Protein AF-A0A522E768-F1 (afdb_monomer_lite)

Structure (mmCIF, N/CA/C/O backbone):
data_AF-A0A522E768-F1
#
_entry.id   AF-A0A522E768-F1
#
loop_
_atom_site.group_PDB
_atom_site.id
_atom_site.type_symbol
_atom_site.label_atom_id
_atom_site.label_alt_id
_atom_site.label_comp_id
_atom_site.label_asym_id
_atom_site.label_entity_id
_atom_site.label_seq_id
_atom_site.pdbx_PDB_ins_code
_atom_site.Cartn_x
_atom_site.Cartn_y
_atom_site.Cartn_z
_atom_site.occupancy
_atom_site.B_iso_or_equiv
_atom_site.auth_seq_id
_atom_site.auth_comp_id
_atom_site.auth_asym_id
_atom_site.auth_atom_id
_atom_site.pdbx_PDB_model_num
ATOM 1 N N . MET A 1 1 ? 6.281 -38.838 34.705 1.00 31.98 1 MET A N 1
ATOM 2 C CA . MET A 1 1 ? 6.477 -39.093 33.264 1.00 31.98 1 MET A CA 1
ATOM 3 C C . MET A 1 1 ? 5.086 -39.114 32.647 1.00 31.98 1 MET A C 1
ATOM 5 O O . MET A 1 1 ? 4.442 -40.148 32.665 1.00 31.98 1 MET A O 1
ATOM 9 N N . PHE A 1 2 ? 4.557 -37.948 32.270 1.00 25.31 2 PHE A N 1
ATOM 10 C CA . PHE A 1 2 ? 3.221 -37.845 31.677 1.00 25.31 2 PHE A CA 1
ATOM 11 C C . PHE A 1 2 ? 3.393 -37.598 30.183 1.00 25.31 2 PHE A C 1
ATOM 13 O O . PHE A 1 2 ? 3.913 -36.556 29.780 1.00 25.31 2 PHE A O 1
ATOM 20 N N . GLN A 1 3 ? 3.018 -38.603 29.390 1.00 26.23 3 GLN A N 1
ATOM 21 C CA . GLN A 1 3 ? 2.803 -38.474 27.955 1.00 26.23 3 GLN A CA 1
ATOM 22 C C . GLN A 1 3 ? 1.759 -37.377 27.731 1.00 26.23 3 GLN A C 1
ATOM 24 O O . GLN A 1 3 ? 0.642 -37.459 28.236 1.00 26.23 3 GLN A O 1
ATOM 29 N N . ARG A 1 4 ? 2.153 -36.325 27.010 1.00 27.59 4 ARG A N 1
ATOM 30 C CA . ARG A 1 4 ? 1.214 -35.408 26.369 1.00 27.59 4 ARG A CA 1
ATOM 31 C C . ARG A 1 4 ? 0.806 -36.058 25.059 1.00 27.59 4 ARG A C 1
ATOM 33 O O . ARG A 1 4 ? 1.622 -36.133 24.142 1.00 27.59 4 ARG A O 1
ATOM 40 N N . ASP A 1 5 ? -0.434 -36.522 24.998 1.00 28.83 5 ASP A N 1
ATOM 41 C CA . ASP A 1 5 ? -1.065 -36.900 23.744 1.00 28.83 5 ASP A CA 1
ATOM 42 C C . ASP A 1 5 ? -1.150 -35.662 22.850 1.00 28.83 5 ASP A C 1
ATOM 44 O O . ASP A 1 5 ? -1.813 -34.668 23.157 1.00 28.83 5 ASP A O 1
ATOM 48 N N . GLY A 1 6 ? -0.391 -35.713 21.758 1.00 29.80 6 GLY A N 1
ATOM 49 C CA . GLY A 1 6 ? -0.404 -34.722 20.699 1.00 29.80 6 GLY A CA 1
ATOM 50 C C . GLY A 1 6 ? -1.712 -34.812 19.932 1.00 29.80 6 GLY A C 1
ATOM 51 O O . GLY A 1 6 ? -1.832 -35.574 18.974 1.00 29.80 6 GLY A O 1
ATOM 52 N N . ILE A 1 7 ? -2.684 -33.996 20.328 1.00 30.11 7 ILE A N 1
ATOM 53 C CA . ILE A 1 7 ? -3.770 -33.608 19.436 1.00 30.11 7 ILE A CA 1
ATOM 54 C C . ILE A 1 7 ? -3.142 -32.675 18.400 1.00 30.11 7 ILE A C 1
ATOM 56 O O . ILE A 1 7 ? -2.956 -31.487 18.647 1.00 30.11 7 ILE A O 1
ATOM 60 N N . HIS A 1 8 ? -2.770 -33.220 17.243 1.00 30.08 8 HIS A N 1
ATOM 61 C CA . HIS A 1 8 ? -2.573 -32.402 16.053 1.00 30.08 8 HIS A CA 1
ATOM 62 C C . HIS A 1 8 ? -3.930 -31.771 15.705 1.00 30.08 8 HIS A C 1
ATOM 64 O O . HIS A 1 8 ? -4.868 -32.522 15.410 1.00 30.08 8 HIS A O 1
ATOM 70 N N . PRO A 1 9 ? -4.080 -30.432 15.741 1.00 36.03 9 PRO A N 1
ATOM 71 C CA . PRO A 1 9 ? -5.307 -29.808 15.284 1.00 36.03 9 PRO A CA 1
ATOM 72 C C . PRO A 1 9 ? -5.451 -30.129 13.798 1.00 36.03 9 PRO A C 1
ATOM 74 O O . PRO A 1 9 ? -4.550 -29.867 12.998 1.00 36.03 9 PRO A O 1
ATOM 77 N N . ARG A 1 10 ? -6.571 -30.752 13.424 1.00 38.69 10 ARG A N 1
ATOM 78 C CA . ARG A 1 10 ? -6.962 -30.880 12.020 1.00 38.69 10 ARG A CA 1
ATOM 79 C C . ARG A 1 10 ? -7.110 -29.454 11.493 1.00 38.69 10 ARG A C 1
ATOM 81 O O . ARG A 1 10 ? -8.002 -28.751 11.953 1.00 38.69 10 ARG A O 1
ATOM 88 N N . GLY A 1 11 ? -6.217 -29.031 10.596 1.00 40.22 11 GLY A N 1
ATOM 89 C CA . GLY A 1 11 ? -6.233 -27.684 10.025 1.00 40.22 11 GLY A CA 1
ATOM 90 C C . GLY A 1 11 ? -7.628 -27.349 9.504 1.00 40.22 11 GLY A C 1
ATOM 91 O O . GLY A 1 11 ? -8.181 -28.088 8.684 1.00 40.22 11 GLY A O 1
ATOM 92 N N . ALA A 1 12 ? -8.227 -26.286 10.036 1.00 44.06 12 ALA A N 1
ATOM 93 C CA . ALA A 1 12 ? -9.539 -25.836 9.604 1.00 44.06 12 ALA A CA 1
ATOM 94 C C . ALA A 1 12 ? -9.474 -25.478 8.112 1.00 44.06 12 ALA A C 1
ATOM 96 O O . ALA A 1 12 ? -8.584 -24.752 7.668 1.00 44.06 12 ALA A O 1
ATOM 97 N N . LYS A 1 13 ? -10.413 -25.997 7.314 1.00 47.22 13 LYS A N 1
ATOM 98 C CA . LYS A 1 13 ? -10.531 -25.631 5.900 1.00 47.22 13 LYS A CA 1
ATOM 99 C C . LYS A 1 13 ? -11.054 -24.197 5.827 1.00 47.22 13 LYS A C 1
ATOM 101 O O . LYS A 1 13 ? -12.196 -23.938 6.191 1.00 47.22 13 LYS A O 1
ATOM 106 N N . MET A 1 14 ? -10.204 -23.275 5.396 1.00 59.28 14 MET A N 1
ATOM 107 C CA . MET A 1 14 ? -10.512 -21.846 5.408 1.00 59.28 14 MET A CA 1
ATOM 108 C C . MET A 1 14 ? -11.161 -21.412 4.107 1.00 59.28 14 MET A C 1
ATOM 110 O O . MET A 1 14 ? -10.714 -21.790 3.025 1.00 59.28 14 MET A O 1
ATOM 114 N N . ASN A 1 15 ? -12.229 -20.630 4.229 1.00 67.44 15 ASN A N 1
ATOM 115 C CA . ASN A 1 15 ? -13.032 -20.186 3.102 1.00 67.44 15 ASN A CA 1
ATOM 116 C C . ASN A 1 15 ? -12.651 -18.748 2.741 1.00 67.44 15 ASN A C 1
ATOM 118 O O . ASN A 1 15 ? -13.171 -17.796 3.323 1.00 67.44 15 ASN A O 1
ATOM 122 N N . PHE A 1 16 ? -11.767 -18.599 1.756 1.00 77.62 16 PHE A N 1
ATOM 123 C CA . PHE A 1 16 ? -11.531 -17.325 1.085 1.00 77.62 16 PHE A CA 1
ATOM 124 C C . PHE A 1 16 ? -12.307 -17.311 -0.232 1.00 77.62 16 PHE A C 1
ATOM 126 O O . PHE A 1 16 ? -12.121 -18.190 -1.076 1.00 77.62 16 PHE A O 1
ATOM 133 N N . ARG A 1 17 ? -13.206 -16.339 -0.404 1.00 80.38 17 ARG A N 1
ATOM 134 C CA . ARG A 1 17 ? -13.999 -16.174 -1.627 1.00 80.38 17 ARG A CA 1
ATOM 135 C C . ARG A 1 17 ? -13.390 -15.053 -2.458 1.00 80.38 17 ARG A C 1
ATOM 137 O O . ARG A 1 17 ? -13.118 -13.978 -1.931 1.00 80.38 17 ARG A O 1
ATOM 144 N N . THR A 1 18 ? -13.207 -15.269 -3.757 1.00 81.62 18 THR A N 1
ATOM 145 C CA . THR A 1 18 ? -12.714 -14.238 -4.680 1.00 81.62 18 THR A CA 1
ATOM 146 C C . THR A 1 18 ? -13.366 -14.353 -6.053 1.00 81.62 18 THR A C 1
ATOM 148 O O . THR A 1 18 ? -13.718 -15.449 -6.483 1.00 81.62 18 THR A O 1
ATOM 151 N N . VAL A 1 19 ? -13.550 -13.209 -6.719 1.00 83.00 19 VAL A N 1
ATOM 152 C CA . VAL A 1 19 ? -14.068 -13.112 -8.096 1.00 83.00 19 VAL A CA 1
ATOM 153 C C . VAL A 1 19 ? -12.957 -13.020 -9.144 1.00 83.00 19 VAL A C 1
ATOM 155 O O . VAL A 1 19 ? -13.241 -13.026 -10.339 1.00 83.00 19 VAL A O 1
ATOM 158 N N . LEU A 1 20 ? -11.697 -12.915 -8.716 1.00 81.94 20 LEU A N 1
ATOM 159 C CA . LEU A 1 20 ? -10.550 -12.841 -9.616 1.00 81.94 20 LEU A CA 1
ATOM 160 C C . LEU A 1 20 ? -9.927 -14.220 -9.796 1.00 81.94 20 LEU A C 1
ATOM 162 O O . LEU A 1 20 ? -10.008 -15.055 -8.892 1.00 81.94 20 LEU A O 1
ATOM 166 N N . PRO A 1 21 ? -9.245 -14.463 -10.926 1.00 82.44 21 PRO A N 1
ATOM 167 C CA . PRO A 1 21 ? -8.459 -15.670 -11.071 1.00 82.44 21 PRO A CA 1
ATOM 168 C C . PRO A 1 21 ? -7.366 -15.704 -9.990 1.00 82.44 21 PRO A C 1
ATOM 170 O O . PRO A 1 21 ? -6.485 -14.842 -9.917 1.00 82.44 21 PRO A O 1
ATOM 173 N N . TYR A 1 22 ? -7.467 -16.710 -9.128 1.00 79.44 22 TYR A N 1
ATOM 174 C CA . TYR A 1 22 ? -6.623 -16.922 -7.959 1.00 79.44 22 TYR A CA 1
ATOM 175 C C . TYR A 1 22 ? -5.804 -18.199 -8.129 1.00 79.44 22 TYR A C 1
ATOM 177 O O . TYR A 1 22 ? -6.243 -19.155 -8.772 1.00 79.44 22 TYR A O 1
ATOM 185 N N . ARG A 1 23 ? -4.605 -18.213 -7.547 1.00 76.12 23 ARG A N 1
ATOM 186 C CA . ARG A 1 23 ? -3.720 -19.376 -7.542 1.00 76.12 23 ARG A CA 1
ATOM 187 C C . ARG A 1 23 ? -3.292 -19.675 -6.119 1.00 76.12 23 ARG A C 1
ATOM 189 O O . ARG A 1 23 ? -2.865 -18.769 -5.401 1.00 76.12 23 ARG A O 1
ATOM 196 N N . GLU A 1 24 ? -3.356 -20.948 -5.733 1.00 68.25 24 GLU A N 1
ATOM 197 C CA . GLU A 1 24 ? -2.742 -21.354 -4.477 1.00 68.25 24 GLU A CA 1
ATOM 198 C C . GLU A 1 24 ? -1.220 -21.165 -4.570 1.00 68.25 24 GLU A C 1
ATOM 200 O O . GLU A 1 24 ? -0.587 -21.643 -5.517 1.00 68.25 24 GLU A O 1
ATOM 205 N N . PRO A 1 25 ? -0.620 -20.439 -3.620 1.00 63.94 25 PRO A N 1
ATOM 206 C CA . PRO A 1 25 ? 0.819 -20.279 -3.570 1.00 63.94 25 PRO A CA 1
ATOM 207 C C . PRO A 1 25 ? 1.505 -21.623 -3.299 1.00 63.94 25 PRO A C 1
ATOM 209 O O . PRO A 1 25 ? 1.086 -22.388 -2.429 1.00 63.94 25 PRO A O 1
ATOM 212 N N . ASP A 1 26 ? 2.570 -21.889 -4.056 1.00 62.50 26 ASP A N 1
ATOM 213 C CA . ASP A 1 26 ? 3.340 -23.136 -4.014 1.00 62.50 26 ASP A CA 1
ATOM 214 C C . ASP A 1 26 ? 3.828 -23.456 -2.589 1.00 62.50 26 ASP A C 1
ATOM 216 O O . ASP A 1 26 ? 4.406 -22.608 -1.903 1.00 62.50 26 ASP A O 1
ATOM 220 N N . ALA A 1 27 ? 3.627 -24.704 -2.155 1.00 57.34 27 ALA A N 1
ATOM 221 C CA . ALA A 1 27 ? 4.086 -25.206 -0.864 1.00 57.34 27 ALA A CA 1
ATOM 222 C C . ALA A 1 27 ? 5.602 -25.021 -0.667 1.00 57.34 27 ALA A C 1
ATOM 224 O O . ALA A 1 27 ? 6.037 -24.734 0.448 1.00 57.34 27 ALA A O 1
ATOM 225 N N . ALA A 1 28 ? 6.399 -25.116 -1.739 1.00 58.62 28 ALA A N 1
ATOM 226 C CA . ALA A 1 28 ? 7.843 -24.894 -1.682 1.00 58.62 28 ALA A CA 1
ATOM 227 C C . ALA A 1 28 ? 8.204 -23.440 -1.324 1.00 58.62 28 ALA A C 1
ATOM 229 O O . ALA A 1 28 ? 9.120 -23.214 -0.540 1.00 58.62 28 ALA A O 1
ATOM 230 N N . PHE A 1 29 ? 7.442 -22.453 -1.814 1.00 59.12 29 PHE A N 1
ATOM 231 C CA . PHE A 1 29 ? 7.672 -21.040 -1.485 1.00 59.12 29 PHE A CA 1
ATOM 232 C C . PHE A 1 29 ? 7.493 -20.774 0.013 1.00 59.12 29 PHE A C 1
ATOM 234 O O . PHE A 1 29 ? 8.268 -20.042 0.623 1.00 59.12 29 PHE A O 1
ATOM 241 N N . TYR A 1 30 ? 6.492 -21.403 0.628 1.00 55.31 30 TYR A N 1
ATOM 242 C CA . TYR A 1 30 ? 6.259 -21.256 2.062 1.00 55.31 30 TYR A CA 1
ATOM 243 C C . TYR A 1 30 ? 7.204 -22.080 2.927 1.00 55.31 30 TYR A C 1
ATOM 245 O O . TYR A 1 30 ? 7.503 -21.662 4.041 1.00 55.31 30 TYR A O 1
ATOM 253 N N . ALA A 1 31 ? 7.722 -23.200 2.419 1.00 50.44 31 ALA A N 1
ATOM 254 C CA . ALA A 1 31 ? 8.786 -23.940 3.091 1.00 50.44 31 ALA A CA 1
ATOM 255 C C . ALA A 1 31 ? 10.072 -23.099 3.233 1.00 50.44 31 ALA A C 1
ATOM 257 O O . ALA A 1 31 ? 10.801 -23.247 4.217 1.00 50.44 31 ALA A O 1
ATOM 258 N N . ASP A 1 32 ? 10.316 -22.176 2.297 1.00 49.31 32 ASP A N 1
ATOM 259 C CA . ASP A 1 32 ? 11.429 -21.225 2.363 1.00 49.31 32 ASP A CA 1
ATOM 260 C C . ASP A 1 32 ? 11.186 -20.063 3.347 1.00 49.31 32 ASP A C 1
ATOM 262 O O . ASP A 1 32 ? 12.150 -19.468 3.840 1.00 49.31 32 ASP A O 1
ATOM 266 N N . LEU A 1 33 ? 9.933 -19.787 3.739 1.00 50.53 33 LEU A N 1
ATOM 267 C CA . LEU A 1 33 ? 9.602 -18.919 4.880 1.00 50.53 33 LEU A CA 1
ATOM 268 C C . LEU A 1 33 ? 9.797 -19.697 6.200 1.00 50.53 33 LEU A C 1
ATOM 270 O O . LEU A 1 33 ? 8.856 -19.933 6.953 1.00 50.53 33 LEU A O 1
ATOM 274 N N . LYS A 1 34 ? 11.036 -20.129 6.467 1.00 38.22 34 LYS A N 1
ATOM 275 C CA . LYS A 1 34 ? 11.453 -21.196 7.408 1.00 38.22 34 LYS A CA 1
ATOM 276 C C . LYS A 1 34 ? 10.974 -21.158 8.879 1.00 38.22 34 LYS A C 1
ATOM 278 O O . LYS A 1 34 ? 11.389 -22.030 9.636 1.00 38.22 34 LYS A O 1
ATOM 283 N N . HIS A 1 35 ? 10.123 -20.233 9.334 1.00 46.69 35 HIS A N 1
ATOM 284 C CA . HIS A 1 35 ? 9.817 -20.065 10.769 1.00 46.69 35 HIS A CA 1
ATOM 285 C C . HIS A 1 35 ? 8.378 -19.640 11.121 1.00 46.69 35 HIS A C 1
ATOM 287 O O . HIS A 1 35 ? 8.158 -19.093 12.200 1.00 46.69 35 HIS A O 1
ATOM 293 N N . ILE A 1 36 ? 7.386 -19.863 10.255 1.00 45.88 36 ILE A N 1
ATOM 294 C CA . ILE A 1 36 ? 6.020 -19.372 10.513 1.00 45.88 36 ILE A CA 1
ATOM 295 C C . ILE A 1 36 ? 5.119 -20.505 10.995 1.00 45.88 36 ILE A C 1
ATOM 297 O O . ILE A 1 36 ? 4.523 -21.229 10.202 1.00 45.88 36 ILE A O 1
ATOM 301 N N . THR A 1 37 ? 4.992 -20.642 12.315 1.00 44.47 37 THR A N 1
ATOM 302 C CA . THR A 1 37 ? 3.924 -21.451 12.911 1.00 44.47 37 THR A CA 1
ATOM 303 C C . THR A 1 37 ? 2.612 -20.678 12.797 1.00 44.47 37 THR A C 1
ATOM 305 O O . THR A 1 37 ? 2.409 -19.653 13.457 1.00 44.47 37 THR A O 1
ATOM 308 N N . VAL A 1 38 ? 1.714 -21.150 11.935 1.00 48.47 38 VAL A N 1
ATOM 309 C CA . VAL A 1 38 ? 0.352 -20.622 11.848 1.00 48.47 38 VAL A CA 1
ATOM 310 C C . VAL A 1 38 ? -0.487 -21.319 12.916 1.00 48.47 38 VAL A C 1
ATOM 312 O O . VAL A 1 38 ? -0.662 -22.533 12.887 1.00 48.47 38 VAL A O 1
ATOM 315 N N . LEU A 1 39 ? -0.929 -20.553 13.909 1.00 47.47 39 LEU A N 1
ATOM 316 C CA . LEU A 1 39 ? -1.995 -20.936 14.823 1.00 47.47 39 LEU A CA 1
ATOM 317 C C . LEU A 1 39 ? -3.295 -20.463 14.176 1.00 47.47 39 LEU A C 1
ATOM 319 O O . LEU A 1 39 ? -3.493 -19.257 13.999 1.00 47.47 39 LEU A O 1
ATOM 323 N N . ASP A 1 40 ? -4.116 -21.427 13.774 1.00 53.16 40 ASP A N 1
ATOM 324 C CA . ASP A 1 40 ? -5.389 -21.207 13.100 1.00 53.16 40 ASP A CA 1
ATOM 325 C C . ASP A 1 40 ? -6.509 -21.183 14.141 1.00 53.16 40 ASP A C 1
ATOM 327 O O . ASP A 1 40 ? -6.817 -22.213 14.738 1.00 53.16 40 ASP A O 1
ATOM 331 N N . HIS A 1 41 ? -7.126 -20.020 14.339 1.00 50.38 41 HIS A N 1
ATOM 332 C CA . HIS A 1 41 ? -8.347 -19.868 15.131 1.00 50.38 41 HIS A CA 1
ATOM 333 C C . HIS A 1 41 ? -9.449 -19.304 14.230 1.00 50.38 41 HIS A C 1
ATOM 335 O O . HIS A 1 41 ? -9.219 -18.341 13.493 1.00 50.38 41 HIS A O 1
ATOM 341 N N . GLN A 1 42 ? -10.634 -19.919 14.246 1.00 51.59 42 GLN A N 1
ATOM 342 C CA . GLN A 1 42 ? -11.810 -19.377 13.558 1.00 51.59 42 GLN A CA 1
ATOM 343 C C . GLN A 1 42 ? -12.589 -18.497 14.541 1.00 51.59 42 GLN A C 1
ATOM 345 O O . GLN A 1 42 ? -12.848 -18.954 15.652 1.00 51.59 42 GLN A O 1
ATOM 350 N N . PRO A 1 43 ? -13.036 -17.282 14.165 1.00 49.84 43 PRO A N 1
ATOM 351 C CA . PRO A 1 43 ? -13.781 -16.426 15.091 1.00 49.84 43 PRO A CA 1
ATOM 352 C C . PRO A 1 43 ? -15.026 -17.103 15.660 1.00 49.84 43 PRO A C 1
ATOM 354 O O . PRO A 1 43 ? -15.352 -16.880 16.816 1.00 49.84 43 PRO A O 1
ATOM 357 N N . SER A 1 44 ? -15.672 -17.995 14.899 1.00 51.19 44 SER A N 1
ATOM 358 C CA . SER A 1 44 ? -16.818 -18.794 15.353 1.00 51.19 44 SER A CA 1
ATOM 359 C C . SER A 1 44 ? -16.553 -19.616 16.620 1.00 51.19 44 SER A C 1
ATOM 361 O O . SER A 1 44 ? -17.499 -19.952 17.319 1.00 51.19 44 SER A O 1
ATOM 363 N N . GLU A 1 45 ? -15.294 -19.941 16.925 1.00 52.81 45 GLU A N 1
ATOM 364 C CA . GLU A 1 45 ? -14.900 -20.652 18.149 1.00 52.81 45 GLU A CA 1
ATOM 365 C C . GLU A 1 45 ? -14.871 -19.730 19.383 1.00 52.81 45 GLU A C 1
ATOM 367 O O . GLU A 1 45 ? -14.903 -20.221 20.507 1.00 52.81 45 GLU A O 1
ATOM 372 N N . ALA A 1 46 ? -14.845 -18.405 19.187 1.00 50.38 46 ALA A N 1
ATOM 373 C CA . ALA A 1 46 ? -14.872 -17.396 20.248 1.00 50.38 46 ALA A CA 1
ATOM 374 C C . ALA A 1 46 ? -16.295 -16.919 20.610 1.00 50.38 46 ALA A C 1
ATOM 376 O O . ALA A 1 46 ? -16.479 -16.260 21.635 1.00 50.38 46 ALA A O 1
ATOM 377 N N . PHE A 1 47 ? -17.306 -17.247 19.794 1.00 55.84 47 PHE A N 1
ATOM 378 C CA . PHE A 1 47 ? -18.711 -16.911 20.052 1.00 55.84 47 PHE A CA 1
ATOM 379 C C . PHE A 1 47 ? -19.419 -18.073 20.745 1.00 55.84 47 PHE A C 1
ATOM 381 O O . PHE A 1 47 ? -20.075 -18.895 20.105 1.00 55.84 47 PHE A O 1
ATOM 388 N N . GLU A 1 48 ? -19.323 -18.137 22.073 1.00 50.72 48 GLU A N 1
ATOM 389 C CA . GLU A 1 48 ? -20.248 -18.949 22.867 1.00 50.72 48 GLU A CA 1
ATOM 390 C C . GLU A 1 48 ? -21.653 -18.322 22.795 1.00 50.72 48 GLU A C 1
ATOM 392 O O . GLU A 1 48 ? -22.000 -17.453 23.586 1.00 50.72 48 GLU A O 1
ATOM 397 N N . GLY A 1 49 ? -22.456 -18.746 21.815 1.00 47.88 49 GLY A N 1
ATOM 398 C CA . GLY A 1 49 ? -23.900 -18.500 21.770 1.00 47.88 49 GLY A CA 1
ATOM 399 C C . GLY A 1 49 ? -24.348 -17.143 21.208 1.00 47.88 49 GLY A C 1
ATOM 400 O O . GLY A 1 49 ? -24.242 -16.114 21.858 1.00 47.88 49 GLY A O 1
ATOM 401 N N . GLY A 1 50 ? -24.915 -17.190 19.999 1.00 45.97 50 GLY A N 1
ATOM 402 C CA . GLY A 1 50 ? -26.190 -16.579 19.582 1.00 45.97 50 GLY A CA 1
ATOM 403 C C . GLY A 1 50 ? -26.697 -15.259 20.178 1.00 45.97 50 GLY A C 1
ATOM 404 O O . GLY A 1 50 ? -27.899 -15.170 20.405 1.00 45.97 50 GLY A O 1
ATOM 405 N N . GLU A 1 51 ? -25.864 -14.246 20.401 1.00 51.69 51 GLU A N 1
ATOM 406 C CA . GLU A 1 51 ? -26.374 -12.875 20.540 1.00 51.69 51 GLU A CA 1
ATOM 407 C C . GLU A 1 51 ? -26.594 -12.260 19.151 1.00 51.69 51 GLU A C 1
ATOM 409 O O . GLU A 1 51 ? -25.778 -12.434 18.242 1.00 51.69 51 GLU A O 1
ATOM 414 N N . ASP A 1 52 ? -27.746 -11.606 18.975 1.00 53.72 52 ASP A N 1
ATOM 415 C CA . ASP A 1 52 ? -28.189 -11.025 17.709 1.00 53.72 52 ASP A CA 1
ATOM 416 C C . ASP A 1 52 ? -27.121 -10.089 17.128 1.00 53.72 52 ASP A C 1
ATOM 418 O O . ASP A 1 52 ? -26.677 -9.160 17.791 1.00 53.72 52 ASP A O 1
ATOM 422 N N . ALA A 1 53 ? -26.757 -10.272 15.854 1.00 55.91 53 ALA A N 1
ATOM 423 C CA . ALA A 1 53 ? -25.910 -9.329 15.108 1.00 55.91 53 ALA A CA 1
ATOM 424 C C . ALA A 1 53 ? -26.631 -7.998 14.780 1.00 55.91 53 ALA A C 1
ATOM 426 O O . ALA A 1 53 ? -26.034 -7.058 14.245 1.00 55.91 53 ALA A O 1
ATOM 427 N N . GLU A 1 54 ? -27.921 -7.902 15.120 1.00 65.44 54 GLU A N 1
ATOM 428 C CA . GLU A 1 54 ? -28.795 -6.745 14.910 1.00 65.44 54 GLU A CA 1
ATOM 429 C C . GLU A 1 54 ? -28.247 -5.392 15.434 1.00 65.44 54 GLU A C 1
ATOM 431 O O . GLU A 1 54 ? -28.453 -4.368 14.775 1.00 65.44 54 GLU A O 1
ATOM 436 N N . PRO A 1 55 ? -27.488 -5.315 16.546 1.00 66.44 55 PRO A N 1
ATOM 437 C CA . PRO A 1 55 ? -26.962 -4.053 17.061 1.00 66.44 55 PRO A CA 1
ATOM 438 C C . PRO A 1 55 ? -25.963 -3.354 16.135 1.00 66.44 55 PRO A C 1
ATOM 440 O O . PRO A 1 55 ? -25.729 -2.156 16.297 1.00 66.44 55 PRO A O 1
ATOM 443 N N . PHE A 1 56 ? -25.372 -4.074 15.176 1.00 85.75 56 PHE A N 1
ATOM 444 C CA . PHE A 1 56 ? -24.400 -3.523 14.229 1.00 85.75 56 PHE A CA 1
ATOM 445 C C . PHE A 1 56 ? -24.944 -3.426 12.804 1.00 85.75 56 PHE A C 1
ATOM 447 O O . PHE A 1 56 ? -24.173 -3.196 11.876 1.00 85.75 56 PHE A O 1
ATOM 454 N N . ILE A 1 57 ? -26.265 -3.542 12.617 1.00 88.12 57 ILE A N 1
ATOM 455 C CA . ILE A 1 57 ? -26.920 -3.442 11.301 1.00 88.12 57 ILE A CA 1
ATOM 456 C C . ILE A 1 57 ? -26.608 -2.114 10.594 1.00 88.12 57 ILE A C 1
ATOM 458 O O . ILE A 1 57 ? -26.599 -2.037 9.371 1.00 88.12 57 ILE A O 1
ATOM 462 N N . ALA A 1 58 ? -26.277 -1.065 11.355 1.00 90.25 58 ALA A N 1
ATOM 463 C CA . ALA A 1 58 ? -25.856 0.221 10.811 1.00 90.25 58 ALA A CA 1
ATOM 464 C C . ALA A 1 58 ? -24.545 0.134 9.993 1.00 90.25 58 ALA A C 1
ATOM 466 O O . ALA A 1 58 ? -24.334 0.965 9.107 1.00 90.25 58 ALA A O 1
ATOM 467 N N . LEU A 1 59 ? -23.697 -0.880 10.228 1.00 90.31 59 LEU A N 1
ATOM 468 C CA . LEU A 1 59 ? -22.506 -1.156 9.411 1.00 90.31 59 LEU A CA 1
ATOM 469 C C . LEU A 1 59 ? -22.850 -1.650 8.001 1.00 90.31 59 LEU A C 1
ATOM 471 O O . LEU A 1 59 ? -22.016 -1.507 7.106 1.00 90.31 59 LEU A O 1
ATOM 475 N N . ASP A 1 60 ? -24.072 -2.139 7.762 1.00 91.31 60 ASP A N 1
ATOM 476 C CA . ASP A 1 60 ? -24.513 -2.589 6.431 1.00 91.31 60 ASP A CA 1
ATOM 477 C C . ASP A 1 60 ? -24.524 -1.449 5.403 1.00 91.31 60 ASP A C 1
ATOM 479 O O . ASP A 1 60 ? -24.569 -1.678 4.195 1.00 91.31 60 ASP A O 1
ATOM 483 N N . ARG A 1 61 ? -24.446 -0.195 5.869 1.00 90.88 61 ARG A N 1
ATOM 484 C CA . ARG A 1 61 ? -24.254 0.979 5.008 1.00 90.88 61 ARG A CA 1
ATOM 485 C C . ARG A 1 61 ? -22.889 0.993 4.313 1.00 90.88 61 ARG A C 1
ATOM 487 O O . ARG A 1 61 ? -22.739 1.689 3.311 1.00 90.88 61 ARG A O 1
ATOM 494 N N . PHE A 1 62 ? -21.912 0.261 4.843 1.00 89.00 62 PHE A N 1
ATOM 495 C CA . PHE A 1 62 ? -20.528 0.247 4.370 1.00 89.00 62 PHE A CA 1
ATOM 496 C C . PHE A 1 62 ? -20.072 -1.130 3.890 1.00 89.00 62 PHE A C 1
ATOM 498 O O . PHE A 1 62 ? -19.350 -1.228 2.900 1.00 89.00 62 PHE A O 1
ATOM 505 N N . VAL A 1 63 ? -20.481 -2.192 4.586 1.00 88.94 63 VAL A N 1
ATOM 506 C CA . VAL A 1 63 ? -20.038 -3.567 4.325 1.00 88.94 63 VAL A CA 1
ATOM 507 C C . VAL A 1 63 ? -21.232 -4.492 4.113 1.00 88.94 63 VAL A C 1
ATOM 509 O O . VAL A 1 63 ? -22.354 -4.185 4.487 1.00 88.94 63 VAL A O 1
ATOM 512 N N . SER A 1 64 ? -21.011 -5.653 3.496 1.00 87.88 64 SER A N 1
ATOM 513 C CA . SER A 1 64 ? -22.067 -6.667 3.371 1.00 87.88 64 SER A CA 1
ATOM 514 C C . SER A 1 64 ? -22.423 -7.257 4.739 1.00 87.88 64 SER A C 1
ATOM 516 O O . SER A 1 64 ? -21.518 -7.420 5.562 1.00 87.88 64 SER A O 1
ATOM 518 N N . ALA A 1 65 ? -23.658 -7.739 4.901 1.00 87.38 65 ALA A N 1
ATOM 519 C CA . ALA A 1 65 ? -24.064 -8.525 6.070 1.00 87.38 65 ALA A CA 1
ATOM 520 C C . ALA A 1 65 ? -23.107 -9.701 6.355 1.00 87.38 65 ALA A C 1
ATOM 522 O O . ALA A 1 65 ? -22.766 -9.939 7.504 1.00 87.38 65 ALA A O 1
ATOM 523 N N . GLU A 1 66 ? -22.574 -10.368 5.320 1.00 84.06 66 GLU A N 1
ATOM 524 C CA . GLU A 1 66 ? -21.573 -11.436 5.484 1.00 84.06 66 GLU A CA 1
ATOM 525 C C . GLU A 1 66 ? -20.300 -10.943 6.196 1.00 84.06 66 GLU A C 1
ATOM 527 O O . GLU A 1 66 ? -19.921 -11.509 7.214 1.00 84.06 66 GLU A O 1
ATOM 532 N N . SER A 1 67 ? -19.656 -9.874 5.710 1.00 85.19 67 SER A N 1
ATOM 533 C CA . SER A 1 67 ? -18.512 -9.240 6.396 1.00 85.19 67 SER A CA 1
ATOM 534 C C . SER A 1 67 ? -18.859 -8.781 7.817 1.00 85.19 67 SER A C 1
ATOM 536 O O . SER A 1 67 ? -18.053 -8.948 8.733 1.00 85.19 67 SER A O 1
ATOM 538 N N . ARG A 1 68 ? -20.046 -8.193 8.021 1.00 88.50 68 ARG A N 1
ATOM 539 C CA . ARG A 1 68 ? -20.490 -7.766 9.354 1.00 88.50 68 ARG A CA 1
ATOM 540 C C . ARG A 1 68 ? -20.571 -8.963 10.301 1.00 88.50 68 ARG A C 1
ATOM 542 O O . ARG A 1 68 ? -19.952 -8.923 11.359 1.00 88.50 68 ARG A O 1
ATOM 549 N N . ASP A 1 69 ? -21.286 -10.010 9.912 1.00 83.31 69 ASP A N 1
ATOM 550 C CA . ASP A 1 69 ? -21.589 -11.162 10.765 1.00 83.31 69 ASP A CA 1
ATOM 551 C C . ASP A 1 69 ? -20.375 -12.070 10.972 1.00 83.31 69 ASP A C 1
ATOM 553 O O . ASP A 1 69 ? -20.205 -12.642 12.044 1.00 83.31 69 AS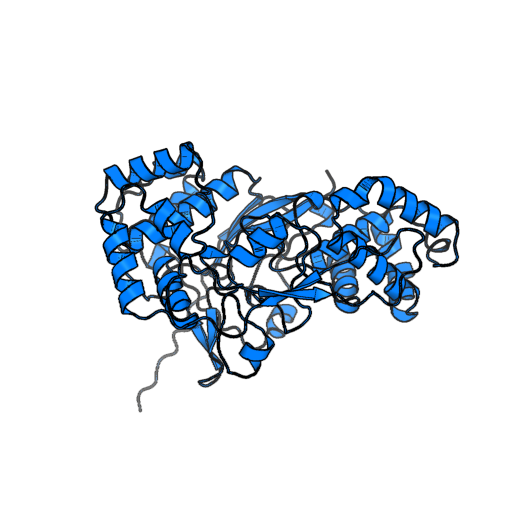P A O 1
ATOM 557 N N . ALA A 1 70 ? -19.511 -12.197 9.963 1.00 78.50 70 ALA A N 1
ATOM 558 C CA . ALA A 1 70 ? -18.337 -13.061 10.031 1.00 78.50 70 ALA A CA 1
ATOM 559 C C . ALA A 1 70 ? -17.126 -12.390 10.692 1.00 78.50 70 ALA A C 1
ATOM 561 O O . ALA A 1 70 ? -16.256 -13.099 11.202 1.00 78.50 70 ALA A O 1
ATOM 562 N N . PHE A 1 71 ? -17.038 -11.053 10.668 1.00 82.00 71 PHE A N 1
ATOM 563 C CA . PHE A 1 71 ? -15.814 -10.349 11.048 1.00 82.00 71 PHE A CA 1
ATOM 564 C C . PHE A 1 71 ? -16.022 -9.132 11.959 1.00 82.00 71 PHE A C 1
ATOM 566 O O . PHE A 1 71 ? -15.507 -9.122 13.077 1.00 82.00 71 PHE A O 1
ATOM 573 N N . TYR A 1 72 ? -16.750 -8.101 11.520 1.00 85.81 72 TYR A N 1
ATOM 574 C CA . TYR A 1 72 ? -16.813 -6.836 12.270 1.00 85.81 72 TYR A CA 1
ATOM 575 C C . TYR A 1 72 ? -17.640 -6.935 13.561 1.00 85.81 72 TYR A C 1
ATOM 577 O O . TYR A 1 72 ? -17.153 -6.577 14.631 1.00 85.81 72 TYR A O 1
ATOM 585 N N . GLY A 1 73 ? -18.870 -7.447 13.482 1.00 85.88 73 GLY A N 1
ATOM 586 C CA . GLY A 1 73 ? -19.777 -7.611 14.625 1.00 85.88 73 GLY A CA 1
ATOM 587 C C . GLY A 1 73 ? -19.181 -8.475 15.741 1.00 85.88 73 GLY A C 1
ATOM 588 O O . GLY A 1 73 ? -19.067 -7.998 16.869 1.00 85.88 73 GLY A O 1
ATOM 589 N N . PRO A 1 74 ? -18.692 -9.688 15.422 1.00 82.06 74 PRO A N 1
ATOM 590 C CA . PRO A 1 74 ? -17.839 -10.498 16.282 1.00 82.06 74 PRO A CA 1
ATOM 591 C C . PRO A 1 74 ? -16.823 -9.739 17.152 1.00 82.06 74 PRO A C 1
ATOM 593 O O . PRO A 1 74 ? -16.765 -9.897 18.374 1.00 82.06 74 PRO A O 1
ATOM 596 N N . ARG A 1 75 ? -16.001 -8.900 16.521 1.00 84.81 75 ARG A N 1
ATOM 597 C CA . ARG A 1 75 ? -14.930 -8.156 17.193 1.00 84.81 75 ARG A CA 1
ATOM 598 C C . ARG A 1 75 ? -15.479 -7.061 18.090 1.00 84.81 75 ARG A C 1
ATOM 600 O O . ARG A 1 75 ? -14.992 -6.886 19.205 1.00 84.81 75 ARG A O 1
ATOM 607 N N . LEU A 1 76 ? -16.510 -6.366 17.615 1.00 87.19 76 LEU A N 1
ATOM 608 C CA . LEU A 1 76 ? -17.193 -5.321 18.364 1.00 87.19 76 LEU A CA 1
ATOM 609 C C . LEU A 1 76 ? -17.868 -5.868 19.625 1.00 87.19 76 LEU A C 1
ATOM 611 O O . LEU A 1 76 ? -17.786 -5.214 20.660 1.00 87.19 76 LEU A O 1
ATOM 615 N N . GLU A 1 77 ? -18.454 -7.069 19.596 1.00 85.50 77 GLU A N 1
ATOM 616 C CA . GLU A 1 77 ? -18.987 -7.702 20.814 1.00 85.50 77 GLU A CA 1
ATOM 617 C C . GLU A 1 77 ? -17.892 -8.029 21.828 1.00 85.50 77 GLU A C 1
ATOM 619 O O . GLU A 1 77 ? -18.029 -7.750 23.019 1.00 85.50 77 GLU A O 1
ATOM 624 N N . LEU A 1 78 ? -16.781 -8.611 21.372 1.00 81.69 78 LEU A N 1
ATOM 625 C CA . LEU A 1 78 ? -15.673 -8.965 22.261 1.00 81.69 78 LEU A CA 1
ATOM 626 C C . LEU A 1 78 ? -15.055 -7.717 22.898 1.00 81.69 78 LEU A C 1
ATOM 628 O O . LEU A 1 78 ? -14.798 -7.697 24.105 1.00 81.69 78 LEU A O 1
ATOM 632 N N . ALA A 1 79 ? -14.911 -6.652 22.109 1.00 87.00 79 ALA A N 1
ATOM 633 C CA . ALA A 1 79 ? -14.503 -5.346 22.594 1.00 87.00 79 ALA A CA 1
ATOM 634 C C . ALA A 1 79 ? -15.526 -4.764 23.588 1.00 87.00 79 ALA A C 1
ATOM 636 O O . ALA A 1 79 ? -15.135 -4.320 24.664 1.00 87.00 79 ALA A O 1
ATOM 637 N N . GLN A 1 80 ? -16.831 -4.845 23.303 1.00 88.12 80 GLN A N 1
ATOM 638 C CA . GLN A 1 80 ? -17.887 -4.392 24.216 1.00 88.12 80 GLN A CA 1
ATOM 639 C C . GLN A 1 80 ? -17.825 -5.103 25.571 1.00 88.12 80 GLN A C 1
ATOM 641 O O . GLN A 1 80 ? -17.969 -4.454 26.606 1.00 88.12 80 GLN A O 1
ATOM 646 N N . ARG A 1 81 ? -17.584 -6.417 25.572 1.00 85.44 81 ARG A N 1
ATOM 647 C CA . ARG A 1 81 ? -17.458 -7.242 26.784 1.00 85.44 81 ARG A CA 1
ATOM 648 C C . ARG A 1 81 ? -16.134 -7.023 27.530 1.00 85.44 81 ARG A C 1
ATOM 650 O O . ARG A 1 81 ? -15.952 -7.581 28.609 1.00 85.44 81 ARG A O 1
ATOM 657 N N . GLY A 1 82 ? -15.203 -6.243 26.972 1.00 82.50 82 GLY A N 1
ATOM 658 C CA . GLY A 1 82 ? -13.879 -6.014 27.552 1.00 82.50 82 GLY A CA 1
ATOM 659 C C . GLY A 1 82 ? -12.983 -7.257 27.549 1.00 82.50 82 GLY A C 1
ATOM 660 O O . GLY A 1 82 ? -12.072 -7.357 28.371 1.00 82.50 82 GLY A O 1
ATOM 661 N N . ILE A 1 83 ? -13.237 -8.218 26.653 1.00 77.88 83 ILE A N 1
ATOM 662 C CA . ILE A 1 83 ? -12.449 -9.450 26.535 1.00 77.88 83 ILE A CA 1
ATOM 663 C C . ILE A 1 83 ? -11.187 -9.132 25.722 1.00 77.88 83 ILE A C 1
ATOM 665 O O . ILE A 1 83 ? -11.217 -9.066 24.495 1.00 77.88 83 ILE A O 1
ATOM 669 N N . LEU A 1 84 ? -10.077 -8.901 26.428 1.00 74.81 84 LEU A N 1
ATOM 670 C CA . LEU A 1 84 ? -8.798 -8.438 25.875 1.00 74.81 84 LEU A CA 1
ATOM 671 C C . LEU A 1 84 ? -7.708 -9.514 25.916 1.00 74.81 84 LEU A C 1
ATOM 673 O O . LEU A 1 84 ? -7.763 -10.445 26.716 1.00 74.81 84 LEU A O 1
ATOM 677 N N . GLY A 1 85 ? -6.657 -9.337 25.111 1.00 63.38 85 GLY A N 1
ATOM 678 C CA . GLY A 1 85 ? -5.387 -10.050 25.294 1.00 63.38 85 GLY A CA 1
ATOM 679 C C . GLY A 1 85 ? -5.365 -11.512 24.850 1.00 63.38 85 GLY A C 1
ATOM 680 O O . GLY A 1 85 ? -4.367 -12.198 25.073 1.00 63.38 85 GLY A O 1
ATOM 681 N N . HIS A 1 86 ? -6.423 -11.979 24.199 1.00 62.03 86 HIS A N 1
ATOM 682 C CA . HIS A 1 86 ? -6.504 -13.327 23.667 1.00 62.03 86 HIS A CA 1
ATOM 683 C C . HIS A 1 86 ? -6.318 -13.357 22.144 1.00 62.03 86 HIS A C 1
ATOM 685 O O . HIS A 1 86 ? -6.839 -12.502 21.423 1.00 62.03 86 HIS A O 1
ATOM 691 N N . ASP A 1 87 ? -5.644 -14.391 21.640 1.00 59.72 87 ASP A N 1
ATOM 692 C CA . ASP A 1 87 ? -5.455 -14.659 20.203 1.00 59.72 87 ASP A CA 1
ATOM 693 C C . ASP A 1 87 ? -6.707 -15.312 19.576 1.00 59.72 87 ASP A C 1
ATOM 695 O O . ASP A 1 87 ? -6.622 -16.254 18.795 1.00 59.72 87 ASP A O 1
ATOM 699 N N . PHE A 1 88 ? -7.898 -14.851 19.976 1.00 53.69 88 PHE A N 1
ATOM 700 C CA . PHE A 1 88 ? -9.181 -15.488 19.657 1.00 53.69 88 PHE A CA 1
ATOM 701 C C . PHE A 1 88 ? -9.724 -15.179 18.263 1.00 53.69 88 PHE A C 1
ATOM 703 O O . PHE A 1 88 ? -10.647 -15.850 17.809 1.00 53.69 88 PHE A O 1
ATOM 710 N N . ILE A 1 89 ? -9.217 -14.148 17.589 1.00 51.62 89 ILE A N 1
ATOM 711 C CA . ILE A 1 89 ? -9.850 -13.629 16.380 1.00 51.62 89 ILE A CA 1
ATOM 712 C C . ILE A 1 89 ? -8.796 -13.462 15.312 1.00 51.62 89 ILE A C 1
ATOM 714 O O . ILE A 1 89 ? -7.703 -12.967 15.577 1.00 51.62 89 ILE A O 1
ATOM 718 N N . SER A 1 90 ? -9.178 -13.895 14.118 1.00 48.03 90 SER A N 1
ATOM 719 C CA . SER A 1 90 ? -8.397 -13.900 12.898 1.00 48.03 90 SER A CA 1
ATOM 720 C C . SER A 1 90 ? -7.286 -12.866 12.839 1.00 48.03 90 SER A C 1
ATOM 722 O O . SER A 1 90 ? -7.485 -11.668 13.069 1.00 48.03 90 SER A O 1
ATOM 724 N N . ARG A 1 91 ? -6.136 -13.352 12.403 1.00 54.22 91 ARG A N 1
ATOM 725 C CA . ARG A 1 91 ? -5.019 -12.532 11.980 1.00 54.22 91 ARG A CA 1
ATOM 726 C C . ARG A 1 91 ? -5.528 -11.483 10.977 1.00 54.22 91 ARG A C 1
ATOM 728 O O . ARG A 1 91 ? -6.409 -11.713 10.157 1.00 54.22 91 ARG A O 1
ATOM 735 N N . PHE A 1 92 ? -5.009 -10.289 11.070 1.00 55.78 92 PHE A N 1
ATOM 736 C CA . PHE A 1 92 ? -4.930 -9.411 9.915 1.00 55.78 92 PHE A CA 1
ATOM 737 C C . PHE A 1 92 ? -3.422 -9.326 9.642 1.00 55.78 92 PHE A C 1
ATOM 739 O O . PHE A 1 92 ? -2.652 -9.448 10.603 1.00 55.78 92 PHE A O 1
ATOM 746 N N . PRO A 1 93 ? -2.991 -9.126 8.388 1.00 55.00 93 PRO A N 1
ATOM 747 C CA . PRO A 1 93 ? -1.583 -8.953 8.045 1.00 55.00 93 PRO A CA 1
ATOM 748 C C . PRO A 1 93 ? -0.818 -8.070 9.046 1.00 55.00 93 PRO A C 1
ATOM 750 O O . PRO A 1 93 ? -1.085 -6.880 9.123 1.00 55.00 93 PRO A O 1
ATOM 753 N N . GLY A 1 94 ? 0.112 -8.639 9.823 1.00 56.69 94 GLY A N 1
ATOM 754 C CA . GLY A 1 94 ? 1.001 -7.921 10.743 1.00 56.69 94 GLY A CA 1
ATOM 755 C C . GLY A 1 94 ? 0.678 -8.032 12.244 1.00 56.69 94 GLY A C 1
ATOM 756 O O . GLY A 1 94 ? 1.310 -7.335 13.039 1.00 56.69 94 GLY A O 1
ATOM 757 N N . THR A 1 95 ? -0.265 -8.882 12.695 1.00 61.16 95 THR A N 1
ATOM 758 C CA . THR A 1 95 ? -0.598 -8.989 14.144 1.00 61.16 95 THR A CA 1
ATOM 759 C C . THR A 1 95 ? 0.436 -9.752 14.969 1.00 61.16 95 THR A C 1
ATOM 761 O O . THR A 1 95 ? 0.357 -9.797 16.197 1.00 61.16 95 THR A O 1
ATOM 764 N N . HIS A 1 96 ? 1.411 -10.363 14.312 1.00 61.25 96 HIS A N 1
ATOM 765 C CA . HIS A 1 96 ? 2.372 -11.262 14.921 1.00 61.25 96 HIS A CA 1
ATOM 766 C C . HIS A 1 96 ? 3.786 -10.759 14.650 1.00 61.25 96 HIS A C 1
ATOM 768 O O . HIS A 1 96 ? 4.282 -10.813 13.527 1.00 61.25 96 HIS A O 1
ATOM 774 N N . VAL A 1 97 ? 4.454 -10.289 15.701 1.00 58.09 97 VAL A N 1
ATOM 775 C CA . VAL A 1 97 ? 5.821 -9.777 15.622 1.00 58.09 97 VAL A CA 1
ATOM 776 C C . VAL A 1 97 ? 6.751 -10.799 16.283 1.00 58.09 97 VAL A C 1
ATOM 778 O O . VAL A 1 97 ? 6.559 -11.124 17.457 1.00 58.09 97 VAL A O 1
ATOM 781 N N . PRO A 1 98 ? 7.747 -11.355 15.571 1.00 53.34 98 PRO A N 1
ATOM 782 C CA . PRO A 1 98 ? 8.751 -12.211 16.194 1.00 53.34 98 PRO A CA 1
ATOM 783 C C . PRO A 1 98 ? 9.444 -11.505 17.372 1.00 53.34 98 PRO A C 1
ATOM 785 O O . PRO A 1 98 ? 9.873 -10.355 17.271 1.00 53.34 98 PRO A O 1
ATOM 788 N N . ASP A 1 99 ? 9.536 -12.201 18.497 1.00 50.56 99 ASP A N 1
ATOM 789 C CA . ASP A 1 99 ? 10.212 -11.770 19.713 1.00 50.56 99 ASP A CA 1
ATOM 790 C C . ASP A 1 99 ? 11.678 -12.182 19.652 1.00 50.56 99 ASP A C 1
ATOM 792 O O . ASP A 1 99 ? 12.056 -13.315 19.964 1.00 50.56 99 ASP A O 1
ATOM 796 N N . LEU A 1 100 ? 12.520 -11.251 19.217 1.00 47.78 100 LEU A N 1
ATOM 797 C CA . LEU A 1 100 ? 13.951 -11.489 19.040 1.00 47.78 100 LEU A CA 1
ATOM 798 C C . LEU A 1 100 ? 14.771 -11.156 20.297 1.00 47.78 100 LEU A C 1
ATOM 800 O O . LEU A 1 100 ? 15.921 -10.748 20.201 1.00 47.78 100 LEU A O 1
ATOM 804 N N . GLY A 1 101 ? 14.183 -11.396 21.476 1.00 45.12 101 GLY A N 1
ATOM 805 C CA . GLY A 1 101 ? 14.875 -11.443 22.770 1.00 45.12 101 GLY A CA 1
ATOM 806 C C . GLY A 1 101 ? 14.696 -12.760 23.545 1.00 45.12 101 GLY A C 1
ATOM 807 O O . GLY A 1 101 ? 15.450 -13.004 24.480 1.00 45.12 101 GLY A O 1
ATOM 808 N N . ASN A 1 102 ? 13.748 -13.631 23.158 1.00 38.44 102 ASN A N 1
ATOM 809 C CA . ASN A 1 102 ? 13.451 -14.905 23.835 1.00 38.44 102 ASN A CA 1
ATOM 810 C C . ASN A 1 102 ? 13.141 -16.034 22.827 1.00 38.44 102 ASN A C 1
ATOM 812 O O . ASN A 1 102 ? 11.988 -16.307 22.496 1.00 38.44 102 ASN A O 1
ATOM 816 N N . ALA A 1 103 ? 14.179 -16.740 22.369 1.00 46.50 103 ALA A N 1
ATOM 817 C CA . ALA A 1 103 ? 14.077 -18.039 21.681 1.00 46.50 103 ALA A CA 1
ATOM 818 C C . ALA A 1 103 ? 13.279 -18.095 20.353 1.00 46.50 103 ALA A C 1
ATOM 820 O O . ALA A 1 103 ? 12.905 -19.185 19.922 1.00 46.50 103 ALA A O 1
ATOM 821 N N . GLY A 1 104 ? 13.033 -16.965 19.678 1.00 49.59 104 GLY A N 1
ATOM 822 C CA . GLY A 1 104 ? 12.341 -16.953 18.380 1.00 49.59 104 GLY A CA 1
ATOM 823 C C . GLY A 1 104 ? 10.833 -17.206 18.473 1.00 49.59 104 GLY A C 1
ATOM 824 O O . GLY A 1 104 ? 10.226 -17.677 17.512 1.00 49.59 104 GLY A O 1
ATOM 825 N N . GLN A 1 105 ? 10.219 -16.915 19.623 1.00 52.94 105 GLN A N 1
ATOM 826 C CA . GLN A 1 105 ? 8.768 -17.000 19.775 1.00 52.94 105 GLN A CA 1
ATOM 827 C C . GLN A 1 105 ? 8.079 -15.867 19.007 1.00 52.94 105 GLN A C 1
ATOM 829 O O . GLN A 1 105 ? 8.571 -14.748 18.945 1.00 52.94 105 GLN A O 1
ATOM 834 N N . VAL A 1 106 ? 6.926 -16.137 18.406 1.00 57.31 106 VAL A N 1
ATOM 835 C CA . VAL A 1 106 ? 6.106 -15.102 17.770 1.00 57.31 106 VAL A CA 1
ATOM 836 C C . VAL A 1 106 ? 5.201 -14.494 18.841 1.00 57.31 106 VAL A C 1
ATOM 838 O O . VAL A 1 106 ? 4.460 -15.228 19.491 1.00 57.31 106 VAL A O 1
ATOM 841 N N . ARG A 1 107 ? 5.257 -13.172 19.048 1.00 59.00 107 ARG A N 1
ATOM 842 C CA . ARG A 1 107 ? 4.359 -12.467 19.972 1.00 59.00 107 ARG A CA 1
ATOM 843 C C . ARG A 1 107 ? 3.218 -11.821 19.203 1.00 59.00 107 ARG A C 1
ATOM 845 O O . ARG A 1 107 ? 3.441 -11.030 18.289 1.00 59.00 107 ARG A O 1
ATOM 852 N N . SER A 1 108 ? 2.000 -12.115 19.630 1.00 67.06 108 SER A N 1
ATOM 853 C CA . SER A 1 108 ? 0.816 -11.388 19.193 1.00 67.06 108 SER A CA 1
ATOM 854 C C . SER A 1 108 ? 0.825 -9.962 19.751 1.00 67.06 108 SER A C 1
ATOM 856 O O . SER A 1 108 ? 1.089 -9.739 20.942 1.00 67.06 108 SER A O 1
ATOM 858 N N . VAL A 1 109 ? 0.523 -8.981 18.896 1.00 66.00 109 VAL A N 1
ATOM 859 C CA . VAL A 1 109 ? 0.218 -7.604 19.315 1.00 66.00 109 VAL A CA 1
ATOM 860 C C . VAL A 1 109 ? -1.229 -7.443 19.795 1.00 66.00 109 VAL A C 1
ATOM 862 O O . VAL A 1 109 ? -1.642 -6.345 20.158 1.00 66.00 109 VAL A O 1
ATOM 865 N N . GLY A 1 110 ? -1.969 -8.546 19.894 1.00 69.88 110 GLY A N 1
ATOM 866 C CA . GLY A 1 110 ? -3.362 -8.588 20.308 1.00 69.88 110 GLY A CA 1
ATOM 867 C C . GLY A 1 110 ? -4.330 -8.557 19.131 1.00 69.88 110 GLY A C 1
ATOM 868 O O . GLY A 1 110 ? -4.046 -8.011 18.061 1.00 69.88 110 GLY A O 1
ATOM 869 N N . SER A 1 111 ? -5.493 -9.167 19.352 1.00 71.88 111 SER A N 1
ATOM 870 C CA . SER A 1 111 ? -6.511 -9.357 18.320 1.00 71.88 111 SER A CA 1
ATOM 871 C C . SER A 1 111 ? -7.347 -8.101 18.090 1.00 71.88 111 SER A C 1
ATOM 873 O O . SER A 1 111 ? -7.789 -7.876 16.966 1.00 71.88 111 SER A O 1
ATOM 875 N N . LEU A 1 112 ? -7.552 -7.263 19.111 1.00 80.94 112 LEU A N 1
ATOM 876 C CA . LEU A 1 112 ? -8.393 -6.060 19.050 1.00 80.94 112 LEU A CA 1
ATOM 877 C C . LEU A 1 112 ? -7.574 -4.779 18.846 1.00 80.94 112 LEU A C 1
ATOM 879 O O . LEU A 1 112 ? -6.402 -4.706 19.224 1.00 80.94 112 LEU A O 1
ATOM 883 N N . ALA A 1 113 ? -8.197 -3.750 18.271 1.00 84.50 113 ALA A N 1
ATOM 884 C CA . ALA A 1 113 ? -7.577 -2.445 18.031 1.00 84.50 113 ALA A CA 1
ATOM 885 C C . ALA A 1 113 ? -7.047 -1.809 19.324 1.00 84.50 113 ALA A C 1
ATOM 887 O O . ALA A 1 113 ? -5.964 -1.224 19.336 1.00 84.50 113 ALA A O 1
ATOM 888 N N . TYR A 1 114 ? -7.759 -2.000 20.435 1.00 86.56 114 TYR A N 1
ATOM 889 C CA . TYR A 1 114 ? -7.340 -1.519 21.749 1.00 86.56 114 TYR A CA 1
ATOM 890 C C . TYR A 1 114 ? -6.076 -2.208 22.280 1.00 86.56 114 TYR A C 1
ATOM 892 O O . TYR A 1 114 ? -5.180 -1.536 22.792 1.00 86.56 114 TYR A O 1
ATOM 900 N N . ASP A 1 115 ? -5.960 -3.531 22.119 1.00 82.06 115 ASP A N 1
ATOM 901 C CA . ASP A 1 115 ? -4.752 -4.265 22.517 1.00 82.06 115 ASP A CA 1
ATOM 902 C C . ASP A 1 115 ? -3.536 -3.767 21.731 1.00 82.06 115 ASP A C 1
ATOM 904 O O . ASP A 1 115 ? -2.474 -3.509 22.311 1.00 82.06 115 ASP A O 1
ATOM 908 N N . ARG A 1 116 ? -3.718 -3.575 20.415 1.00 80.62 116 ARG A N 1
ATOM 909 C CA . ARG A 1 116 ? -2.688 -3.006 19.543 1.00 80.62 116 ARG A CA 1
ATOM 910 C C . ARG A 1 116 ? -2.319 -1.603 20.007 1.00 80.62 116 ARG A C 1
ATOM 912 O O . ARG A 1 116 ? -1.137 -1.341 20.207 1.00 80.62 116 ARG A O 1
ATOM 919 N N . PHE A 1 117 ? -3.298 -0.737 20.279 1.00 81.75 117 PHE A N 1
ATOM 920 C CA . PHE A 1 117 ? -3.058 0.604 20.816 1.00 81.75 117 PHE A CA 1
ATOM 921 C C . PHE A 1 117 ? -2.233 0.590 22.097 1.00 81.75 117 PHE A C 1
ATOM 923 O O . PHE A 1 117 ? -1.194 1.243 22.150 1.00 81.75 117 PHE A O 1
ATOM 930 N N . LEU A 1 118 ? -2.623 -0.194 23.103 1.00 81.06 118 LEU A N 1
ATOM 931 C CA . LEU A 1 118 ? -1.894 -0.246 24.368 1.00 81.06 118 LEU A CA 1
ATOM 932 C C . LEU A 1 118 ? -0.455 -0.736 24.191 1.00 81.06 118 LEU A C 1
ATOM 934 O O . LEU A 1 118 ? 0.462 -0.204 24.821 1.00 81.06 118 LEU A O 1
ATOM 938 N N . ARG A 1 119 ? -0.231 -1.746 23.344 1.00 77.06 119 ARG A N 1
ATOM 939 C CA . ARG A 1 119 ? 1.123 -2.253 23.079 1.00 77.06 119 ARG A CA 1
ATOM 940 C C . ARG A 1 119 ? 1.966 -1.245 22.313 1.00 77.06 119 ARG A C 1
ATOM 942 O O . ARG A 1 119 ? 3.104 -1.011 22.707 1.00 77.06 119 ARG A O 1
ATOM 949 N N . LEU A 1 120 ? 1.407 -0.631 21.274 1.00 72.94 120 LEU A N 1
ATOM 950 C CA . LEU A 1 120 ? 2.084 0.381 20.464 1.00 72.94 120 LEU A CA 1
ATOM 951 C C . LEU A 1 120 ? 2.431 1.610 21.293 1.00 72.94 120 LEU A C 1
ATOM 953 O O . LEU A 1 120 ? 3.581 2.039 21.274 1.00 72.94 120 LEU A O 1
ATOM 957 N N . ALA A 1 121 ? 1.481 2.101 22.088 1.00 74.06 121 ALA A N 1
ATOM 958 C CA . ALA A 1 121 ? 1.719 3.158 23.053 1.00 74.06 121 ALA A CA 1
ATOM 959 C C . ALA A 1 121 ? 2.880 2.760 23.976 1.00 74.06 121 ALA A C 1
ATOM 961 O O . ALA A 1 121 ? 3.860 3.482 24.076 1.00 74.06 121 ALA A O 1
ATOM 962 N N . ARG A 1 122 ? 2.881 1.567 24.579 1.00 72.50 122 ARG A N 1
ATOM 963 C CA . ARG A 1 122 ? 3.996 1.139 25.451 1.00 72.50 122 ARG A CA 1
ATOM 964 C C . ARG A 1 122 ? 5.345 1.044 24.732 1.00 72.50 122 ARG A C 1
ATOM 966 O O . ARG A 1 122 ? 6.358 1.405 25.321 1.00 72.50 122 ARG A O 1
ATOM 973 N N . TRP A 1 123 ? 5.380 0.581 23.483 1.00 68.88 123 TRP A N 1
ATOM 974 C CA . TRP A 1 123 ? 6.614 0.489 22.689 1.00 68.88 123 TRP A CA 1
ATOM 975 C C . TRP A 1 123 ? 7.169 1.852 22.285 1.00 68.88 123 TRP A C 1
ATOM 977 O O . TRP A 1 123 ? 8.383 2.038 22.267 1.00 68.88 123 TRP A O 1
ATOM 987 N N . GLN A 1 124 ? 6.285 2.803 21.992 1.00 62.12 124 GLN A N 1
ATOM 988 C CA . GLN A 1 124 ? 6.644 4.168 21.613 1.00 62.12 124 GLN A CA 1
ATOM 989 C C . GLN A 1 124 ? 6.892 5.072 22.829 1.00 62.12 124 GLN A C 1
ATOM 991 O O . GLN A 1 124 ? 7.348 6.200 22.658 1.00 62.12 124 GLN A O 1
ATOM 996 N N . GLY A 1 125 ? 6.613 4.577 24.042 1.00 55.56 125 GLY A N 1
ATOM 997 C CA . GLY A 1 125 ? 6.531 5.393 25.244 1.00 55.56 125 GLY A CA 1
ATOM 998 C C . GLY A 1 125 ? 5.369 6.369 25.111 1.00 55.56 125 GLY A C 1
ATOM 999 O O . GLY A 1 125 ? 5.643 7.529 24.875 1.00 55.56 125 GLY A O 1
ATOM 1000 N N . GLY A 1 126 ? 4.134 5.853 25.200 1.00 58.56 126 GLY A N 1
ATOM 1001 C CA . GLY A 1 126 ? 2.759 6.402 25.234 1.00 58.56 126 GLY A CA 1
ATOM 1002 C C . GLY A 1 126 ? 2.189 7.170 24.019 1.00 58.56 126 GLY A C 1
ATOM 1003 O O . GLY A 1 126 ? 2.587 6.948 22.880 1.00 58.56 126 GLY A O 1
ATOM 1004 N N . VAL A 1 127 ? 1.147 7.984 24.273 1.00 61.25 127 VAL A N 1
ATOM 1005 C CA . VAL A 1 127 ? 0.323 8.724 23.280 1.00 61.25 127 VAL A CA 1
ATOM 1006 C C . VAL A 1 127 ? 0.972 10.056 22.910 1.00 61.25 127 VAL A C 1
ATOM 1008 O O . VAL A 1 127 ? 1.422 10.772 23.806 1.00 61.25 127 VAL A O 1
ATOM 1011 N N . LEU A 1 128 ? 0.985 10.408 21.621 1.00 59.88 128 LEU A N 1
ATOM 1012 C CA . LEU A 1 128 ? 1.657 11.620 21.145 1.00 59.88 128 LEU A CA 1
ATOM 1013 C C . LEU A 1 128 ? 1.122 12.883 21.820 1.00 59.88 128 LEU A C 1
ATOM 1015 O O . LEU A 1 128 ? -0.078 13.043 22.037 1.00 59.88 128 LEU A O 1
ATOM 1019 N N . ASP A 1 129 ? 2.043 13.789 22.140 1.00 58.31 129 ASP A N 1
ATOM 1020 C CA . ASP A 1 129 ? 1.695 15.151 22.515 1.00 58.31 129 ASP A CA 1
ATOM 1021 C C . ASP A 1 129 ? 1.437 16.000 21.274 1.00 58.31 129 ASP A C 1
ATOM 1023 O O . ASP A 1 129 ? 1.990 15.730 20.208 1.00 58.31 129 ASP A O 1
ATOM 1027 N N . GLU A 1 130 ? 0.715 17.106 21.437 1.00 56.25 130 GLU A N 1
ATOM 1028 C CA . GLU A 1 130 ? 0.688 18.225 20.490 1.00 56.25 130 GLU A CA 1
ATOM 1029 C C . GLU A 1 130 ? 2.076 18.889 20.326 1.00 56.25 130 GLU A C 1
ATOM 1031 O O . GLU A 1 130 ? 2.183 20.004 19.810 1.00 56.25 130 GLU A O 1
ATOM 1036 N N . SER A 1 131 ? 3.163 18.232 20.756 1.00 53.31 131 SER A N 1
ATOM 1037 C CA . SER A 1 131 ? 4.487 18.825 20.809 1.00 53.31 131 SER A CA 1
ATOM 1038 C C . SER A 1 131 ? 4.943 19.292 19.429 1.00 53.31 131 SER A C 1
ATOM 1040 O O . SER A 1 131 ? 4.625 18.750 18.363 1.00 53.31 131 SER A O 1
ATOM 1042 N N . THR A 1 132 ? 5.705 20.373 19.468 1.00 52.47 132 THR A N 1
ATOM 1043 C CA . THR A 1 132 ? 6.337 21.030 18.328 1.00 52.47 132 THR A CA 1
ATOM 1044 C C . THR A 1 132 ? 7.567 20.274 17.818 1.00 52.47 132 THR A C 1
ATOM 1046 O O . THR A 1 132 ? 8.208 20.744 16.879 1.00 52.47 132 THR A O 1
ATOM 1049 N N . GLU A 1 133 ? 7.901 19.113 18.396 1.00 57.72 133 GLU A N 1
ATOM 1050 C CA . GLU A 1 133 ? 9.109 18.368 18.050 1.00 57.72 133 GLU A CA 1
ATOM 1051 C C . GLU A 1 133 ? 9.003 17.724 16.655 1.00 57.72 133 GLU A C 1
ATOM 1053 O O . GLU A 1 133 ? 7.986 17.103 16.319 1.00 57.72 133 GLU A O 1
ATOM 1058 N N . PRO A 1 134 ? 10.047 17.852 15.818 1.00 64.00 134 PRO A N 1
ATOM 1059 C CA . PRO A 1 134 ? 10.080 17.211 14.515 1.00 64.00 134 PRO A CA 1
ATOM 1060 C C . PRO A 1 134 ? 10.099 15.686 14.672 1.00 64.00 134 PRO A C 1
ATOM 1062 O O . PRO A 1 134 ? 10.978 15.106 15.302 1.00 64.00 134 PRO A O 1
ATOM 1065 N N . VAL A 1 135 ? 9.112 15.033 14.062 1.00 69.50 135 VAL A N 1
ATOM 1066 C CA . VAL A 1 135 ? 8.920 13.569 14.072 1.00 69.50 135 VAL A CA 1
ATOM 1067 C C . VAL A 1 135 ? 9.969 12.846 13.225 1.00 69.50 135 VAL A C 1
ATOM 1069 O O . VAL A 1 135 ? 10.283 11.672 13.423 1.00 69.50 135 VAL A O 1
ATOM 1072 N N . PHE A 1 136 ? 10.524 13.570 12.267 1.00 78.62 136 PHE A N 1
ATOM 1073 C CA . PHE A 1 136 ? 11.566 13.127 11.372 1.00 78.62 136 PHE A CA 1
ATOM 1074 C C . PHE A 1 136 ? 12.369 14.338 10.908 1.00 78.62 136 PHE A C 1
ATOM 1076 O O . PHE A 1 136 ? 11.892 15.475 10.948 1.00 78.62 136 PHE A O 1
ATOM 1083 N N . THR A 1 137 ? 13.579 14.084 10.433 1.00 85.06 137 THR A N 1
ATOM 1084 C CA . THR A 1 137 ? 14.315 15.013 9.575 1.00 85.06 137 THR A CA 1
ATOM 1085 C C . THR A 1 137 ? 14.283 14.500 8.141 1.00 85.06 137 THR A C 1
ATOM 1087 O O . THR A 1 137 ? 13.850 13.376 7.880 1.00 85.06 137 THR A O 1
ATOM 1090 N N . THR A 1 138 ? 14.711 15.322 7.190 1.00 89.69 138 THR A N 1
ATOM 1091 C CA . THR A 1 138 ? 14.869 14.900 5.798 1.00 89.69 138 THR A CA 1
ATOM 1092 C C . THR A 1 138 ? 16.332 14.991 5.386 1.00 89.69 138 THR A C 1
ATOM 1094 O O . THR A 1 138 ? 17.075 15.864 5.836 1.00 89.69 138 THR A O 1
ATOM 1097 N N . GLY A 1 139 ? 16.757 14.059 4.542 1.00 90.31 139 GLY A N 1
ATOM 1098 C CA . GLY A 1 139 ? 18.050 14.074 3.871 1.00 90.31 139 GLY A CA 1
ATOM 1099 C C . GLY A 1 139 ? 17.858 13.973 2.364 1.00 90.31 139 GLY A C 1
ATOM 1100 O O . GLY A 1 139 ? 16.844 13.459 1.901 1.00 90.31 139 GLY A O 1
ATOM 1101 N N . SER A 1 140 ? 18.824 14.449 1.583 1.00 91.81 140 SER A N 1
ATOM 1102 C CA . SER A 1 140 ? 18.777 14.261 0.131 1.00 91.81 140 SER A CA 1
ATOM 1103 C C . SER A 1 140 ? 18.896 12.775 -0.214 1.00 91.81 140 SER A C 1
ATOM 1105 O O . SER A 1 140 ? 19.762 12.072 0.315 1.00 91.81 140 SER A O 1
ATOM 1107 N N . THR A 1 141 ? 18.025 12.293 -1.099 1.00 92.25 141 THR A N 1
ATOM 1108 C CA . THR A 1 141 ? 18.166 10.956 -1.677 1.00 92.25 141 THR A CA 1
ATOM 1109 C C . THR A 1 141 ? 19.297 10.985 -2.706 1.00 92.25 141 THR A C 1
ATOM 1111 O O . THR A 1 141 ? 19.268 11.834 -3.600 1.00 92.25 141 THR A O 1
ATOM 1114 N N . PRO A 1 142 ? 20.283 10.071 -2.639 1.00 90.81 142 PRO A N 1
ATOM 1115 C CA . PRO A 1 142 ? 21.348 10.016 -3.632 1.00 90.81 142 PRO A CA 1
ATOM 1116 C C . PRO A 1 142 ? 20.801 9.873 -5.055 1.00 90.81 142 PRO A C 1
ATOM 1118 O O . PRO A 1 142 ? 19.841 9.138 -5.286 1.00 90.81 142 PRO A O 1
ATOM 1121 N N . ARG A 1 143 ? 21.447 10.534 -6.022 1.00 90.75 143 ARG A N 1
ATOM 1122 C CA . ARG A 1 143 ? 21.162 10.348 -7.453 1.00 90.75 143 ARG A CA 1
ATOM 1123 C C . ARG A 1 143 ? 21.350 8.878 -7.840 1.00 90.75 143 ARG A C 1
ATOM 1125 O O . ARG A 1 143 ? 22.207 8.189 -7.291 1.00 90.75 143 ARG A O 1
ATOM 1132 N N . ALA A 1 144 ? 20.563 8.412 -8.803 1.00 86.56 144 ALA A N 1
ATOM 1133 C CA . ALA A 1 144 ? 20.543 7.029 -9.270 1.00 86.56 144 ALA A CA 1
ATOM 1134 C C . ALA A 1 144 ? 21.895 6.531 -9.813 1.00 86.56 144 ALA A C 1
ATOM 1136 O O . ALA A 1 144 ? 22.135 5.329 -9.860 1.00 86.56 144 ALA A O 1
ATOM 1137 N N . GLY A 1 145 ? 22.765 7.435 -10.277 1.00 84.62 145 GLY A N 1
ATOM 1138 C CA . GLY A 1 145 ? 24.059 7.109 -10.888 1.00 84.62 145 GLY A CA 1
ATOM 1139 C C . GLY A 1 145 ? 23.961 6.534 -12.309 1.00 84.62 145 GLY A C 1
ATOM 1140 O O . GLY A 1 145 ? 24.870 6.740 -13.106 1.00 84.62 145 GLY A O 1
ATOM 1141 N N . VAL A 1 146 ? 22.843 5.886 -12.653 1.00 85.06 146 VAL A N 1
ATOM 1142 C CA . VAL A 1 146 ? 22.550 5.302 -13.973 1.00 85.06 146 VAL A CA 1
ATOM 1143 C C . VAL A 1 146 ? 21.290 5.959 -14.553 1.00 85.06 146 VAL A C 1
ATOM 1145 O O . VAL A 1 146 ? 20.233 5.343 -14.665 1.00 85.06 146 VAL A O 1
ATOM 1148 N N . TRP A 1 147 ? 21.385 7.256 -14.868 1.00 90.81 147 TRP A N 1
ATOM 1149 C CA . TRP A 1 147 ? 20.269 8.061 -15.384 1.00 90.81 147 TRP A CA 1
ATOM 1150 C C . TRP A 1 147 ? 20.536 8.548 -16.821 1.00 90.81 147 TRP A C 1
ATOM 1152 O O . TRP A 1 147 ? 21.041 9.654 -17.008 1.00 90.81 147 TRP A O 1
ATOM 1162 N N . PRO A 1 148 ? 20.229 7.739 -17.852 1.00 89.50 148 PRO A N 1
ATOM 1163 C CA . PRO A 1 148 ? 20.492 8.092 -19.253 1.00 89.50 148 PRO A CA 1
ATOM 1164 C C . PRO A 1 148 ? 19.417 8.999 -19.878 1.00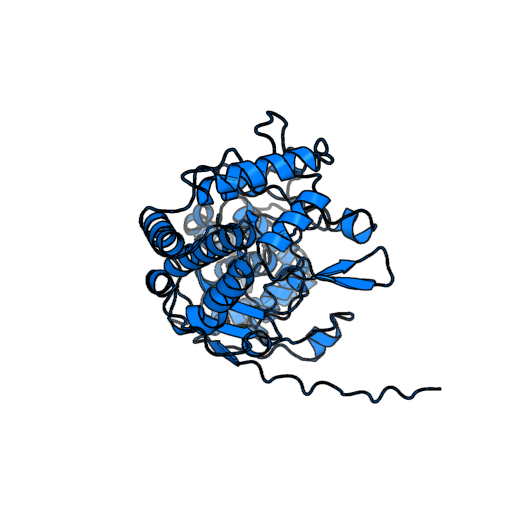 89.50 148 PRO A C 1
ATOM 1166 O O . PRO A 1 148 ? 19.456 9.289 -21.070 1.00 89.50 148 PRO A O 1
ATOM 1169 N N . TRP A 1 149 ? 18.409 9.414 -19.113 1.00 89.62 149 TRP A N 1
ATOM 1170 C CA . TRP A 1 149 ? 17.207 10.031 -19.661 1.00 89.62 149 TRP A CA 1
ATOM 1171 C C . TRP A 1 149 ? 17.380 11.539 -19.833 1.00 89.62 149 TRP A C 1
ATOM 1173 O O . TRP A 1 149 ? 17.858 12.224 -18.934 1.00 89.62 149 TRP A O 1
ATOM 1183 N N . ALA A 1 150 ? 16.904 12.073 -20.960 1.00 85.44 150 ALA A N 1
ATOM 1184 C CA . ALA A 1 150 ? 16.839 13.520 -21.179 1.00 85.44 150 ALA A CA 1
ATOM 1185 C C . ALA A 1 150 ? 15.877 14.228 -20.202 1.00 85.44 150 ALA A C 1
ATOM 1187 O O . ALA A 1 150 ? 15.951 15.441 -20.018 1.00 85.44 150 ALA A O 1
ATOM 1188 N N . PHE A 1 151 ? 14.972 13.471 -19.574 1.00 85.38 151 PHE A N 1
ATOM 1189 C CA . PHE A 1 151 ? 14.124 13.964 -18.497 1.00 85.38 151 PHE A CA 1
ATOM 1190 C C . PHE A 1 151 ? 14.957 14.154 -17.218 1.00 85.38 151 PHE A C 1
ATOM 1192 O O . PHE A 1 151 ? 15.691 13.233 -16.851 1.00 85.38 151 PHE A O 1
ATOM 1199 N N . PRO A 1 152 ? 14.853 15.299 -16.519 1.00 90.38 152 PRO A N 1
ATOM 1200 C CA . PRO A 1 152 ? 15.607 15.524 -15.292 1.00 90.38 152 PRO A CA 1
ATOM 1201 C C . PRO A 1 152 ? 15.248 14.470 -14.243 1.00 90.38 152 PRO A C 1
ATOM 1203 O O . PRO A 1 152 ? 14.073 14.216 -13.989 1.00 90.38 152 PRO A O 1
ATOM 1206 N N . GLU A 1 153 ? 16.253 13.855 -13.618 1.00 93.75 153 GLU A N 1
ATOM 1207 C CA . GLU A 1 153 ? 15.998 12.921 -12.519 1.00 93.75 153 GLU A CA 1
ATOM 1208 C C . GLU A 1 153 ? 15.263 13.662 -11.386 1.00 93.75 153 GLU A C 1
ATOM 1210 O O . GLU A 1 153 ? 15.787 14.681 -10.912 1.00 93.75 153 GLU A O 1
ATOM 1215 N N . PRO A 1 154 ? 14.085 13.172 -10.944 1.00 93.25 154 PRO A N 1
ATOM 1216 C CA . PRO A 1 154 ? 13.346 13.783 -9.848 1.00 93.25 154 PRO A CA 1
ATOM 1217 C C . PRO A 1 154 ? 14.200 13.891 -8.585 1.00 93.25 154 PRO A C 1
ATOM 1219 O O . PRO A 1 154 ? 14.861 12.931 -8.184 1.00 93.25 154 PRO A O 1
ATOM 1222 N N . GLU A 1 155 ? 14.170 15.056 -7.946 1.00 93.62 155 GLU A N 1
ATOM 1223 C CA . GLU A 1 155 ? 14.800 15.242 -6.643 1.00 93.62 155 GLU A CA 1
ATOM 1224 C C . GLU A 1 155 ? 13.904 14.637 -5.568 1.00 93.62 155 GLU A C 1
ATOM 1226 O O . GLU A 1 155 ? 12.744 15.019 -5.429 1.00 93.62 155 GLU A O 1
ATOM 1231 N N . LEU A 1 156 ? 14.441 13.662 -4.837 1.00 95.12 156 LEU A N 1
ATOM 1232 C CA . LEU A 1 156 ? 13.734 12.987 -3.756 1.00 95.12 156 LEU A CA 1
ATOM 1233 C C . LEU A 1 156 ? 14.400 13.291 -2.419 1.00 95.12 156 LEU A C 1
ATOM 1235 O O . LEU A 1 156 ? 15.626 13.418 -2.322 1.00 95.12 156 LEU A O 1
ATOM 1239 N N . MET A 1 157 ? 13.598 13.308 -1.364 1.00 94.69 157 MET A N 1
ATOM 1240 C CA . MET A 1 157 ? 14.053 13.556 -0.001 1.00 94.69 157 MET A CA 1
ATOM 1241 C C . MET A 1 157 ? 13.723 12.351 0.881 1.00 94.69 157 MET A C 1
ATOM 1243 O O . MET A 1 157 ? 12.568 11.973 1.047 1.00 94.69 157 MET A O 1
ATOM 1247 N N . THR A 1 158 ? 14.749 11.744 1.466 1.00 91.50 158 THR A N 1
ATOM 1248 C CA . THR A 1 158 ? 14.603 10.610 2.375 1.00 91.50 158 THR A CA 1
ATOM 1249 C C . THR A 1 158 ? 14.186 11.103 3.751 1.00 91.50 158 THR A C 1
ATOM 1251 O O . THR A 1 158 ? 14.882 11.909 4.370 1.00 91.50 158 THR A O 1
ATOM 1254 N N . ILE A 1 159 ? 13.083 10.575 4.261 1.00 87.06 159 ILE A N 1
ATOM 1255 C CA . ILE A 1 159 ? 12.653 10.743 5.643 1.00 87.06 159 ILE A CA 1
ATOM 1256 C C . ILE A 1 159 ? 13.587 9.946 6.554 1.00 87.06 159 ILE A C 1
ATOM 1258 O O . ILE A 1 159 ? 13.810 8.752 6.365 1.00 87.06 159 ILE A O 1
ATOM 1262 N N . ILE A 1 160 ? 14.106 10.604 7.583 1.00 81.19 160 ILE A N 1
ATOM 1263 C CA . ILE A 1 160 ? 14.912 10.000 8.639 1.00 81.19 160 ILE A CA 1
ATOM 1264 C C . ILE A 1 160 ? 14.097 10.130 9.929 1.00 81.19 160 ILE A C 1
ATOM 1266 O O . ILE A 1 160 ? 14.095 11.200 10.545 1.00 81.19 160 ILE A O 1
ATOM 1270 N N . PRO A 1 161 ? 13.352 9.081 10.333 1.00 72.88 161 PRO A N 1
ATOM 1271 C CA . PRO A 1 161 ? 12.544 9.144 11.545 1.00 72.88 161 PRO A CA 1
ATOM 1272 C C . PRO A 1 161 ? 13.421 9.438 12.762 1.00 72.88 161 PRO A C 1
ATOM 1274 O O . PRO A 1 161 ? 14.515 8.869 12.888 1.00 72.88 161 PRO A O 1
ATOM 1277 N N . ALA A 1 162 ? 12.944 10.315 13.647 1.00 71.38 162 ALA A N 1
ATOM 1278 C CA . ALA A 1 162 ? 13.677 10.687 14.847 1.00 71.38 162 ALA A CA 1
ATOM 1279 C C . ALA A 1 162 ? 13.941 9.437 15.720 1.00 71.38 162 ALA A C 1
ATOM 1281 O O . ALA A 1 162 ? 13.032 8.629 15.917 1.00 71.38 162 ALA A O 1
ATOM 1282 N N . PRO A 1 163 ? 15.172 9.243 16.231 1.00 57.62 163 PRO A N 1
ATOM 1283 C CA . PRO A 1 163 ? 15.566 8.025 16.949 1.00 57.62 163 PRO A CA 1
ATOM 1284 C C . PRO A 1 163 ? 14.902 7.871 18.324 1.00 57.62 163 PRO A C 1
ATOM 1286 O O . PRO A 1 163 ? 14.841 6.769 18.858 1.00 57.62 163 PRO A O 1
ATOM 1289 N N . THR A 1 164 ? 14.407 8.960 18.908 1.00 54.19 164 THR A N 1
ATOM 1290 C CA . THR A 1 164 ? 13.821 8.976 20.249 1.00 54.19 164 THR A CA 1
ATOM 1291 C C . THR A 1 164 ? 12.716 10.010 20.306 1.00 54.19 164 THR A C 1
ATOM 1293 O O . THR A 1 164 ? 12.945 11.171 19.968 1.00 54.19 164 THR A O 1
ATOM 1296 N N . ARG A 1 165 ? 11.546 9.613 20.801 1.00 55.66 165 ARG A N 1
ATOM 1297 C CA . ARG A 1 165 ? 10.605 10.556 21.398 1.00 55.66 165 ARG A CA 1
ATOM 1298 C C . ARG A 1 165 ? 10.752 10.536 22.906 1.00 55.66 165 ARG A C 1
ATOM 1300 O O . ARG A 1 165 ? 11.060 9.496 23.490 1.00 55.66 165 ARG A O 1
ATOM 1307 N N . SER A 1 166 ? 10.525 11.694 23.514 1.00 48.28 166 SER A N 1
ATOM 1308 C CA . SER A 1 166 ? 10.360 11.825 24.955 1.00 48.28 166 SER A CA 1
ATOM 1309 C C . SER A 1 166 ? 9.272 10.857 25.420 1.00 48.28 166 SER A C 1
ATOM 1311 O O . SER A 1 166 ? 8.142 10.903 24.941 1.00 48.28 166 SER A O 1
ATOM 1313 N N . VAL A 1 167 ? 9.663 9.947 26.311 1.00 51.25 167 VAL A N 1
ATOM 1314 C CA . VAL A 1 167 ? 8.839 8.868 26.858 1.00 51.25 167 VAL A CA 1
ATOM 1315 C C . VAL A 1 167 ? 7.568 9.461 27.457 1.00 51.25 167 VAL A C 1
ATOM 1317 O O . VAL A 1 167 ? 7.602 10.130 28.488 1.00 51.25 167 VAL A O 1
ATOM 1320 N N . VAL A 1 168 ? 6.431 9.221 26.824 1.00 56.25 168 VAL A N 1
ATOM 1321 C CA . VAL A 1 168 ? 5.130 9.494 27.416 1.00 56.25 168 VAL A CA 1
ATOM 1322 C C . VAL A 1 168 ? 4.926 8.503 28.556 1.00 56.25 168 VAL A C 1
ATOM 1324 O O . VAL A 1 168 ? 5.108 7.293 28.414 1.00 56.25 168 VAL A O 1
ATOM 1327 N N . SER A 1 169 ? 4.565 9.040 29.714 1.00 67.38 169 SER A N 1
ATOM 1328 C CA . SER A 1 169 ? 4.343 8.274 30.932 1.00 67.38 169 SER A CA 1
ATOM 1329 C C . SER A 1 169 ? 3.007 7.529 30.899 1.00 67.38 169 SER A C 1
ATOM 1331 O O . SER A 1 169 ? 2.039 7.982 30.280 1.00 67.38 169 SER A O 1
ATOM 1333 N N . ASP A 1 170 ? 2.913 6.429 31.650 1.00 75.12 170 ASP A N 1
ATOM 1334 C CA . ASP A 1 170 ? 1.648 5.717 31.904 1.00 75.12 170 ASP A CA 1
ATOM 1335 C C . ASP A 1 170 ? 0.534 6.662 32.394 1.00 75.12 170 ASP A C 1
ATOM 1337 O O . ASP A 1 170 ? -0.645 6.444 32.118 1.00 75.12 170 ASP A O 1
ATOM 1341 N N . LEU A 1 171 ? 0.906 7.756 33.072 1.00 79.50 171 LEU A N 1
ATOM 1342 C CA . LEU A 1 171 ? -0.014 8.804 33.505 1.00 79.50 171 LEU A CA 1
ATOM 1343 C C . LEU A 1 171 ? -0.742 9.464 32.329 1.00 79.50 171 LEU A C 1
ATOM 1345 O O . LEU A 1 171 ? -1.944 9.679 32.412 1.00 79.50 171 LEU A O 1
ATOM 1349 N N . ARG A 1 172 ? -0.055 9.777 31.229 1.00 76.88 172 ARG A N 1
ATOM 1350 C CA . ARG A 1 172 ? -0.695 10.418 30.072 1.00 76.88 172 ARG A CA 1
ATOM 1351 C C . ARG A 1 172 ? -1.584 9.452 29.307 1.00 76.88 172 ARG A C 1
ATOM 1353 O O . ARG A 1 172 ? -2.662 9.846 28.881 1.00 76.88 172 ARG A O 1
ATOM 1360 N N . LEU A 1 173 ? -1.154 8.199 29.165 1.00 82.31 173 LEU A N 1
ATOM 1361 C CA . LEU A 1 173 ? -2.012 7.155 28.610 1.00 82.31 173 LEU A CA 1
ATOM 1362 C C . LEU A 1 173 ? -3.305 7.041 29.430 1.00 82.31 173 LEU A C 1
ATOM 1364 O O . LEU A 1 173 ? -4.388 7.011 28.858 1.00 82.31 173 LEU A O 1
ATOM 1368 N N . LYS A 1 174 ? -3.197 7.060 30.764 1.00 85.12 174 LYS A N 1
ATOM 1369 C CA . LYS A 1 174 ? -4.360 7.082 31.653 1.00 85.12 174 LYS A CA 1
ATOM 1370 C C . LYS A 1 174 ? -5.236 8.322 31.433 1.00 85.12 174 LYS A C 1
ATOM 1372 O O . LYS A 1 174 ? -6.427 8.164 31.211 1.00 85.12 174 LYS A O 1
ATOM 1377 N N . LEU A 1 175 ? -4.654 9.525 31.428 1.00 86.06 175 LEU A N 1
ATOM 1378 C CA . LEU A 1 175 ? -5.397 10.775 31.204 1.00 86.06 175 LEU A CA 1
ATOM 1379 C C . LEU A 1 175 ? -6.137 10.784 29.861 1.00 86.06 175 LEU A C 1
ATOM 1381 O O . LEU A 1 175 ? -7.280 11.219 29.799 1.00 86.06 175 LEU A O 1
ATOM 1385 N N . PHE A 1 176 ? -5.504 10.276 28.802 1.00 86.94 176 PHE A N 1
ATOM 1386 C CA . PHE A 1 176 ? -6.131 10.134 27.491 1.00 86.94 176 PHE A CA 1
ATOM 1387 C C . PHE A 1 176 ? -7.344 9.193 27.542 1.00 86.94 176 PHE A C 1
ATOM 1389 O O . PHE A 1 176 ? -8.406 9.527 27.023 1.00 86.94 176 PHE A O 1
ATOM 1396 N N . LEU A 1 177 ? -7.207 8.029 28.187 1.00 89.06 177 LEU A N 1
ATOM 1397 C CA . LEU A 1 177 ? -8.304 7.066 28.320 1.00 89.06 177 LEU A CA 1
ATOM 1398 C C . LEU A 1 177 ? -9.453 7.610 29.181 1.00 89.06 177 LEU A C 1
ATOM 1400 O O . LEU A 1 177 ? -10.613 7.369 28.857 1.00 89.06 177 LEU A O 1
ATOM 1404 N N . ASP A 1 178 ? -9.137 8.370 30.232 1.00 88.81 178 ASP A N 1
ATOM 1405 C CA . ASP A 1 178 ? -10.133 9.045 31.068 1.00 88.81 178 ASP A CA 1
ATOM 1406 C C . ASP A 1 178 ? -10.878 10.126 30.258 1.00 88.81 178 ASP A C 1
ATOM 1408 O O . ASP A 1 178 ? -12.104 10.218 30.324 1.00 88.81 178 ASP A O 1
ATOM 1412 N N . GLN A 1 179 ? -10.161 10.908 29.442 1.00 89.12 179 GLN A N 1
ATOM 1413 C CA . GLN A 1 179 ? -10.752 11.919 28.559 1.00 89.12 179 GLN A CA 1
ATOM 1414 C C . GLN A 1 179 ? -11.644 11.295 27.479 1.00 89.12 179 GLN A C 1
ATOM 1416 O O . GLN A 1 179 ? -12.706 11.836 27.182 1.00 89.12 179 GLN A O 1
ATOM 1421 N N . LEU A 1 180 ? -11.247 10.150 26.920 1.00 89.62 180 LEU A N 1
ATOM 1422 C CA . LEU A 1 180 ? -11.980 9.463 25.856 1.00 89.62 180 LEU A CA 1
ATOM 1423 C C . LEU A 1 180 ? -13.425 9.132 26.228 1.00 89.62 180 LEU A C 1
ATOM 1425 O O . LEU A 1 180 ? -14.310 9.228 25.384 1.00 89.62 180 LEU A O 1
ATOM 1429 N N . LEU A 1 181 ? -13.671 8.777 27.485 1.00 87.19 181 LEU A N 1
ATOM 1430 C CA . LEU A 1 181 ? -15.013 8.447 27.966 1.00 87.19 181 LEU A CA 1
ATOM 1431 C C . LEU A 1 181 ? -15.888 9.679 28.225 1.00 87.19 181 LEU A C 1
ATOM 1433 O O . LEU A 1 181 ? -17.098 9.546 28.389 1.00 87.19 181 LEU A O 1
ATOM 1437 N N . LEU A 1 182 ? -15.282 10.864 28.275 1.00 88.19 182 LEU A N 1
ATOM 1438 C CA . LEU A 1 182 ? -15.958 12.135 28.526 1.00 88.19 182 LEU A CA 1
ATOM 1439 C C . LEU A 1 182 ? -16.123 12.976 27.251 1.00 88.19 182 LEU A C 1
ATOM 1441 O O . LEU A 1 182 ? -16.855 13.967 27.269 1.00 88.19 182 LEU A O 1
ATOM 1445 N N . ASP A 1 183 ? -15.433 12.618 26.165 1.00 87.00 183 ASP A N 1
ATOM 1446 C CA . ASP A 1 183 ? -15.451 13.371 24.915 1.00 87.00 183 ASP A CA 1
ATOM 1447 C C . ASP A 1 183 ? -16.785 13.193 24.171 1.00 87.00 183 ASP A C 1
ATOM 1449 O O . ASP A 1 183 ? -17.366 12.108 24.122 1.00 87.00 183 ASP A O 1
ATOM 1453 N N . GLN A 1 184 ? -17.274 14.276 23.568 1.00 85.62 184 GLN A N 1
ATOM 1454 C CA . GLN A 1 184 ? -18.493 14.257 22.754 1.00 85.62 184 GLN A CA 1
ATOM 1455 C C . GLN A 1 184 ? -18.257 13.637 21.368 1.00 85.62 184 GLN A C 1
ATOM 1457 O O . GLN A 1 184 ? -19.215 13.277 20.681 1.00 85.62 184 GLN A O 1
ATOM 1462 N N . ASP A 1 185 ? -16.993 13.524 20.956 1.00 87.19 185 ASP A N 1
ATOM 1463 C CA . ASP A 1 185 ? -16.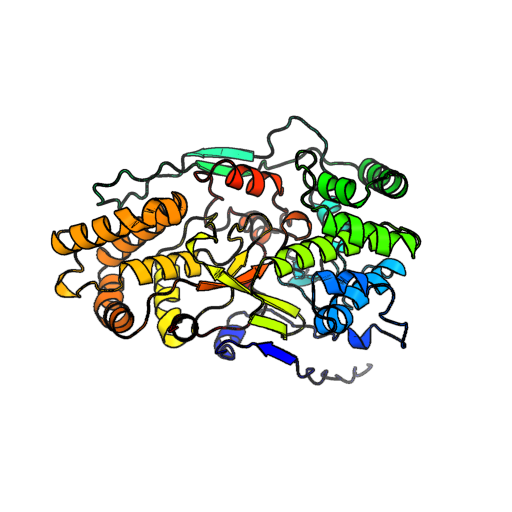539 12.915 19.713 1.00 87.19 185 ASP A CA 1
ATOM 1464 C C . ASP A 1 185 ? -15.352 11.962 19.978 1.00 87.19 185 ASP A C 1
ATOM 1466 O O . ASP A 1 185 ? -14.193 12.264 19.661 1.00 87.19 185 ASP A O 1
ATOM 1470 N N . PRO A 1 186 ? -15.624 10.786 20.576 1.00 87.50 186 PRO A N 1
ATOM 1471 C CA . PRO A 1 186 ? -14.578 9.849 20.976 1.00 87.50 186 PRO A CA 1
ATOM 1472 C C . PRO A 1 186 ? -13.788 9.287 19.786 1.00 87.50 186 PRO A C 1
ATOM 1474 O O . PRO A 1 186 ? -12.605 8.984 19.932 1.00 87.50 186 PRO A O 1
ATOM 1477 N N . LEU A 1 187 ? -14.397 9.178 18.598 1.00 87.25 187 LEU A N 1
ATOM 1478 C CA . LEU A 1 187 ? -13.703 8.679 17.405 1.00 87.25 187 LEU A CA 1
ATOM 1479 C C . LEU A 1 187 ? -12.617 9.652 16.949 1.00 87.25 187 LEU A C 1
ATOM 1481 O O . LEU A 1 187 ? -11.483 9.240 16.706 1.00 87.25 187 LEU A O 1
ATOM 1485 N N . ARG A 1 188 ? -12.930 10.952 16.902 1.00 84.75 188 ARG A N 1
ATOM 1486 C CA . ARG A 1 188 ? -11.936 11.989 16.604 1.00 84.75 188 ARG A CA 1
ATOM 1487 C C . ARG A 1 188 ? -10.819 12.007 17.641 1.00 84.75 188 ARG A C 1
ATOM 1489 O O . ARG A 1 188 ? -9.656 12.186 17.278 1.00 84.75 188 ARG A O 1
ATOM 1496 N N . LEU A 1 189 ? -11.147 11.813 18.921 1.00 85.50 189 LEU A N 1
ATOM 1497 C CA . LEU A 1 189 ? -10.127 11.760 19.964 1.00 85.50 189 LEU A CA 1
ATOM 1498 C C . LEU A 1 189 ? -9.193 10.551 19.775 1.00 85.50 189 LEU A C 1
ATOM 1500 O O . LEU A 1 189 ? -7.977 10.708 19.885 1.00 85.50 189 LEU A O 1
ATOM 1504 N N . ILE A 1 190 ? -9.719 9.377 19.412 1.00 86.00 190 ILE A N 1
ATOM 1505 C CA . ILE A 1 190 ? -8.902 8.201 19.068 1.00 86.00 190 ILE A CA 1
ATOM 1506 C C . ILE A 1 190 ? -7.970 8.497 17.891 1.00 86.00 190 ILE A C 1
ATOM 1508 O O . ILE A 1 190 ? -6.775 8.236 17.994 1.00 86.00 190 ILE A O 1
ATOM 1512 N N . GLU A 1 191 ? -8.466 9.093 16.803 1.00 79.12 191 GLU A N 1
ATOM 1513 C CA . GLU A 1 191 ? -7.620 9.496 15.669 1.00 79.12 191 GLU A CA 1
ATOM 1514 C C . GLU A 1 191 ? -6.499 10.453 16.108 1.00 79.12 191 GLU A C 1
ATOM 1516 O O . GLU A 1 191 ? -5.333 10.280 15.736 1.00 79.12 191 GLU A O 1
ATOM 1521 N N . SER A 1 192 ? -6.831 11.417 16.972 1.00 75.50 192 SER A N 1
ATOM 1522 C CA . SER A 1 192 ? -5.869 12.389 17.498 1.00 75.50 192 SER A CA 1
ATOM 1523 C C . SER A 1 192 ? -4.794 11.763 18.394 1.00 75.50 192 SER A C 1
ATOM 1525 O O . SER A 1 192 ? -3.675 12.270 18.445 1.00 75.50 192 SER A O 1
ATOM 1527 N N . ALA A 1 193 ? -5.084 10.624 19.036 1.00 74.00 193 ALA A N 1
ATOM 1528 C CA . ALA A 1 193 ? -4.109 9.868 19.827 1.00 74.00 193 ALA A CA 1
ATOM 1529 C C . ALA A 1 193 ? -2.911 9.410 18.979 1.00 74.00 193 ALA A C 1
ATOM 1531 O O . ALA A 1 193 ? -1.802 9.194 19.476 1.00 74.00 193 ALA A O 1
ATOM 1532 N N . TRP A 1 194 ? -3.155 9.240 17.682 1.00 68.19 194 TRP A N 1
ATOM 1533 C CA . TRP A 1 194 ? -2.196 8.736 16.716 1.00 68.19 194 TRP A CA 1
ATOM 1534 C C . TRP A 1 194 ? -1.526 9.835 15.913 1.00 68.19 194 TRP A C 1
ATOM 1536 O O . TRP A 1 194 ? -0.352 9.707 15.583 1.00 68.19 194 TRP A O 1
ATOM 1546 N N . SER A 1 195 ? -2.265 10.896 15.598 1.00 65.19 195 SER A N 1
ATOM 1547 C CA . SER A 1 195 ? -1.724 12.102 14.988 1.00 65.19 195 SER A CA 1
ATOM 1548 C C . SER A 1 195 ? -2.571 13.303 15.416 1.00 65.19 195 SER A C 1
ATOM 1550 O O . SER A 1 195 ? -3.605 13.580 14.798 1.00 65.19 195 SER A O 1
ATOM 1552 N N . PRO A 1 196 ? -2.148 14.063 16.443 1.00 60.81 196 PRO A N 1
ATOM 1553 C CA . PRO A 1 196 ? -2.949 15.157 17.005 1.00 60.81 196 PRO A CA 1
ATOM 1554 C C . PRO A 1 196 ? -3.195 16.298 16.008 1.00 60.81 196 PRO A C 1
ATOM 1556 O O . PRO A 1 196 ? -4.050 17.150 16.218 1.00 60.81 196 PRO A O 1
ATOM 1559 N N . ARG A 1 197 ? -2.454 16.310 14.892 1.00 62.59 197 ARG A N 1
ATOM 1560 C CA . ARG A 1 197 ? -2.565 17.305 13.818 1.00 62.59 197 ARG A CA 1
ATOM 1561 C C . ARG A 1 197 ? -3.438 16.848 12.650 1.00 62.59 197 ARG A C 1
ATOM 1563 O O . ARG A 1 197 ? -3.611 17.611 11.701 1.00 62.59 197 ARG A O 1
ATOM 1570 N N . THR A 1 198 ? -3.964 15.624 12.686 1.00 60.19 198 THR A N 1
ATOM 1571 C CA . THR A 1 198 ? -4.912 15.162 11.669 1.00 60.19 198 THR A CA 1
ATOM 1572 C C . THR A 1 198 ? -6.320 15.614 12.023 1.00 60.19 198 THR A C 1
ATOM 1574 O O . THR A 1 198 ? -6.794 15.409 13.137 1.00 60.19 198 THR A O 1
ATOM 1577 N N . GLY A 1 199 ? -6.996 16.257 11.068 1.00 61.06 199 GLY A N 1
ATOM 1578 C CA . GLY A 1 199 ? -8.448 16.392 11.136 1.00 61.06 199 GLY A CA 1
ATOM 1579 C C . GLY A 1 199 ? -9.099 15.012 11.049 1.00 61.06 199 GLY A C 1
ATOM 1580 O O . GLY A 1 199 ? -8.498 14.086 10.500 1.00 61.06 199 GLY A O 1
ATOM 1581 N N . SER A 1 200 ? -10.320 14.881 11.576 1.00 67.56 200 SER A N 1
ATOM 1582 C CA . SER A 1 200 ? -11.015 13.597 11.510 1.00 67.56 200 SER A CA 1
ATOM 1583 C C . SER A 1 200 ? -11.206 13.162 10.061 1.00 67.56 200 SER A C 1
ATOM 1585 O O . SER A 1 200 ? -11.621 13.967 9.221 1.00 67.56 200 SER A O 1
ATOM 1587 N N . LYS A 1 201 ? -10.911 11.892 9.770 1.00 72.94 201 LYS A N 1
ATOM 1588 C CA . LYS A 1 201 ? -11.139 11.312 8.439 1.00 72.94 201 LYS A CA 1
ATOM 1589 C C . LYS A 1 201 ? -12.545 10.740 8.283 1.00 72.94 201 LYS A C 1
ATOM 1591 O O . LYS A 1 201 ? -12.933 10.355 7.179 1.00 72.94 201 LYS A O 1
ATOM 1596 N N . HIS A 1 202 ? -13.321 10.712 9.364 1.00 81.94 202 HIS A N 1
ATOM 1597 C CA . HIS A 1 202 ? -14.683 10.200 9.366 1.00 81.94 202 HIS A CA 1
ATOM 1598 C C . HIS A 1 202 ? -15.632 11.203 8.712 1.00 81.94 202 HIS A C 1
ATOM 1600 O O . HIS A 1 202 ? -15.883 12.291 9.235 1.00 81.94 202 HIS A O 1
ATOM 1606 N N . GLY A 1 203 ? -16.185 10.824 7.559 1.00 85.31 203 GLY A N 1
ATOM 1607 C CA . GLY A 1 203 ? -17.227 11.596 6.888 1.00 85.31 203 GLY A CA 1
ATOM 1608 C C . GLY A 1 203 ? -18.534 11.620 7.686 1.00 85.31 203 GLY A C 1
ATOM 1609 O O . GLY A 1 203 ? -18.727 10.863 8.638 1.00 85.31 203 GLY A O 1
ATOM 1610 N N . LYS A 1 204 ? -19.482 12.462 7.258 1.00 89.25 204 LYS A N 1
ATOM 1611 C CA . LYS A 1 204 ? -20.786 12.625 7.927 1.00 89.25 204 LYS A CA 1
ATOM 1612 C C . LYS A 1 204 ? -21.513 11.289 8.141 1.00 89.25 204 LYS A C 1
ATOM 1614 O O . LYS A 1 204 ? -21.978 11.021 9.243 1.00 89.25 204 LYS A O 1
ATOM 1619 N N . THR A 1 205 ? -21.555 10.435 7.118 1.00 89.75 205 THR A N 1
ATOM 1620 C CA . THR A 1 205 ? -22.192 9.109 7.193 1.00 89.75 205 THR A CA 1
ATOM 1621 C C . THR A 1 205 ? -21.535 8.221 8.248 1.00 89.75 205 THR A C 1
ATOM 1623 O O . THR A 1 205 ? -22.227 7.560 9.017 1.00 89.75 205 THR A O 1
ATOM 1626 N N . THR A 1 206 ? -20.202 8.224 8.322 1.00 90.50 206 THR A N 1
ATOM 1627 C CA . THR A 1 206 ? -19.435 7.447 9.304 1.00 90.50 206 THR A CA 1
ATOM 1628 C C . THR A 1 206 ? -19.733 7.918 10.726 1.00 90.50 206 THR A C 1
ATOM 1630 O O . THR A 1 206 ? -19.993 7.099 11.605 1.00 90.50 206 THR A O 1
ATOM 1633 N N . GLN A 1 207 ? -19.811 9.235 10.938 1.00 90.12 207 GLN A N 1
ATOM 1634 C CA . GLN A 1 207 ? -20.196 9.822 12.224 1.00 90.12 207 GLN A CA 1
ATOM 1635 C C . GLN A 1 207 ? -21.649 9.502 12.614 1.00 90.12 207 GLN A C 1
ATOM 1637 O O . GLN A 1 207 ? -21.935 9.261 13.784 1.00 90.12 207 GLN A O 1
ATOM 1642 N N . GLU A 1 208 ? -22.581 9.496 11.658 1.00 91.56 208 GLU A N 1
ATOM 1643 C CA . GLU A 1 208 ? -23.982 9.123 11.899 1.00 91.56 208 GLU A CA 1
ATOM 1644 C C . GLU A 1 208 ? -24.112 7.650 12.310 1.00 91.56 208 GLU A C 1
ATOM 1646 O O . GLU A 1 208 ? -24.812 7.348 13.276 1.00 91.56 208 GLU A O 1
ATOM 1651 N N . VAL A 1 209 ? -23.400 6.743 11.632 1.00 91.44 209 VAL A N 1
ATOM 1652 C CA . VAL A 1 209 ? -23.374 5.313 11.989 1.00 91.44 209 VAL A CA 1
ATOM 1653 C C . VAL A 1 209 ? -22.742 5.095 13.360 1.00 91.44 209 VAL A C 1
ATOM 1655 O O . VAL A 1 209 ? -23.289 4.347 14.168 1.00 91.44 209 VAL A O 1
ATOM 1658 N N . ALA A 1 210 ? -21.641 5.785 13.663 1.00 92.00 210 ALA A N 1
ATOM 1659 C CA . ALA A 1 210 ? -21.027 5.737 14.984 1.00 92.00 210 ALA A CA 1
ATOM 1660 C C . ALA A 1 210 ? -22.010 6.148 16.086 1.00 92.00 210 ALA A C 1
ATOM 1662 O O . ALA A 1 210 ? -22.159 5.436 17.075 1.00 92.00 210 ALA A O 1
ATOM 1663 N N . LYS A 1 211 ? -22.725 7.266 15.898 1.00 91.50 211 LYS A N 1
ATOM 1664 C CA . LYS A 1 211 ? -23.740 7.748 16.848 1.00 91.50 211 LYS A CA 1
ATOM 1665 C C . LYS A 1 211 ? -24.891 6.763 17.018 1.00 91.50 211 LYS A C 1
ATOM 1667 O O . LYS A 1 211 ? -25.359 6.581 18.136 1.00 91.50 211 LYS A O 1
ATOM 1672 N N . GLU A 1 212 ? -25.341 6.128 15.938 1.00 91.75 212 GLU A N 1
ATOM 1673 C CA . GLU A 1 212 ? -26.397 5.116 16.001 1.00 91.75 212 GLU A CA 1
ATOM 1674 C C . GLU A 1 212 ? -25.968 3.893 16.822 1.00 91.75 212 GLU A C 1
ATOM 1676 O O . GLU A 1 212 ? -26.736 3.423 17.661 1.00 91.75 212 GLU A O 1
ATOM 1681 N N . ILE A 1 213 ? -24.739 3.411 16.618 1.00 90.38 213 ILE A N 1
ATOM 1682 C CA . ILE A 1 213 ? -24.181 2.275 17.361 1.00 90.38 213 ILE A CA 1
ATOM 1683 C C . ILE A 1 213 ? -23.963 2.649 18.837 1.00 90.38 213 ILE A C 1
ATOM 1685 O O . ILE A 1 213 ? -24.374 1.906 19.729 1.00 90.38 213 ILE A O 1
ATOM 1689 N N . LEU A 1 214 ? -23.373 3.819 19.107 1.00 89.44 214 LEU A N 1
ATOM 1690 C CA . LEU A 1 214 ? -23.124 4.316 20.467 1.00 89.44 214 LEU A CA 1
ATOM 1691 C C . LEU A 1 214 ? -24.416 4.635 21.228 1.00 89.44 214 LEU A C 1
ATOM 1693 O O . LEU A 1 214 ? -24.471 4.452 22.435 1.00 89.44 214 LEU A O 1
ATOM 1697 N N . GLY A 1 215 ? -25.486 5.046 20.544 1.00 85.81 215 GLY A N 1
ATOM 1698 C CA . GLY A 1 215 ? -26.790 5.286 21.169 1.00 85.81 215 GLY A CA 1
ATOM 1699 C C . GLY A 1 215 ? -27.460 4.026 21.733 1.00 85.81 215 GLY A C 1
ATOM 1700 O O . GLY A 1 215 ? -28.465 4.139 22.433 1.00 85.81 215 GLY A O 1
ATOM 1701 N N . ARG A 1 216 ? -26.927 2.835 21.431 1.00 82.06 216 ARG A N 1
ATOM 1702 C CA . ARG A 1 216 ? -27.463 1.537 21.866 1.00 82.06 216 ARG A CA 1
ATOM 1703 C C . ARG A 1 216 ? -26.559 0.806 22.863 1.00 82.0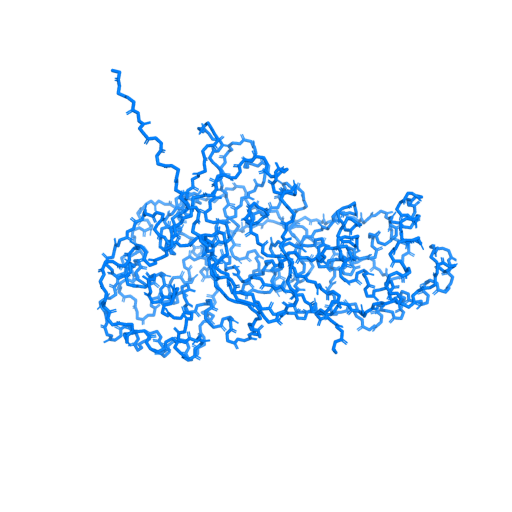6 216 ARG A C 1
ATOM 1705 O O . ARG A 1 216 ? -26.930 -0.282 23.295 1.00 82.06 216 ARG A O 1
ATOM 1712 N N . ARG A 1 217 ? -25.376 1.342 23.194 1.00 79.75 217 ARG A N 1
ATOM 1713 C CA . ARG A 1 217 ? -24.369 0.644 24.008 1.00 79.75 217 ARG A CA 1
ATOM 1714 C C . ARG A 1 217 ? -23.608 1.586 24.926 1.00 79.75 217 ARG A C 1
ATOM 1716 O O . ARG A 1 217 ? -23.354 2.733 24.578 1.00 79.75 217 ARG A O 1
ATOM 1723 N N . ASP A 1 218 ? -23.168 1.056 26.062 1.00 82.38 218 ASP A N 1
ATOM 1724 C CA . ASP A 1 218 ? -22.292 1.795 26.964 1.00 82.38 218 ASP A CA 1
ATOM 1725 C C . ASP A 1 218 ? -20.884 1.907 26.359 1.00 82.38 218 ASP A C 1
ATOM 1727 O O . ASP A 1 218 ? -20.254 0.875 26.081 1.00 82.38 218 ASP A O 1
ATOM 1731 N N . PRO A 1 219 ? -20.360 3.129 26.159 1.00 86.19 219 PRO A N 1
ATOM 1732 C CA . PRO A 1 219 ? -19.025 3.316 25.623 1.00 86.19 219 PRO A CA 1
ATOM 1733 C C . PRO A 1 219 ? -17.980 2.860 26.644 1.00 86.19 219 PRO A C 1
ATOM 1735 O O . PRO A 1 219 ? -17.957 3.301 27.792 1.00 86.19 219 PRO A O 1
ATOM 1738 N N . ASN A 1 220 ? -17.069 1.999 26.203 1.00 91.38 220 ASN A N 1
ATOM 1739 C CA . ASN A 1 220 ? -15.848 1.665 26.927 1.00 91.38 220 ASN A CA 1
ATOM 1740 C C . ASN A 1 220 ? -14.645 1.752 25.975 1.00 91.38 220 ASN A C 1
ATOM 1742 O O . ASN A 1 220 ? -14.836 1.670 24.758 1.00 91.38 220 ASN A O 1
ATOM 1746 N N . PRO A 1 221 ? -13.405 1.924 26.477 1.00 91.56 221 PRO A N 1
ATOM 1747 C CA . PRO A 1 221 ? -12.269 2.165 25.594 1.00 91.56 221 PRO A CA 1
ATOM 1748 C C . PRO A 1 221 ? -12.026 1.029 24.584 1.00 91.56 221 PRO A C 1
ATOM 1750 O O . PRO A 1 221 ? -11.904 1.346 23.402 1.00 91.56 221 PRO A O 1
ATOM 1753 N N . PRO A 1 222 ? -12.035 -0.268 24.966 1.00 90.75 222 PRO A N 1
ATOM 1754 C CA . PRO A 1 222 ? -11.957 -1.359 23.997 1.00 90.75 222 PRO A CA 1
ATOM 1755 C C . PRO A 1 222 ? -12.946 -1.237 22.837 1.00 90.75 222 PRO A C 1
ATOM 1757 O O . PRO A 1 222 ? -12.538 -1.289 21.675 1.00 90.75 222 PRO A O 1
ATOM 1760 N N . PHE A 1 223 ? -14.226 -1.028 23.152 1.00 91.38 223 PHE A N 1
ATOM 1761 C CA . PHE A 1 223 ? -15.284 -0.887 22.160 1.00 91.38 223 PHE A CA 1
ATOM 1762 C C . PHE A 1 223 ? -15.078 0.322 21.249 1.00 91.38 223 PHE A C 1
ATOM 1764 O O . PHE A 1 223 ? -15.201 0.194 20.036 1.00 91.38 223 PHE A O 1
ATOM 1771 N N . LEU A 1 224 ? -14.724 1.481 21.812 1.00 92.62 224 LEU A N 1
ATOM 1772 C CA . LEU A 1 224 ? -14.522 2.703 21.034 1.00 92.62 224 LEU A CA 1
ATOM 1773 C C . LEU A 1 224 ? -13.370 2.558 20.034 1.00 92.62 224 LEU A C 1
ATOM 1775 O O . LEU A 1 224 ? -13.524 2.947 18.880 1.00 92.62 224 LEU A O 1
ATOM 1779 N N . PHE A 1 225 ? -12.246 1.962 20.443 1.00 90.75 225 PHE A N 1
ATOM 1780 C CA . PHE A 1 225 ? -11.115 1.703 19.545 1.00 90.75 225 PHE A CA 1
ATOM 1781 C C . PHE A 1 225 ? -11.465 0.706 18.436 1.00 90.75 225 PHE A C 1
ATOM 1783 O O . PHE A 1 225 ? -11.078 0.908 17.288 1.00 90.75 225 PHE A O 1
ATOM 1790 N N . GLU A 1 226 ? -12.195 -0.362 18.760 1.00 89.81 226 GLU A N 1
ATOM 1791 C CA . GLU A 1 226 ? -12.601 -1.355 17.761 1.00 89.81 226 GLU A CA 1
ATOM 1792 C C . GLU A 1 226 ? -13.649 -0.793 16.789 1.00 89.81 226 GLU A C 1
ATOM 1794 O O . GLU A 1 226 ? -13.569 -1.047 15.590 1.00 89.81 226 GLU A O 1
ATOM 1799 N N . LEU A 1 227 ? -14.589 0.022 17.278 1.00 91.69 227 LEU A N 1
ATOM 1800 C CA . LEU A 1 227 ? -15.566 0.730 16.449 1.00 91.69 227 LEU A CA 1
ATOM 1801 C C . LEU A 1 227 ? -14.881 1.690 15.478 1.00 91.69 227 LEU A C 1
ATOM 1803 O O . LEU A 1 227 ? -15.239 1.740 14.304 1.00 91.69 227 LEU A O 1
ATOM 1807 N N . GLU A 1 228 ? -13.888 2.432 15.954 1.00 91.19 228 GLU A N 1
ATOM 1808 C CA . GLU A 1 228 ? -13.128 3.378 15.145 1.00 91.19 228 GLU A CA 1
ATOM 1809 C C . GLU A 1 228 ? -12.340 2.676 14.024 1.00 91.19 228 GLU A C 1
ATOM 1811 O O . GLU A 1 228 ? -12.422 3.087 12.864 1.00 91.19 228 GLU A O 1
ATOM 1816 N N . ASP A 1 229 ? -11.655 1.571 14.338 1.00 87.94 229 ASP A N 1
ATOM 1817 C CA . ASP A 1 229 ? -10.922 0.752 13.362 1.00 87.94 229 ASP A CA 1
ATOM 1818 C C . ASP A 1 229 ? -11.875 0.094 12.345 1.00 87.94 229 ASP A C 1
ATOM 1820 O O . ASP A 1 229 ? -11.636 0.145 11.133 1.00 87.94 229 ASP A O 1
ATOM 1824 N N . ALA A 1 230 ? -13.002 -0.454 12.819 1.00 89.19 230 ALA A N 1
ATOM 1825 C CA . ALA A 1 230 ? -14.034 -1.052 11.976 1.00 89.19 230 ALA A CA 1
ATOM 1826 C C . ALA A 1 230 ? -14.618 -0.037 10.988 1.00 89.19 230 ALA A C 1
ATOM 1828 O O . ALA A 1 230 ? -14.704 -0.322 9.794 1.00 89.19 230 ALA A O 1
ATOM 1829 N N . LEU A 1 231 ? -14.972 1.161 11.460 1.00 91.12 231 LEU A N 1
ATOM 1830 C CA . LEU A 1 231 ? -15.515 2.231 10.625 1.00 91.12 231 LEU A CA 1
ATOM 1831 C C . LEU A 1 231 ? -14.494 2.760 9.618 1.00 91.12 231 LEU A C 1
ATOM 1833 O O . LEU A 1 231 ? -14.867 3.020 8.473 1.00 91.12 231 LEU A O 1
ATOM 1837 N N . ALA A 1 232 ? -13.221 2.883 10.000 1.00 87.38 232 ALA A N 1
ATOM 1838 C CA . ALA A 1 232 ? -12.160 3.284 9.080 1.00 87.38 232 ALA A CA 1
ATOM 1839 C C . ALA A 1 232 ? -11.983 2.260 7.947 1.00 87.38 232 ALA A C 1
ATOM 1841 O O . ALA A 1 232 ? -11.974 2.636 6.773 1.00 87.38 232 ALA A O 1
ATOM 1842 N N . CYS A 1 233 ? -11.928 0.965 8.281 1.00 87.19 233 CYS A N 1
ATOM 1843 C CA . CYS A 1 233 ? -11.848 -0.108 7.289 1.00 87.19 233 CYS A CA 1
ATOM 1844 C C . CYS A 1 233 ? -13.090 -0.138 6.393 1.00 87.19 233 CYS A C 1
ATOM 1846 O O . CYS A 1 233 ? -12.971 -0.154 5.173 1.00 87.19 233 CYS A O 1
ATOM 1848 N N . ALA A 1 234 ? -14.281 -0.090 6.988 1.00 87.94 234 ALA A N 1
ATOM 1849 C CA . ALA A 1 234 ? -15.550 -0.141 6.275 1.00 87.94 234 ALA A CA 1
ATOM 1850 C C . ALA A 1 234 ? -15.729 1.056 5.322 1.00 87.94 234 ALA A C 1
ATOM 1852 O O . ALA A 1 234 ? -16.124 0.884 4.170 1.00 87.94 234 ALA A O 1
ATOM 1853 N N . THR A 1 235 ? -15.365 2.263 5.767 1.00 89.06 235 THR A N 1
ATOM 1854 C CA . THR A 1 235 ? -15.391 3.478 4.936 1.00 89.06 235 THR A CA 1
ATOM 1855 C C . THR A 1 235 ? -14.390 3.378 3.785 1.00 89.06 235 THR A C 1
ATOM 1857 O O . THR A 1 235 ? -14.709 3.745 2.654 1.00 89.06 235 THR A O 1
ATOM 1860 N N . TRP A 1 236 ? -13.181 2.861 4.035 1.00 88.56 236 TRP A N 1
ATOM 1861 C CA . TRP A 1 236 ? -12.206 2.643 2.967 1.00 88.56 236 TRP A CA 1
ATOM 1862 C C . TRP A 1 236 ? -12.728 1.627 1.946 1.00 88.56 236 TRP A C 1
ATOM 1864 O O . TRP A 1 236 ? -12.701 1.898 0.745 1.00 88.56 236 TRP A O 1
ATOM 1874 N N . MET A 1 237 ? -13.282 0.506 2.414 1.00 84.44 237 MET A N 1
ATOM 1875 C CA . MET A 1 237 ? -13.844 -0.546 1.565 1.00 84.44 237 MET A CA 1
ATOM 1876 C C . MET A 1 237 ? -15.032 -0.063 0.731 1.00 84.44 237 MET A C 1
ATOM 1878 O O . MET A 1 237 ? -15.135 -0.448 -0.426 1.00 84.44 237 MET A O 1
ATOM 1882 N N . GLN A 1 238 ? -15.889 0.819 1.253 1.00 85.62 238 GLN A N 1
ATOM 1883 C CA . GLN A 1 238 ? -17.008 1.387 0.489 1.00 85.62 238 GLN A CA 1
ATOM 1884 C C . GLN A 1 238 ? -16.541 2.156 -0.760 1.00 85.62 238 GLN A C 1
ATOM 1886 O O . GLN A 1 238 ? -17.230 2.172 -1.779 1.00 85.62 238 GLN A O 1
ATOM 1891 N N . ASN A 1 239 ? -15.361 2.775 -0.691 1.00 85.12 239 ASN A N 1
ATOM 1892 C CA . ASN A 1 239 ? -14.787 3.545 -1.793 1.00 85.12 239 ASN A CA 1
ATOM 1893 C C . ASN A 1 239 ? -14.006 2.683 -2.798 1.00 85.12 239 ASN A C 1
ATOM 1895 O O . ASN A 1 239 ? -13.501 3.213 -3.788 1.00 85.12 239 ASN A O 1
ATOM 1899 N N . HIS A 1 240 ? -13.898 1.372 -2.566 1.00 86.69 240 HIS A N 1
ATOM 1900 C CA . HIS A 1 240 ? -13.110 0.467 -3.393 1.00 86.69 240 HIS A CA 1
ATOM 1901 C C . HIS A 1 240 ? -13.916 -0.766 -3.810 1.00 86.69 240 HIS A C 1
ATOM 1903 O O . HIS A 1 240 ? -14.755 -1.294 -3.086 1.00 86.69 240 HIS A O 1
ATOM 1909 N N . SER A 1 241 ? -13.652 -1.263 -5.016 1.00 82.56 241 SER A N 1
ATOM 1910 C CA . SER A 1 241 ? -14.311 -2.477 -5.499 1.00 82.56 241 SER A CA 1
ATOM 1911 C C . SER A 1 241 ? -13.687 -3.701 -4.835 1.00 82.56 241 SER A C 1
ATOM 1913 O O . SER A 1 241 ? -12.616 -4.151 -5.245 1.00 82.56 241 SER A O 1
ATOM 1915 N N . SER A 1 242 ? -14.358 -4.232 -3.810 1.00 85.62 242 SER A N 1
ATOM 1916 C CA . SER A 1 242 ? -13.994 -5.505 -3.183 1.00 85.62 242 SER A CA 1
ATOM 1917 C C . SER A 1 242 ? -14.089 -6.646 -4.200 1.00 85.62 242 SER A C 1
ATOM 1919 O O . SER A 1 242 ? -15.112 -6.833 -4.857 1.00 85.62 242 SER A O 1
ATOM 1921 N N . VAL A 1 243 ? -13.019 -7.426 -4.304 1.00 86.94 243 VAL A N 1
ATOM 1922 C CA . VAL A 1 243 ? -12.854 -8.544 -5.246 1.00 86.94 243 VAL A CA 1
ATOM 1923 C C . VAL A 1 243 ? -12.565 -9.880 -4.563 1.00 86.94 243 VAL A C 1
ATOM 1925 O O . VAL A 1 243 ? -12.502 -10.937 -5.199 1.00 86.94 243 VAL A O 1
ATOM 1928 N N . GLY A 1 244 ? -12.388 -9.861 -3.251 1.00 86.31 244 GLY A N 1
ATOM 1929 C CA . GLY A 1 244 ? -12.332 -11.062 -2.443 1.00 86.31 244 GLY A CA 1
ATOM 1930 C C . GLY A 1 244 ? -12.506 -10.730 -0.978 1.00 86.31 244 GLY A C 1
ATOM 1931 O O . GLY A 1 244 ? -12.086 -9.665 -0.531 1.00 86.31 244 GLY A O 1
ATOM 1932 N N . ARG A 1 245 ? -13.149 -11.632 -0.242 1.00 87.19 245 ARG A N 1
ATOM 1933 C CA . ARG A 1 245 ? -13.284 -11.532 1.208 1.00 87.19 245 ARG A CA 1
ATOM 1934 C C . ARG A 1 245 ? -13.344 -12.908 1.854 1.00 87.19 245 ARG A C 1
ATOM 1936 O O . ARG A 1 245 ? -13.804 -13.869 1.230 1.00 87.19 245 ARG A O 1
ATOM 1943 N N . GLY A 1 246 ? -12.898 -13.005 3.097 1.00 82.62 246 GLY A N 1
ATOM 1944 C CA . GLY A 1 246 ? -13.026 -14.220 3.894 1.00 82.62 246 GLY A CA 1
ATOM 1945 C C . GLY A 1 246 ? -11.782 -14.542 4.705 1.00 82.62 246 GLY A C 1
ATOM 1946 O O . GLY A 1 246 ? -10.804 -13.793 4.708 1.00 82.62 246 GLY A O 1
ATOM 1947 N N . PHE A 1 247 ? -11.815 -15.702 5.359 1.00 77.81 247 PHE A N 1
ATOM 1948 C CA . PHE A 1 247 ? -10.666 -16.214 6.094 1.00 77.81 247 PHE A CA 1
ATOM 1949 C C . PHE A 1 247 ? -9.717 -16.949 5.154 1.00 77.81 247 PHE A C 1
ATOM 1951 O O . PHE A 1 247 ? -10.084 -17.939 4.520 1.00 77.81 247 PHE A O 1
ATOM 1958 N N . TYR A 1 248 ? -8.472 -16.496 5.112 1.00 75.75 248 TYR A N 1
ATOM 1959 C CA . TYR A 1 248 ? -7.371 -17.145 4.425 1.00 75.75 248 TYR A CA 1
ATOM 1960 C C . TYR A 1 248 ? -6.225 -17.359 5.413 1.00 75.75 248 TYR A C 1
ATOM 1962 O O . TYR A 1 248 ? -5.658 -16.403 5.930 1.00 75.75 248 TYR A O 1
ATOM 1970 N N . ARG A 1 249 ? -5.893 -18.623 5.691 1.00 69.69 249 ARG A N 1
ATOM 1971 C CA . ARG A 1 249 ? -4.784 -19.028 6.583 1.00 69.69 249 ARG A CA 1
ATOM 1972 C C . ARG A 1 249 ? -4.763 -18.325 7.954 1.00 69.69 249 ARG A C 1
ATOM 1974 O O . ARG A 1 249 ? -3.727 -17.900 8.450 1.00 69.69 249 ARG A O 1
ATOM 1981 N N . GLY A 1 250 ? -5.946 -18.202 8.543 1.00 66.25 250 GLY A N 1
ATOM 1982 C CA . GLY A 1 250 ? -6.211 -17.660 9.862 1.00 66.25 250 GLY A CA 1
ATOM 1983 C C . GLY A 1 250 ? -6.470 -16.167 9.801 1.00 66.25 250 GLY A C 1
ATOM 1984 O O . GLY A 1 250 ? -6.839 -15.598 10.822 1.00 66.25 250 GLY A O 1
ATOM 1985 N N . CYS A 1 251 ? -6.304 -15.540 8.628 1.00 74.38 251 CYS A N 1
ATOM 1986 C CA . CYS A 1 251 ? -6.434 -14.108 8.461 1.00 74.38 251 CYS A CA 1
ATOM 1987 C C . CYS A 1 251 ? -7.753 -13.715 7.797 1.00 74.38 251 CYS A C 1
ATOM 1989 O O . CYS A 1 251 ? -8.088 -14.277 6.757 1.00 74.38 251 CYS A O 1
ATOM 1991 N N . TRP A 1 252 ? -8.484 -12.737 8.338 1.00 80.00 252 TRP A N 1
ATOM 1992 C CA . TRP A 1 252 ? -9.552 -12.100 7.564 1.00 80.00 252 TRP A CA 1
ATOM 1993 C C . TRP A 1 252 ? -8.909 -11.163 6.552 1.00 80.00 252 TRP A C 1
ATOM 1995 O O . TRP A 1 252 ? -8.131 -10.283 6.915 1.00 80.00 252 TRP A O 1
ATOM 2005 N N . LEU A 1 253 ? -9.215 -11.370 5.279 1.00 82.12 253 LEU A N 1
ATOM 2006 C CA . LEU A 1 253 ? -8.723 -10.535 4.198 1.00 82.12 253 LEU A CA 1
ATOM 2007 C C . LEU A 1 253 ? -9.919 -9.970 3.453 1.00 82.12 253 LEU A C 1
ATOM 2009 O O . LEU A 1 253 ? -10.781 -10.735 3.033 1.00 82.12 253 LEU A O 1
ATOM 2013 N N . GLU A 1 254 ? -9.932 -8.659 3.229 1.00 87.44 254 GLU A N 1
ATOM 2014 C CA . GLU A 1 254 ? -10.778 -8.025 2.221 1.00 87.44 254 GLU A CA 1
ATOM 2015 C C . GLU A 1 254 ? -9.866 -7.412 1.164 1.00 87.44 254 GLU A C 1
ATOM 2017 O O . GLU A 1 254 ? -9.125 -6.466 1.424 1.00 87.44 254 GLU A O 1
ATOM 2022 N N . VAL A 1 255 ? -9.870 -8.013 -0.022 1.00 89.81 255 VAL A N 1
ATOM 2023 C CA . VAL A 1 255 ? -9.045 -7.593 -1.152 1.00 89.81 255 VAL A CA 1
ATOM 2024 C C . VAL A 1 255 ? -9.892 -6.722 -2.059 1.00 89.81 255 VAL A C 1
ATOM 2026 O O . VAL A 1 255 ? -11.003 -7.110 -2.429 1.00 89.81 255 VAL A O 1
ATOM 2029 N N . SER A 1 256 ? -9.342 -5.585 -2.465 1.00 92.81 256 SER A N 1
ATOM 2030 C CA . SER A 1 256 ? -9.928 -4.691 -3.466 1.00 92.81 256 SER A CA 1
ATOM 2031 C C . SER A 1 256 ? -9.043 -4.613 -4.706 1.00 92.81 256 SER A C 1
ATOM 2033 O O . SER A 1 256 ? -7.861 -4.942 -4.644 1.00 92.81 256 SER A O 1
ATOM 2035 N N . LEU A 1 257 ? -9.591 -4.178 -5.842 1.00 93.38 257 LEU A N 1
ATOM 2036 C CA . LEU A 1 257 ? -8.775 -3.760 -6.987 1.00 93.38 257 LEU A CA 1
ATOM 2037 C C . LEU A 1 257 ? -8.546 -2.256 -6.954 1.00 93.38 257 LEU A C 1
ATOM 2039 O O . LEU A 1 257 ? -9.484 -1.480 -6.776 1.00 93.38 257 LEU A O 1
ATOM 2043 N N . MET A 1 258 ? -7.300 -1.856 -7.182 1.00 95.12 258 MET A N 1
ATOM 2044 C CA . MET A 1 258 ? -6.907 -0.456 -7.244 1.00 95.12 258 MET A CA 1
ATOM 2045 C C . MET A 1 258 ? -6.130 -0.170 -8.521 1.00 95.12 258 MET A C 1
ATOM 2047 O O . MET A 1 258 ? -5.292 -0.966 -8.946 1.00 95.12 258 MET A O 1
ATOM 2051 N N . HIS A 1 259 ? -6.413 0.978 -9.137 1.00 95.81 259 HIS A N 1
ATOM 2052 C CA . HIS A 1 259 ? -5.677 1.430 -10.310 1.00 95.81 259 HIS A CA 1
ATOM 2053 C C . HIS A 1 259 ? -4.244 1.826 -9.922 1.00 95.81 259 HIS A C 1
ATOM 2055 O O . HIS A 1 259 ? -4.027 2.451 -8.885 1.00 95.81 259 HIS A O 1
ATOM 2061 N N . LEU A 1 260 ? -3.264 1.515 -10.769 1.00 95.69 260 LEU A N 1
ATOM 2062 C CA . LEU A 1 260 ? -1.835 1.725 -10.508 1.00 95.69 260 LEU A CA 1
ATOM 2063 C C . LEU A 1 260 ? -1.458 3.178 -10.224 1.00 95.69 260 LEU A C 1
ATOM 2065 O O . LEU A 1 260 ? -0.506 3.431 -9.494 1.00 95.69 260 LEU A O 1
ATOM 2069 N N . THR A 1 261 ? -2.221 4.113 -10.783 1.00 95.44 261 THR A N 1
ATOM 2070 C CA . THR A 1 261 ? -2.057 5.562 -10.590 1.00 95.44 261 THR A CA 1
ATOM 2071 C C . THR A 1 261 ? -2.607 6.056 -9.256 1.00 95.44 261 THR A C 1
ATOM 2073 O O . THR A 1 261 ? -2.336 7.183 -8.867 1.00 95.44 261 THR A O 1
ATOM 2076 N N . ALA A 1 262 ? -3.431 5.253 -8.580 1.00 94.75 262 ALA A N 1
ATOM 2077 C CA . ALA A 1 262 ? -3.986 5.589 -7.275 1.00 94.75 262 ALA A CA 1
ATOM 2078 C C . ALA A 1 262 ? -3.105 5.066 -6.130 1.00 94.75 262 ALA A C 1
ATOM 2080 O O . ALA A 1 262 ? -3.229 5.544 -5.007 1.00 94.75 262 ALA A O 1
ATOM 2081 N N . ILE A 1 263 ? -2.213 4.108 -6.408 1.00 94.75 263 ILE A N 1
ATOM 2082 C CA . ILE A 1 263 ? -1.259 3.567 -5.438 1.00 94.75 263 ILE A CA 1
ATOM 2083 C C . ILE A 1 263 ? -0.001 4.431 -5.471 1.00 94.75 263 ILE A C 1
ATOM 2085 O O . ILE A 1 263 ? 0.598 4.630 -6.528 1.00 94.75 263 ILE A O 1
ATOM 2089 N N . ARG A 1 264 ? 0.467 4.896 -4.317 1.00 92.06 264 ARG A N 1
ATOM 2090 C CA . ARG A 1 264 ? 1.681 5.710 -4.236 1.00 92.06 264 ARG A CA 1
ATOM 2091 C C . ARG A 1 264 ? 2.838 4.923 -3.632 1.00 92.06 264 ARG A C 1
ATOM 2093 O O . ARG A 1 264 ? 2.784 4.574 -2.457 1.00 92.06 264 ARG A O 1
ATOM 2100 N N . ASN A 1 265 ? 3.917 4.734 -4.390 1.00 91.31 265 ASN A N 1
ATOM 2101 C CA . ASN A 1 265 ? 5.159 4.181 -3.849 1.00 91.31 265 ASN A CA 1
ATOM 2102 C C . ASN A 1 265 ? 5.757 5.099 -2.778 1.00 91.31 265 ASN A C 1
ATOM 2104 O O . ASN A 1 265 ? 5.834 6.313 -2.953 1.00 91.31 265 ASN A O 1
ATOM 2108 N N . THR A 1 266 ? 6.205 4.495 -1.684 1.00 88.62 266 THR A N 1
ATOM 2109 C CA . THR A 1 266 ? 6.790 5.195 -0.534 1.00 88.62 266 THR A CA 1
ATOM 2110 C C . THR A 1 266 ? 8.280 4.914 -0.380 1.00 88.62 266 THR A C 1
ATOM 2112 O O . THR A 1 266 ? 8.960 5.645 0.327 1.00 88.62 266 THR A O 1
ATOM 2115 N N . GLU A 1 267 ? 8.800 3.896 -1.063 1.00 88.50 267 GLU A N 1
ATOM 2116 C CA . GLU A 1 267 ? 10.175 3.416 -0.958 1.00 88.50 267 GLU A CA 1
ATOM 2117 C C . GLU A 1 267 ? 10.838 3.284 -2.331 1.00 88.50 267 GLU A C 1
ATOM 2119 O O . GLU A 1 267 ? 10.178 3.207 -3.370 1.00 88.50 267 GLU A O 1
ATOM 2124 N N . LEU A 1 268 ? 12.168 3.197 -2.315 1.00 91.44 268 LEU A N 1
ATOM 2125 C CA . LEU A 1 268 ? 12.968 2.825 -3.479 1.00 91.44 268 LEU A CA 1
ATOM 2126 C C . LEU A 1 268 ? 13.001 1.296 -3.644 1.00 91.44 268 LEU A C 1
ATOM 2128 O O . LEU A 1 268 ? 13.102 0.551 -2.668 1.00 91.44 268 LEU A O 1
ATOM 2132 N N . ALA A 1 269 ? 12.950 0.820 -4.885 1.00 91.88 269 ALA A N 1
ATOM 2133 C CA . ALA A 1 269 ? 12.867 -0.594 -5.230 1.00 91.88 269 ALA A CA 1
ATOM 2134 C C . ALA A 1 269 ? 14.236 -1.200 -5.592 1.00 91.88 269 ALA A C 1
ATOM 2136 O O . ALA A 1 269 ? 15.095 -0.573 -6.207 1.00 91.88 269 ALA A O 1
ATOM 2137 N N . GLN A 1 270 ? 14.435 -2.482 -5.283 1.00 91.44 270 GLN A N 1
ATOM 2138 C CA . GLN A 1 270 ? 15.606 -3.240 -5.733 1.00 91.44 270 GLN A CA 1
ATOM 2139 C C . GLN A 1 270 ? 15.420 -3.754 -7.154 1.00 91.44 270 GLN A C 1
ATOM 2141 O O . GLN A 1 270 ? 14.468 -4.481 -7.437 1.00 91.44 270 GLN A O 1
ATOM 2146 N N . THR A 1 271 ? 16.404 -3.498 -8.008 1.00 95.19 271 THR A N 1
ATOM 2147 C CA . THR A 1 271 ? 16.448 -3.947 -9.407 1.00 95.19 271 THR A CA 1
ATOM 2148 C C . THR A 1 271 ? 16.293 -5.462 -9.536 1.00 95.19 271 THR A C 1
ATOM 2150 O O . THR A 1 271 ? 15.417 -5.937 -10.257 1.00 95.19 271 THR A O 1
ATOM 2153 N N . ALA A 1 272 ? 17.061 -6.237 -8.761 1.00 93.31 272 ALA A N 1
ATOM 2154 C CA . ALA A 1 272 ? 16.988 -7.700 -8.783 1.00 93.31 272 ALA A CA 1
ATOM 2155 C C . ALA A 1 272 ? 15.608 -8.237 -8.356 1.00 93.31 272 ALA A C 1
ATOM 2157 O O . ALA A 1 272 ? 15.099 -9.188 -8.949 1.00 93.31 272 ALA A O 1
ATOM 2158 N N . ARG A 1 273 ? 14.971 -7.609 -7.356 1.00 92.12 273 ARG A N 1
ATOM 2159 C CA . ARG A 1 273 ? 13.618 -7.984 -6.918 1.00 92.12 273 ARG A CA 1
ATOM 2160 C C . ARG A 1 273 ? 12.563 -7.586 -7.943 1.00 92.12 273 ARG A C 1
ATOM 2162 O O . ARG A 1 273 ? 11.671 -8.380 -8.196 1.00 92.12 273 ARG A O 1
ATOM 2169 N N . VAL A 1 274 ? 12.675 -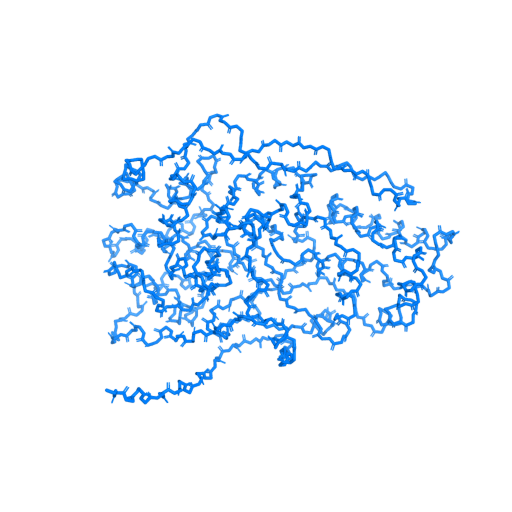6.421 -8.581 1.00 96.69 274 VAL A N 1
ATOM 2170 C CA . VAL A 1 274 ? 11.755 -6.027 -9.662 1.00 96.69 274 VAL A CA 1
ATOM 2171 C C . VAL A 1 274 ? 11.848 -6.989 -10.846 1.00 96.69 274 VAL A C 1
ATOM 2173 O O . VAL A 1 274 ? 10.814 -7.393 -11.371 1.00 96.69 274 VAL A O 1
ATOM 2176 N N . LEU A 1 275 ? 13.050 -7.438 -11.228 1.00 97.50 275 LEU A N 1
ATOM 2177 C CA . LEU A 1 275 ? 13.199 -8.469 -12.261 1.00 97.50 275 LEU A CA 1
ATOM 2178 C C . LEU A 1 275 ? 12.547 -9.797 -11.847 1.00 97.50 275 LEU A C 1
ATOM 2180 O O . LEU A 1 275 ? 11.899 -10.447 -12.668 1.00 97.50 275 LEU A O 1
ATOM 2184 N N . GLN A 1 276 ? 12.685 -10.192 -10.576 1.00 94.06 276 GLN A N 1
ATOM 2185 C CA . GLN A 1 276 ? 11.988 -11.359 -10.037 1.00 94.06 276 GLN A CA 1
ATOM 2186 C C . GLN A 1 276 ? 10.467 -11.194 -10.153 1.00 94.06 276 GLN A C 1
ATOM 2188 O O . GLN A 1 276 ? 9.804 -12.108 -10.633 1.00 94.06 276 GLN A O 1
ATOM 2193 N N . GLU A 1 277 ? 9.923 -10.034 -9.781 1.00 95.00 277 GLU A N 1
ATOM 2194 C CA . GLU A 1 277 ? 8.487 -9.763 -9.885 1.00 95.00 277 GLU A CA 1
ATOM 2195 C C . GLU A 1 277 ? 7.999 -9.739 -11.341 1.00 95.00 277 GLU A C 1
ATOM 2197 O O . GLU A 1 277 ? 6.948 -10.298 -11.636 1.00 95.00 277 GLU A O 1
ATOM 2202 N N . LEU A 1 278 ? 8.772 -9.213 -12.295 1.00 97.50 278 LEU A N 1
ATOM 2203 C CA . LEU A 1 278 ? 8.428 -9.307 -13.722 1.00 97.50 278 LEU A CA 1
ATOM 2204 C C . LEU A 1 278 ? 8.286 -10.766 -14.194 1.00 97.50 278 LEU A C 1
ATOM 2206 O O . LEU A 1 278 ? 7.384 -11.084 -14.969 1.00 97.50 278 LEU A O 1
ATOM 2210 N N . ARG A 1 279 ? 9.139 -11.677 -13.711 1.00 95.19 279 ARG A N 1
ATOM 2211 C CA . ARG A 1 279 ? 9.021 -13.117 -14.011 1.00 95.19 279 ARG A CA 1
ATOM 2212 C C . ARG A 1 279 ? 7.859 -13.760 -13.254 1.00 95.19 279 ARG A C 1
ATOM 2214 O O . ARG A 1 279 ? 7.150 -14.602 -13.815 1.00 95.19 279 ARG A O 1
ATOM 2221 N N . SER A 1 280 ? 7.635 -13.362 -12.000 1.00 91.50 280 SER A N 1
ATOM 2222 C CA . SER A 1 280 ? 6.479 -13.796 -11.207 1.00 91.50 280 SER A CA 1
ATOM 2223 C C . SER A 1 280 ? 5.176 -13.422 -11.898 1.00 91.50 280 SER A C 1
ATOM 2225 O O . SER A 1 280 ? 4.300 -14.270 -11.994 1.00 91.50 280 SER A O 1
ATOM 2227 N N . LEU A 1 281 ? 5.070 -12.221 -12.469 1.00 93.19 281 LEU A N 1
ATOM 2228 C CA . LEU A 1 281 ? 3.888 -11.750 -13.190 1.00 93.19 281 LEU A CA 1
ATOM 2229 C C . LEU A 1 281 ? 3.451 -12.719 -14.303 1.00 93.19 281 LEU A C 1
ATOM 2231 O O . LEU A 1 281 ? 2.265 -13.006 -14.435 1.00 93.19 281 LEU A O 1
ATOM 2235 N N . ILE A 1 282 ? 4.411 -13.279 -15.047 1.00 92.56 282 ILE A N 1
ATOM 2236 C CA . ILE A 1 282 ? 4.166 -14.254 -16.124 1.00 92.56 282 ILE A CA 1
ATOM 2237 C C . ILE A 1 282 ? 3.809 -15.634 -15.554 1.00 92.56 282 ILE A C 1
ATOM 2239 O O . ILE A 1 282 ? 2.896 -16.311 -16.024 1.00 92.56 282 ILE A O 1
ATOM 2243 N N . THR A 1 283 ? 4.561 -16.083 -14.549 1.00 88.44 283 THR A N 1
ATOM 2244 C CA . THR A 1 283 ? 4.542 -17.486 -14.107 1.00 88.44 283 THR A CA 1
ATOM 2245 C C . THR A 1 283 ? 3.510 -17.775 -13.023 1.00 88.44 283 THR A C 1
ATOM 2247 O O . THR A 1 283 ? 2.938 -18.864 -12.993 1.00 88.44 283 THR A O 1
ATOM 2250 N N . ARG A 1 284 ? 3.260 -16.822 -12.124 1.00 84.62 284 ARG A N 1
ATOM 2251 C CA . ARG A 1 284 ? 2.524 -17.012 -10.864 1.00 84.62 284 ARG A CA 1
ATOM 2252 C C . ARG A 1 284 ? 1.501 -15.910 -10.573 1.00 84.62 284 ARG A C 1
ATOM 2254 O O . ARG A 1 284 ? 0.498 -16.206 -9.934 1.00 84.62 284 ARG A O 1
ATOM 2261 N N . GLY A 1 285 ? 1.726 -14.687 -11.043 1.00 89.81 285 GLY A N 1
ATOM 2262 C CA . GLY A 1 285 ? 0.985 -13.497 -10.633 1.00 89.81 285 GLY A CA 1
ATOM 2263 C C . GLY A 1 285 ? 1.606 -12.813 -9.411 1.00 89.81 285 GLY A C 1
ATOM 2264 O O . GLY A 1 285 ? 2.795 -12.991 -9.150 1.00 89.81 285 GLY A O 1
ATOM 2265 N N . PHE A 1 286 ? 0.810 -12.044 -8.662 1.00 90.25 286 PHE A N 1
ATOM 2266 C CA . PHE A 1 286 ? 1.261 -11.320 -7.466 1.00 90.25 286 PHE A CA 1
ATOM 2267 C C . PHE A 1 286 ? 0.397 -11.614 -6.245 1.00 90.25 286 PHE A C 1
ATOM 2269 O O . PHE A 1 286 ? -0.820 -11.756 -6.341 1.00 90.25 286 PHE A O 1
ATOM 2276 N N . ALA A 1 287 ? 1.028 -11.594 -5.075 1.00 87.19 287 ALA A N 1
ATOM 2277 C CA . ALA A 1 287 ? 0.332 -11.299 -3.829 1.00 87.19 287 ALA A CA 1
ATOM 2278 C C . ALA A 1 287 ? -0.244 -9.860 -3.856 1.00 87.19 287 ALA A C 1
ATOM 2280 O O . ALA A 1 287 ? 0.286 -9.010 -4.585 1.00 87.19 287 ALA A O 1
ATOM 2281 N N . PRO A 1 288 ? -1.273 -9.538 -3.054 1.00 89.50 288 PRO A N 1
ATOM 2282 C CA . PRO A 1 288 ? -1.828 -8.188 -2.974 1.00 89.50 288 PRO A CA 1
ATOM 2283 C C . PRO A 1 288 ? -0.841 -7.180 -2.377 1.00 89.50 288 PRO A C 1
ATOM 2285 O O . PRO A 1 288 ? -0.087 -7.511 -1.460 1.00 89.50 288 PRO A O 1
ATOM 2288 N N . ILE A 1 289 ? -0.844 -5.954 -2.899 1.00 91.31 289 ILE A N 1
ATOM 2289 C CA . ILE A 1 289 ? -0.095 -4.823 -2.331 1.00 91.31 289 ILE A CA 1
ATOM 2290 C C . ILE A 1 289 ? -0.800 -4.361 -1.058 1.00 91.31 289 ILE A C 1
ATOM 2292 O O . ILE A 1 289 ? -2.024 -4.291 -1.025 1.00 91.31 289 ILE A O 1
ATOM 2296 N N . VAL A 1 290 ? -0.055 -4.021 -0.016 1.00 89.12 290 VAL A N 1
ATOM 2297 C CA . VAL A 1 290 ? -0.629 -3.441 1.197 1.00 89.12 290 VAL A CA 1
ATOM 2298 C C . VAL A 1 290 ? -0.604 -1.923 1.068 1.00 89.12 290 VAL A C 1
ATOM 2300 O O . VAL A 1 290 ? 0.433 -1.334 0.754 1.00 89.12 290 VAL A O 1
ATOM 2303 N N . VAL A 1 291 ? -1.752 -1.288 1.292 1.00 90.44 291 VAL A N 1
ATOM 2304 C CA . VAL A 1 291 ? -1.917 0.165 1.239 1.00 90.44 291 VAL A CA 1
ATOM 2305 C C . VAL A 1 291 ? -2.528 0.698 2.525 1.00 90.44 291 VAL A C 1
ATOM 2307 O O . VAL A 1 291 ? -3.333 0.020 3.160 1.00 90.44 291 VAL A O 1
ATOM 2310 N N . ASN A 1 292 ? -2.179 1.930 2.884 1.00 87.94 292 ASN A N 1
ATOM 2311 C CA . ASN A 1 292 ? -2.768 2.612 4.034 1.00 87.94 292 ASN A CA 1
ATOM 2312 C C . ASN A 1 292 ? -3.829 3.647 3.640 1.00 87.94 292 ASN A C 1
ATOM 2314 O O . ASN A 1 292 ? -4.209 3.784 2.477 1.00 87.94 292 ASN A O 1
ATOM 2318 N N . GLU A 1 293 ? -4.314 4.410 4.618 1.00 85.94 293 GLU A N 1
ATOM 2319 C CA . GLU A 1 293 ? -5.395 5.389 4.461 1.00 85.94 293 GLU A CA 1
ATOM 2320 C C . GLU A 1 293 ? -5.020 6.635 3.640 1.00 85.94 293 GLU A C 1
ATOM 2322 O O . GLU A 1 293 ? -5.836 7.544 3.487 1.00 85.94 293 GLU A O 1
ATOM 2327 N N . TYR A 1 294 ? -3.787 6.696 3.136 1.00 87.19 294 TYR A N 1
ATOM 2328 C CA . TYR A 1 294 ? -3.298 7.692 2.181 1.00 87.19 294 TYR A CA 1
ATOM 2329 C C . TYR A 1 294 ? -3.004 7.068 0.808 1.00 87.19 294 TYR A C 1
ATOM 2331 O O . TYR A 1 294 ? -2.307 7.669 -0.006 1.00 87.19 294 TYR A O 1
ATOM 2339 N N . ASN A 1 295 ? -3.460 5.831 0.574 1.00 90.88 295 ASN A N 1
ATOM 2340 C CA . ASN A 1 295 ? -3.117 5.000 -0.585 1.00 90.88 295 ASN A CA 1
ATOM 2341 C C . ASN A 1 295 ? -1.602 4.808 -0.766 1.00 90.88 295 ASN A C 1
ATOM 2343 O O . ASN A 1 295 ? -1.107 4.528 -1.863 1.00 90.88 295 ASN A O 1
ATOM 2347 N N . ALA A 1 296 ? -0.850 4.981 0.320 1.00 90.50 296 ALA A N 1
ATOM 2348 C CA . ALA A 1 296 ? 0.577 4.765 0.337 1.00 90.50 296 ALA A CA 1
ATOM 2349 C C . ALA A 1 296 ? 0.830 3.259 0.303 1.00 90.50 296 ALA A C 1
ATOM 2351 O O . ALA A 1 296 ? 0.271 2.532 1.118 1.00 90.50 296 ALA A O 1
ATOM 2352 N N . ASN A 1 297 ? 1.664 2.804 -0.624 1.00 90.56 297 ASN A N 1
ATOM 2353 C CA . ASN A 1 297 ? 2.172 1.443 -0.663 1.00 90.56 297 ASN A CA 1
ATOM 2354 C C . ASN A 1 297 ? 3.059 1.233 0.566 1.00 90.56 297 ASN A C 1
ATOM 2356 O O . ASN A 1 297 ? 4.114 1.857 0.662 1.00 90.56 297 ASN A O 1
ATOM 2360 N N . VAL A 1 298 ? 2.602 0.418 1.510 1.00 84.00 298 VAL A N 1
ATOM 2361 C CA . VAL A 1 298 ? 3.350 0.085 2.732 1.00 84.00 298 VAL A CA 1
ATOM 2362 C C . VAL A 1 298 ? 4.023 -1.288 2.638 1.00 84.00 298 VAL A C 1
ATOM 2364 O O . VAL A 1 298 ? 4.938 -1.582 3.401 1.00 84.00 298 VAL A O 1
ATOM 2367 N N . ASP A 1 299 ? 3.602 -2.118 1.678 1.00 84.38 299 ASP A N 1
ATOM 2368 C CA . ASP A 1 299 ? 4.306 -3.325 1.246 1.00 84.38 299 ASP A CA 1
ATOM 2369 C C . ASP A 1 299 ? 3.894 -3.703 -0.185 1.00 84.38 299 ASP A C 1
ATOM 2371 O O . ASP A 1 299 ? 2.714 -3.810 -0.519 1.00 84.38 299 ASP A O 1
ATOM 2375 N N . GLY A 1 300 ? 4.885 -3.981 -1.032 1.00 88.88 300 GLY A N 1
ATOM 2376 C CA . GLY A 1 300 ? 4.684 -4.321 -2.437 1.00 88.88 300 GLY A CA 1
ATOM 2377 C C . GLY A 1 300 ? 5.292 -3.332 -3.424 1.00 88.88 300 GLY A C 1
ATOM 2378 O O . GLY A 1 300 ? 4.966 -3.402 -4.608 1.00 88.88 300 GLY A O 1
ATOM 2379 N N . THR A 1 301 ? 6.203 -2.455 -2.992 1.00 91.81 301 THR A N 1
ATOM 2380 C CA . THR A 1 301 ? 6.933 -1.494 -3.847 1.00 91.81 301 THR A CA 1
ATOM 2381 C C . THR A 1 301 ? 7.497 -2.149 -5.113 1.00 91.81 301 THR A C 1
ATOM 2383 O O . THR A 1 301 ? 7.305 -1.656 -6.221 1.00 91.81 301 THR A O 1
ATOM 2386 N N . HIS A 1 302 ? 8.126 -3.323 -4.989 1.00 93.25 302 HIS A N 1
ATOM 2387 C CA . HIS A 1 302 ? 8.683 -4.053 -6.136 1.00 93.25 302 HIS A CA 1
ATOM 2388 C C . HIS A 1 302 ? 7.608 -4.524 -7.128 1.00 93.25 302 HIS A C 1
ATOM 2390 O O . HIS A 1 302 ? 7.815 -4.419 -8.334 1.00 93.25 302 HIS A O 1
ATOM 2396 N N . ARG A 1 303 ? 6.453 -4.995 -6.636 1.00 94.38 303 ARG A N 1
ATOM 2397 C CA . ARG A 1 303 ? 5.315 -5.448 -7.460 1.00 94.38 303 ARG A CA 1
ATOM 2398 C C . ARG A 1 303 ? 4.677 -4.275 -8.202 1.00 94.38 303 ARG A C 1
ATOM 2400 O O . ARG A 1 303 ? 4.395 -4.371 -9.398 1.00 94.38 303 ARG A O 1
ATOM 2407 N N . GLN A 1 304 ? 4.517 -3.138 -7.523 1.00 95.81 304 GLN A N 1
ATOM 2408 C CA . GLN A 1 304 ? 4.016 -1.915 -8.146 1.00 95.81 304 GLN A CA 1
ATOM 2409 C C . GLN A 1 304 ? 4.970 -1.414 -9.238 1.00 95.81 304 GLN A C 1
ATOM 2411 O O . GLN A 1 304 ? 4.546 -1.175 -10.369 1.00 95.81 304 GLN A O 1
ATOM 2416 N N . THR A 1 305 ? 6.263 -1.303 -8.928 1.00 97.25 305 THR A N 1
ATOM 2417 C CA . THR A 1 305 ? 7.282 -0.840 -9.881 1.00 97.25 305 THR A CA 1
ATOM 2418 C C . THR A 1 305 ? 7.428 -1.795 -11.067 1.00 97.25 305 THR A C 1
ATOM 2420 O O . THR A 1 305 ? 7.509 -1.336 -12.204 1.00 97.25 305 THR A O 1
ATOM 2423 N N . ALA A 1 306 ? 7.369 -3.113 -10.841 1.00 98.06 306 ALA A N 1
ATOM 2424 C CA . ALA A 1 306 ? 7.347 -4.111 -11.911 1.00 98.06 306 ALA A CA 1
ATOM 2425 C C . ALA A 1 306 ? 6.143 -3.936 -12.846 1.00 98.06 306 ALA A C 1
ATOM 2427 O O . ALA A 1 306 ? 6.285 -4.090 -14.053 1.00 98.06 306 ALA A O 1
ATOM 2428 N N . SER A 1 307 ? 4.976 -3.566 -12.317 1.00 98.25 307 SER A N 1
ATOM 2429 C CA . SER A 1 307 ? 3.771 -3.354 -13.129 1.00 98.25 307 SER A CA 1
ATOM 2430 C C . SER A 1 307 ? 3.864 -2.103 -14.006 1.00 98.25 307 SER A C 1
ATOM 2432 O O . SER A 1 307 ? 3.513 -2.136 -15.183 1.00 98.25 307 SER A O 1
ATOM 2434 N N . TRP A 1 308 ? 4.407 -1.005 -13.473 1.00 98.31 308 TRP A N 1
ATOM 2435 C CA . TRP A 1 308 ? 4.698 0.184 -14.280 1.00 98.31 308 TRP A CA 1
ATOM 2436 C C . TRP A 1 308 ? 5.739 -0.099 -15.364 1.00 98.31 308 TRP A C 1
ATOM 2438 O O . TRP A 1 308 ? 5.562 0.296 -16.517 1.00 98.31 308 TRP A O 1
ATOM 2448 N N . LEU A 1 309 ? 6.797 -0.829 -15.008 1.00 98.31 309 LEU A N 1
ATOM 2449 C CA . LEU A 1 309 ? 7.830 -1.245 -15.947 1.00 98.31 309 LEU A CA 1
ATOM 2450 C C . LEU A 1 309 ? 7.271 -2.180 -17.030 1.00 98.31 309 LEU A C 1
ATOM 2452 O O . LEU A 1 309 ? 7.615 -2.026 -18.197 1.00 98.31 309 LEU A O 1
ATOM 2456 N N . TRP A 1 310 ? 6.360 -3.090 -16.680 1.00 98.38 310 TRP A N 1
ATOM 2457 C CA . TRP A 1 310 ? 5.633 -3.931 -17.634 1.00 98.38 310 TRP A CA 1
ATOM 2458 C C . TRP A 1 310 ? 4.869 -3.095 -18.665 1.00 98.38 310 TRP A C 1
ATOM 2460 O O . TRP A 1 310 ? 4.978 -3.349 -19.865 1.00 98.38 310 TRP A O 1
ATOM 2470 N N . ASN A 1 311 ? 4.151 -2.059 -18.221 1.00 98.19 311 ASN A N 1
ATOM 2471 C CA . ASN A 1 311 ? 3.415 -1.162 -19.116 1.00 98.19 311 ASN A CA 1
ATOM 2472 C C . ASN A 1 311 ? 4.333 -0.341 -20.014 1.00 98.19 311 ASN A C 1
ATOM 2474 O O . ASN A 1 311 ? 3.999 -0.132 -21.178 1.00 98.19 311 ASN A O 1
ATOM 2478 N N . LEU A 1 312 ? 5.478 0.103 -19.488 1.00 97.56 312 LEU A N 1
ATOM 2479 C CA . LEU A 1 312 ? 6.490 0.806 -20.270 1.00 97.56 312 LEU A CA 1
ATOM 2480 C C . LEU A 1 312 ? 7.090 -0.119 -21.331 1.00 97.56 312 LEU A C 1
ATOM 2482 O O . LEU A 1 312 ? 7.227 0.281 -22.480 1.00 97.56 312 LEU A O 1
ATOM 2486 N N . LEU A 1 313 ? 7.404 -1.367 -20.983 1.00 97.31 313 LEU A N 1
ATOM 2487 C CA . LEU A 1 313 ? 7.932 -2.367 -21.916 1.00 97.31 313 LEU A CA 1
ATOM 2488 C C . LEU A 1 313 ? 6.883 -2.866 -22.927 1.00 97.31 313 LEU A C 1
ATOM 2490 O O . LEU A 1 313 ? 7.235 -3.515 -23.916 1.00 97.31 313 LEU A O 1
ATOM 2494 N N . HIS A 1 314 ? 5.599 -2.588 -22.697 1.00 94.94 314 HIS A N 1
ATOM 2495 C CA . HIS A 1 314 ? 4.517 -2.971 -23.599 1.00 94.94 314 HIS A CA 1
ATOM 2496 C C . HIS A 1 314 ? 4.665 -2.267 -24.953 1.00 94.94 314 HIS A C 1
ATOM 2498 O O . HIS A 1 314 ? 4.866 -1.056 -25.028 1.00 94.94 314 HIS A O 1
ATOM 2504 N N . GLY A 1 315 ? 4.614 -3.040 -26.039 1.00 84.38 315 GLY A N 1
ATOM 2505 C CA . GLY A 1 315 ? 4.801 -2.534 -27.403 1.00 84.38 315 GLY A CA 1
ATOM 2506 C C . GLY A 1 315 ? 6.257 -2.306 -27.837 1.00 84.38 315 GLY A C 1
ATOM 2507 O O . GLY A 1 315 ? 6.487 -2.021 -29.012 1.00 84.38 315 GLY A O 1
ATOM 2508 N N . LEU A 1 316 ? 7.251 -2.487 -26.957 1.00 93.19 316 LEU A N 1
ATOM 2509 C CA . LEU A 1 316 ? 8.661 -2.313 -27.317 1.00 93.19 316 LEU A CA 1
ATOM 2510 C C . LEU A 1 316 ? 9.215 -3.526 -28.098 1.00 93.19 316 LEU A C 1
ATOM 2512 O O . LEU A 1 316 ? 8.950 -4.698 -27.787 1.00 93.19 316 LEU A O 1
ATOM 2516 N N . SER A 1 317 ? 10.011 -3.257 -29.141 1.00 89.75 317 SER A N 1
ATOM 2517 C CA . SER A 1 317 ? 10.696 -4.303 -29.911 1.00 89.75 317 SER A CA 1
ATOM 2518 C C . SER A 1 317 ? 11.974 -4.785 -29.199 1.00 89.75 317 SER A C 1
ATOM 2520 O O . SER A 1 317 ? 12.632 -4.000 -28.527 1.00 89.75 317 SER A O 1
ATOM 2522 N N . VAL A 1 318 ? 12.367 -6.060 -29.355 1.00 90.38 318 VAL A N 1
ATOM 2523 C CA . VAL A 1 318 ? 13.617 -6.577 -28.742 1.00 90.38 318 VAL A CA 1
ATOM 2524 C C . VAL A 1 318 ? 14.832 -5.888 -29.362 1.00 90.38 318 VAL A C 1
ATOM 2526 O O . VAL A 1 318 ? 15.773 -5.542 -28.662 1.00 90.38 318 VAL A O 1
ATOM 2529 N N . THR A 1 319 ? 14.782 -5.625 -30.669 1.00 88.19 319 THR A N 1
ATOM 2530 C CA . THR A 1 319 ? 15.820 -4.898 -31.412 1.00 88.19 319 THR A CA 1
ATOM 2531 C C . THR A 1 319 ? 15.964 -3.440 -30.985 1.00 88.19 319 THR A C 1
ATOM 2533 O O . THR A 1 319 ? 16.993 -2.836 -31.254 1.00 88.19 319 THR A O 1
ATOM 2536 N N . ALA A 1 320 ? 14.947 -2.875 -30.329 1.00 91.12 320 ALA A N 1
ATOM 2537 C CA . ALA A 1 320 ? 14.987 -1.532 -29.769 1.00 91.12 320 ALA A CA 1
ATOM 2538 C C . ALA A 1 320 ? 15.364 -1.521 -28.280 1.00 91.12 320 ALA A C 1
ATOM 2540 O O . ALA A 1 320 ? 15.332 -0.461 -27.681 1.00 91.12 320 ALA A O 1
ATOM 2541 N N . LEU A 1 321 ? 15.683 -2.650 -27.638 1.00 93.38 321 LEU A N 1
ATOM 2542 C CA . LEU A 1 321 ? 16.044 -2.663 -26.216 1.00 93.38 321 LEU A CA 1
ATOM 2543 C C . LEU A 1 321 ? 17.529 -2.306 -26.024 1.00 93.38 321 LEU A C 1
ATOM 2545 O O . LEU A 1 321 ? 18.346 -3.172 -25.713 1.00 93.38 321 LEU A O 1
ATOM 2549 N N . ASP A 1 322 ? 17.872 -1.037 -26.231 1.00 93.06 322 ASP A N 1
ATOM 2550 C CA . ASP A 1 322 ? 19.230 -0.504 -26.074 1.00 93.06 322 ASP A CA 1
ATOM 2551 C C . ASP A 1 322 ? 19.181 0.980 -25.665 1.00 93.06 322 ASP A C 1
ATOM 2553 O O . ASP A 1 322 ? 18.415 1.759 -26.235 1.00 93.06 322 ASP A O 1
ATOM 2557 N N . LEU A 1 323 ? 20.016 1.387 -24.699 1.00 92.38 323 LEU A N 1
ATOM 2558 C CA . LEU A 1 323 ? 20.106 2.777 -24.224 1.00 92.38 323 LEU A CA 1
ATOM 2559 C C . LEU A 1 323 ? 20.690 3.755 -25.253 1.00 92.38 323 LEU A C 1
ATOM 2561 O O . LEU A 1 323 ? 20.700 4.952 -25.000 1.00 92.38 323 LEU A O 1
ATOM 2565 N N . SER A 1 324 ? 21.211 3.285 -26.380 1.00 91.94 324 SER A N 1
ATOM 2566 C CA . SER A 1 324 ? 21.677 4.104 -27.504 1.00 91.94 324 SER A CA 1
ATOM 2567 C C . SER A 1 324 ? 20.658 4.192 -28.645 1.00 91.94 324 SER A C 1
ATOM 2569 O O . SER A 1 324 ? 20.883 4.906 -29.618 1.00 91.94 324 SER A O 1
ATOM 2571 N N . SER A 1 325 ? 19.531 3.479 -28.547 1.00 94.69 325 SER A N 1
ATOM 2572 C CA . SER A 1 325 ? 18.526 3.424 -29.608 1.00 94.69 325 SER A CA 1
ATOM 2573 C C . SER A 1 325 ? 17.581 4.630 -29.574 1.00 94.69 325 SER A C 1
ATOM 2575 O O . SER A 1 325 ? 16.827 4.821 -28.621 1.00 94.69 325 SER A O 1
ATOM 2577 N N . ASP A 1 326 ? 17.517 5.397 -30.665 1.00 93.44 326 ASP A N 1
ATOM 2578 C CA . ASP A 1 326 ? 16.540 6.490 -30.819 1.00 93.44 326 ASP A CA 1
ATOM 2579 C C . ASP A 1 326 ? 15.088 5.995 -30.725 1.00 93.44 326 ASP A C 1
ATOM 2581 O O . ASP A 1 326 ? 14.209 6.678 -30.189 1.00 93.44 326 ASP A O 1
ATOM 2585 N N . GLN A 1 327 ? 14.826 4.780 -31.219 1.00 94.50 327 GLN A N 1
ATOM 2586 C CA . GLN A 1 327 ? 13.507 4.157 -31.126 1.00 94.50 327 GLN A CA 1
ATOM 2587 C C . GLN A 1 327 ? 13.135 3.883 -29.666 1.00 94.50 327 GLN A C 1
ATOM 2589 O O . GLN A 1 327 ? 11.993 4.125 -29.269 1.00 94.50 327 GLN A O 1
ATOM 2594 N N . PHE A 1 328 ? 14.096 3.420 -28.864 1.00 95.38 328 PHE A N 1
ATOM 2595 C CA . PHE A 1 328 ? 13.914 3.217 -27.432 1.00 95.38 328 PHE A CA 1
ATOM 2596 C C . PHE A 1 328 ? 13.588 4.524 -26.714 1.00 95.38 328 PHE A C 1
ATOM 2598 O O . PHE A 1 328 ? 12.579 4.604 -26.012 1.00 95.38 328 PHE A O 1
ATOM 2605 N N . TYR A 1 329 ? 14.388 5.569 -26.942 1.00 93.88 329 TYR A N 1
ATOM 2606 C CA . TYR A 1 329 ? 14.154 6.878 -26.333 1.00 93.88 329 TYR A CA 1
ATOM 2607 C C . TYR A 1 329 ? 12.803 7.462 -26.722 1.00 93.88 329 TYR A C 1
ATOM 2609 O O . TYR A 1 329 ? 12.093 7.971 -25.859 1.00 93.88 329 TYR A O 1
ATOM 2617 N N . THR A 1 330 ? 12.415 7.353 -27.993 1.00 94.44 330 THR A N 1
ATOM 2618 C CA . THR A 1 330 ? 11.112 7.833 -28.473 1.00 94.44 330 THR A CA 1
ATOM 2619 C C . THR A 1 330 ? 9.964 7.106 -27.772 1.00 94.44 330 THR A C 1
ATOM 2621 O O . THR A 1 330 ? 8.987 7.735 -27.358 1.00 94.44 330 THR A O 1
ATOM 2624 N N . HIS A 1 331 ? 10.090 5.789 -27.588 1.00 95.75 331 HIS A N 1
ATOM 2625 C CA . HIS A 1 331 ? 9.102 4.976 -26.878 1.00 95.75 331 HIS A CA 1
ATOM 2626 C C . HIS A 1 331 ? 8.979 5.382 -25.406 1.00 95.75 331 HIS A C 1
ATOM 2628 O O . HIS A 1 331 ? 7.875 5.656 -24.931 1.00 95.75 331 HIS A O 1
ATOM 2634 N N . VAL A 1 332 ? 10.109 5.495 -24.701 1.00 95.69 332 VAL A N 1
ATOM 2635 C CA . VAL A 1 332 ? 10.142 5.928 -23.296 1.00 95.69 332 VAL A CA 1
ATOM 2636 C C . VAL A 1 332 ? 9.586 7.345 -23.153 1.00 95.69 332 VAL A C 1
ATOM 2638 O O . VAL A 1 332 ? 8.725 7.573 -22.308 1.00 95.69 332 VAL A O 1
ATOM 2641 N N . ALA A 1 333 ? 9.993 8.287 -24.005 1.00 94.94 333 ALA A N 1
ATOM 2642 C CA . ALA A 1 333 ? 9.493 9.659 -23.983 1.00 94.94 333 ALA A CA 1
ATOM 2643 C C . ALA A 1 333 ? 7.975 9.725 -24.213 1.00 94.94 333 ALA A C 1
ATOM 2645 O O . ALA A 1 333 ? 7.275 10.437 -23.494 1.00 94.94 333 ALA A O 1
ATOM 2646 N N . SER A 1 334 ? 7.446 8.942 -25.162 1.00 95.44 334 SER A N 1
ATOM 2647 C CA . SER A 1 334 ? 6.001 8.845 -25.402 1.00 95.44 334 SER A CA 1
ATOM 2648 C C . SER A 1 334 ? 5.250 8.276 -24.196 1.00 95.44 334 SER A C 1
ATOM 2650 O O . SER A 1 334 ? 4.166 8.755 -23.857 1.00 95.44 334 SER A O 1
ATOM 2652 N N . PHE A 1 335 ? 5.825 7.279 -23.518 1.00 96.06 335 PHE A N 1
ATOM 2653 C CA . PHE A 1 335 ? 5.256 6.727 -22.293 1.00 96.06 335 PHE A CA 1
ATOM 2654 C C . PHE A 1 335 ? 5.242 7.761 -21.158 1.00 96.06 335 PHE A C 1
ATOM 2656 O O . PHE A 1 335 ? 4.200 7.985 -20.542 1.00 96.06 335 PHE A O 1
ATOM 2663 N N . LEU A 1 336 ? 6.369 8.439 -20.920 1.00 95.12 336 LEU A N 1
ATOM 2664 C CA . LEU A 1 336 ? 6.496 9.461 -19.880 1.00 95.12 336 LEU A CA 1
ATOM 2665 C C . LEU A 1 336 ? 5.553 10.640 -20.116 1.00 95.12 336 LEU A C 1
ATOM 2667 O O . LEU A 1 336 ? 4.876 11.053 -19.180 1.00 95.12 336 LEU A O 1
ATOM 2671 N N . ALA A 1 337 ? 5.420 11.115 -21.356 1.00 94.56 337 ALA A N 1
ATOM 2672 C CA . ALA A 1 337 ? 4.515 12.213 -21.698 1.00 94.56 337 ALA A CA 1
ATOM 2673 C C . ALA A 1 337 ? 3.047 11.943 -21.316 1.00 94.56 337 ALA A C 1
ATOM 2675 O O . ALA A 1 337 ? 2.284 12.883 -21.120 1.00 94.56 337 ALA A O 1
ATOM 2676 N N . ARG A 1 338 ? 2.643 10.669 -21.206 1.00 94.81 338 ARG A N 1
ATOM 2677 C CA . ARG A 1 338 ? 1.282 10.274 -20.813 1.00 94.81 338 ARG A CA 1
ATOM 2678 C C . ARG A 1 338 ? 1.134 9.939 -19.332 1.00 94.81 338 ARG A C 1
ATOM 2680 O O . ARG A 1 338 ? 0.021 10.000 -18.817 1.00 94.81 338 ARG A O 1
ATOM 2687 N N . HIS A 1 339 ? 2.210 9.518 -18.669 1.00 95.75 339 HIS A N 1
ATOM 2688 C CA . HIS A 1 339 ? 2.104 8.827 -17.381 1.00 95.75 339 HIS A CA 1
ATOM 2689 C C . HIS A 1 339 ? 3.040 9.340 -16.285 1.00 95.75 339 HIS A C 1
ATOM 2691 O O . HIS A 1 339 ? 2.906 8.887 -15.152 1.00 95.75 339 HIS A O 1
ATOM 2697 N N . VAL A 1 340 ? 3.968 10.261 -16.565 1.00 94.31 340 VAL A N 1
ATOM 2698 C CA . VAL A 1 340 ? 4.955 10.713 -15.566 1.00 94.31 340 VAL A CA 1
ATOM 2699 C C . VAL A 1 340 ? 4.297 11.322 -14.325 1.00 94.31 340 VAL A C 1
ATOM 2701 O O . VAL A 1 340 ? 4.631 10.927 -13.209 1.00 94.31 340 VAL A O 1
ATOM 2704 N N . ASP A 1 341 ? 3.288 12.174 -14.509 1.00 92.88 341 ASP A N 1
ATOM 2705 C CA . ASP A 1 341 ? 2.563 12.798 -13.396 1.00 92.88 341 ASP A CA 1
ATOM 2706 C C . ASP A 1 341 ? 1.729 11.773 -12.616 1.00 92.88 341 ASP A C 1
ATOM 2708 O O . ASP A 1 341 ? 1.631 11.836 -11.394 1.00 92.88 341 ASP A O 1
ATOM 2712 N N . LEU A 1 342 ? 1.181 10.776 -13.318 1.00 94.38 342 LEU A N 1
ATOM 2713 C CA . LEU A 1 342 ? 0.387 9.696 -12.729 1.00 94.38 342 LEU A CA 1
ATOM 2714 C C . LEU A 1 342 ? 1.235 8.697 -11.928 1.00 94.38 342 LEU A C 1
ATOM 2716 O O . LEU A 1 342 ? 0.724 8.041 -11.024 1.00 94.38 342 LEU A O 1
ATOM 2720 N N . MET A 1 343 ? 2.515 8.548 -12.275 1.00 94.62 343 MET A N 1
ATOM 2721 C CA . MET A 1 343 ? 3.474 7.732 -11.529 1.00 94.62 343 MET A CA 1
ATOM 2722 C C . MET A 1 343 ? 3.918 8.418 -10.231 1.00 94.62 343 MET A C 1
ATOM 2724 O O . MET A 1 343 ? 4.229 7.743 -9.244 1.00 94.62 343 MET A O 1
ATOM 2728 N N . GLY A 1 344 ? 3.974 9.751 -10.239 1.00 93.75 344 GLY A N 1
ATOM 2729 C CA . GLY A 1 344 ? 4.662 10.531 -9.219 1.00 93.75 344 GLY A CA 1
ATOM 2730 C C . GLY A 1 344 ? 6.191 10.405 -9.319 1.00 93.75 344 GLY A C 1
ATOM 2731 O O . GLY A 1 344 ? 6.721 9.526 -10.012 1.00 93.75 344 GLY A O 1
ATOM 2732 N N . PRO A 1 345 ? 6.936 11.275 -8.616 1.00 94.88 345 PRO A N 1
ATOM 2733 C CA . PRO A 1 345 ? 8.382 11.407 -8.798 1.00 94.88 345 PRO A CA 1
ATOM 2734 C C . PRO A 1 345 ? 9.152 10.151 -8.367 1.00 94.88 345 PRO A C 1
ATOM 2736 O O . PRO A 1 345 ? 10.108 9.760 -9.035 1.00 94.88 345 PRO A O 1
ATOM 2739 N N . VAL A 1 346 ? 8.707 9.475 -7.302 1.00 94.25 346 VAL A N 1
ATOM 2740 C CA . VAL A 1 346 ? 9.342 8.254 -6.778 1.00 94.25 346 VAL A CA 1
ATOM 2741 C C . VAL A 1 346 ? 9.273 7.123 -7.799 1.00 94.25 346 VAL A C 1
ATOM 2743 O O . VAL A 1 346 ? 10.296 6.579 -8.206 1.00 94.25 346 VAL A O 1
ATOM 2746 N N . THR A 1 347 ? 8.067 6.792 -8.261 1.00 95.38 347 THR A N 1
ATOM 2747 C CA . THR A 1 347 ? 7.860 5.701 -9.216 1.00 95.38 347 THR A CA 1
ATOM 2748 C C . THR A 1 347 ? 8.501 6.011 -10.562 1.00 95.38 347 THR A C 1
ATOM 2750 O O . THR A 1 347 ? 9.155 5.138 -11.124 1.00 95.38 347 THR A O 1
ATOM 2753 N N . ALA A 1 348 ? 8.362 7.243 -11.067 1.00 95.56 348 ALA A N 1
ATOM 2754 C CA . ALA A 1 348 ? 8.982 7.643 -12.327 1.00 95.56 348 ALA A CA 1
ATOM 2755 C C . ALA A 1 348 ? 10.506 7.480 -12.268 1.00 95.56 348 ALA A C 1
ATOM 2757 O O . ALA A 1 348 ? 11.097 6.897 -13.179 1.00 95.56 348 ALA A O 1
ATOM 2758 N N . ARG A 1 349 ? 11.134 7.918 -11.166 1.00 95.25 349 ARG A N 1
ATOM 2759 C CA . ARG A 1 349 ? 12.561 7.689 -10.922 1.00 95.25 349 ARG A CA 1
ATOM 2760 C C . ARG A 1 349 ? 12.898 6.203 -10.921 1.00 95.25 349 ARG A C 1
ATOM 2762 O O . ARG A 1 349 ? 13.784 5.770 -11.648 1.00 95.25 349 ARG A O 1
ATOM 2769 N N . GLU A 1 350 ? 12.196 5.406 -10.131 1.00 95.62 350 GLU A N 1
ATOM 2770 C CA . GLU A 1 350 ? 12.563 4.004 -9.942 1.00 95.62 350 GLU A CA 1
ATOM 2771 C C . GLU A 1 350 ? 12.334 3.150 -11.190 1.00 95.62 350 GLU A C 1
ATOM 2773 O O . GLU A 1 350 ? 13.194 2.343 -11.527 1.00 95.62 350 GLU A O 1
ATOM 2778 N N . VAL A 1 351 ? 11.245 3.360 -11.931 1.00 97.19 351 VAL A N 1
ATOM 2779 C CA . VAL A 1 351 ? 10.980 2.654 -13.197 1.00 97.19 351 VAL A CA 1
ATOM 2780 C C . VAL A 1 351 ? 12.095 2.915 -14.209 1.00 97.19 351 VAL A C 1
ATOM 2782 O O . VAL A 1 351 ? 12.617 1.979 -14.814 1.00 97.19 351 VAL A O 1
ATOM 2785 N N . LEU A 1 352 ? 12.483 4.179 -14.368 1.00 97.00 352 LEU A N 1
ATOM 2786 C CA . LEU A 1 352 ? 13.495 4.603 -15.327 1.00 97.00 352 LEU A CA 1
ATOM 2787 C C . LEU A 1 352 ? 14.909 4.173 -14.919 1.00 97.00 352 LEU A C 1
ATOM 2789 O O . LEU A 1 352 ? 15.661 3.662 -15.749 1.00 97.00 352 LEU A O 1
ATOM 2793 N N . ARG A 1 353 ? 15.274 4.322 -13.642 1.00 96.50 353 ARG A N 1
ATOM 2794 C CA . ARG A 1 353 ? 16.555 3.828 -13.118 1.00 96.50 353 ARG A CA 1
ATOM 2795 C C . ARG A 1 353 ? 16.675 2.316 -13.302 1.00 96.50 353 ARG A C 1
ATOM 2797 O O . ARG A 1 353 ? 17.662 1.840 -13.855 1.00 96.50 353 ARG A O 1
ATOM 2804 N N . ILE A 1 354 ? 15.667 1.561 -12.861 1.00 97.81 354 ILE A N 1
ATOM 2805 C CA . ILE A 1 354 ? 15.691 0.094 -12.904 1.00 97.81 354 ILE A CA 1
ATOM 2806 C C . ILE A 1 354 ? 15.737 -0.399 -14.345 1.00 97.81 354 ILE A C 1
ATOM 2808 O O . ILE A 1 354 ? 16.516 -1.297 -14.644 1.00 97.81 354 ILE A O 1
ATOM 2812 N N . LEU A 1 355 ? 14.963 0.197 -15.254 1.00 97.94 355 LEU A N 1
ATOM 2813 C CA . LEU A 1 355 ? 15.035 -0.152 -16.670 1.00 97.94 355 LEU A CA 1
ATOM 2814 C C . LEU A 1 355 ? 16.449 0.035 -17.232 1.00 97.94 355 LEU A C 1
ATOM 2816 O O . LEU A 1 355 ? 16.944 -0.854 -17.920 1.00 97.94 355 LEU A O 1
ATOM 2820 N N . ALA A 1 356 ? 17.108 1.155 -16.920 1.00 97.44 356 ALA A N 1
ATOM 2821 C CA . ALA A 1 356 ? 18.473 1.401 -17.371 1.00 97.44 356 ALA A CA 1
ATOM 2822 C C . ALA A 1 356 ? 19.458 0.361 -16.814 1.00 97.44 356 ALA A C 1
ATOM 2824 O O . ALA A 1 356 ? 20.235 -0.211 -17.575 1.00 97.44 356 ALA A O 1
ATOM 2825 N N . GLU A 1 357 ? 19.385 0.053 -15.518 1.00 97.50 357 GLU A N 1
ATOM 2826 C CA . GLU A 1 357 ? 20.227 -0.972 -14.890 1.00 97.50 357 GLU A CA 1
ATOM 2827 C C . GLU A 1 357 ? 20.003 -2.368 -15.489 1.00 97.50 357 GLU A C 1
ATOM 2829 O O . GLU A 1 357 ? 20.970 -3.074 -15.771 1.00 97.50 357 GLU A O 1
ATOM 2834 N N . LEU A 1 358 ? 18.747 -2.757 -15.740 1.00 97.69 358 LEU A N 1
ATOM 2835 C CA . LEU A 1 358 ? 18.424 -4.048 -16.353 1.00 97.69 358 LEU A CA 1
ATOM 2836 C C . LEU A 1 358 ? 18.894 -4.147 -17.810 1.00 97.69 358 LEU A C 1
ATOM 2838 O O . LEU A 1 358 ? 19.160 -5.253 -18.272 1.00 97.69 358 LEU A O 1
ATOM 2842 N N . ILE A 1 359 ? 18.974 -3.029 -18.540 1.00 96.81 359 ILE A N 1
ATOM 2843 C CA . ILE A 1 359 ? 19.502 -3.012 -19.911 1.00 96.81 359 ILE A CA 1
ATOM 2844 C C . ILE A 1 359 ? 21.030 -3.095 -19.916 1.00 96.81 359 ILE A C 1
ATOM 2846 O O . ILE A 1 359 ? 21.599 -3.790 -20.754 1.00 96.81 359 ILE A O 1
ATOM 2850 N N . VAL A 1 360 ? 21.693 -2.390 -18.996 1.00 95.75 360 VAL A N 1
ATOM 2851 C CA . VAL A 1 360 ? 23.161 -2.358 -18.910 1.00 95.75 360 VAL A CA 1
ATOM 2852 C C . VAL A 1 360 ? 23.728 -3.694 -18.428 1.00 95.75 360 VAL A C 1
ATOM 2854 O O . VAL A 1 360 ? 24.785 -4.109 -18.903 1.00 95.75 360 VAL A O 1
ATOM 2857 N N . ASP A 1 361 ? 23.047 -4.381 -17.507 1.00 96.69 361 ASP A N 1
ATOM 2858 C CA . ASP A 1 361 ? 23.468 -5.699 -17.028 1.00 96.69 361 ASP A CA 1
ATOM 2859 C C . ASP A 1 361 ? 23.184 -6.808 -18.068 1.00 96.69 361 ASP A C 1
ATOM 2861 O O . ASP A 1 361 ? 22.018 -7.096 -18.349 1.00 96.69 361 ASP A O 1
ATOM 2865 N N . PRO A 1 362 ? 24.201 -7.515 -18.607 1.00 96.94 362 PRO A N 1
ATOM 2866 C CA . PRO A 1 362 ? 23.998 -8.490 -19.685 1.00 96.94 362 PRO A CA 1
ATOM 2867 C C . PRO A 1 362 ? 23.099 -9.679 -19.318 1.00 96.94 362 PRO A C 1
ATOM 2869 O O . PRO A 1 362 ? 22.436 -10.255 -20.188 1.00 96.94 362 PRO A O 1
ATOM 2872 N N . ALA A 1 363 ? 23.092 -10.092 -18.046 1.00 97.62 363 ALA A N 1
ATOM 2873 C CA . ALA A 1 363 ? 22.262 -11.202 -17.588 1.00 97.62 363 ALA A CA 1
ATOM 2874 C C . ALA A 1 363 ? 20.785 -10.791 -17.535 1.00 97.62 363 ALA A C 1
ATOM 2876 O O . ALA A 1 363 ? 19.926 -11.483 -18.085 1.00 97.62 363 ALA A O 1
ATOM 2877 N N . SER A 1 364 ? 20.503 -9.636 -16.934 1.00 97.81 364 SER A N 1
ATOM 2878 C CA . SER A 1 364 ? 19.169 -9.043 -16.867 1.00 97.81 364 SER A CA 1
ATOM 2879 C C . SER A 1 364 ? 18.637 -8.673 -18.250 1.00 97.81 364 SER A C 1
ATOM 2881 O O . SER A 1 364 ? 17.487 -8.984 -18.561 1.00 97.81 364 SER A O 1
ATOM 2883 N N . HIS A 1 365 ? 19.481 -8.106 -19.117 1.00 97.56 365 HIS A N 1
ATOM 2884 C CA . HIS A 1 365 ? 19.123 -7.744 -20.491 1.00 97.56 365 HIS A CA 1
ATOM 2885 C C . HIS A 1 365 ? 18.658 -8.960 -21.288 1.00 97.56 365 HIS A C 1
ATOM 2887 O O . HIS A 1 365 ? 17.618 -8.921 -21.948 1.00 97.56 365 HIS A O 1
ATOM 2893 N N . ARG A 1 366 ? 19.359 -10.092 -21.144 1.00 97.62 366 ARG A N 1
ATOM 2894 C CA . ARG A 1 366 ? 18.945 -11.360 -21.754 1.00 97.62 366 ARG A CA 1
ATOM 2895 C C . ARG A 1 366 ? 17.562 -11.794 -21.272 1.00 97.62 366 ARG A C 1
ATOM 2897 O O . ARG A 1 366 ? 16.748 -12.205 -22.097 1.00 97.62 366 ARG A O 1
ATOM 2904 N N . VAL A 1 367 ? 17.279 -11.704 -19.971 1.00 97.56 367 VAL A N 1
ATOM 2905 C CA . VAL A 1 367 ? 15.955 -12.045 -19.417 1.00 97.56 367 VAL A CA 1
ATOM 2906 C C . VAL A 1 367 ? 14.880 -11.108 -19.976 1.00 97.56 367 VAL A C 1
ATOM 2908 O O . VAL A 1 367 ? 13.832 -11.578 -20.419 1.00 97.56 367 VAL A O 1
ATOM 2911 N N . LEU A 1 368 ? 15.147 -9.799 -20.042 1.00 97.38 368 LEU A N 1
ATOM 2912 C CA . LEU A 1 368 ? 14.227 -8.837 -20.653 1.00 97.38 368 LEU A CA 1
ATOM 2913 C C . LEU A 1 368 ? 13.922 -9.183 -22.115 1.00 97.38 368 LEU A C 1
ATOM 2915 O O . LEU A 1 368 ? 12.758 -9.209 -22.510 1.00 97.38 368 LEU A O 1
ATOM 2919 N N . ALA A 1 369 ? 14.951 -9.480 -22.907 1.00 97.00 369 ALA A N 1
ATOM 2920 C CA . ALA A 1 369 ? 14.825 -9.750 -24.335 1.00 97.00 369 ALA A CA 1
ATOM 2921 C C . ALA A 1 369 ? 14.146 -11.093 -24.649 1.00 97.00 369 ALA A C 1
ATOM 2923 O O . ALA A 1 369 ? 13.378 -11.183 -25.607 1.00 97.00 369 ALA A O 1
ATOM 2924 N N . THR A 1 370 ? 14.444 -12.138 -23.872 1.00 96.62 370 THR A N 1
ATOM 2925 C CA . THR A 1 370 ? 14.033 -13.519 -24.185 1.00 96.62 370 THR A CA 1
ATOM 2926 C C . THR A 1 370 ? 12.777 -13.974 -23.449 1.00 96.62 370 THR A C 1
ATOM 2928 O O . THR A 1 370 ? 12.066 -14.830 -23.969 1.00 96.62 370 THR A O 1
ATOM 2931 N N . GLU A 1 371 ? 12.474 -13.397 -22.284 1.00 96.25 371 GLU A N 1
ATOM 2932 C CA . GLU A 1 371 ? 11.332 -13.801 -21.455 1.00 96.25 371 GLU A CA 1
ATOM 2933 C C . GLU A 1 371 ? 10.292 -12.681 -21.337 1.00 96.25 371 GLU A C 1
ATOM 2935 O O . GLU A 1 371 ? 9.125 -12.887 -21.668 1.00 96.25 371 GLU A O 1
ATOM 2940 N N . ILE A 1 372 ? 10.702 -11.482 -20.902 1.00 97.44 372 ILE A N 1
ATOM 2941 C CA . ILE A 1 372 ? 9.750 -10.425 -20.520 1.00 97.44 372 ILE A CA 1
ATOM 2942 C C . ILE A 1 372 ? 9.120 -9.736 -21.737 1.00 97.44 372 ILE A C 1
ATOM 2944 O O . ILE A 1 372 ? 7.898 -9.701 -21.843 1.00 97.44 372 ILE A O 1
ATOM 2948 N N . LEU A 1 373 ? 9.913 -9.212 -22.678 1.00 96.50 373 LEU A N 1
ATOM 2949 C CA . LEU A 1 373 ? 9.393 -8.504 -23.859 1.00 96.50 373 LEU A CA 1
ATOM 2950 C C . LEU A 1 373 ? 8.485 -9.367 -24.756 1.00 96.50 373 LEU A C 1
ATOM 2952 O O . LEU A 1 373 ? 7.473 -8.860 -25.243 1.00 96.50 373 LEU A O 1
ATOM 2956 N N . PRO A 1 374 ? 8.783 -10.655 -25.015 1.00 95.44 374 PRO A N 1
ATOM 2957 C CA . PRO A 1 374 ? 7.843 -11.519 -25.726 1.00 95.44 374 PRO A CA 1
ATOM 2958 C C . PRO A 1 374 ? 6.506 -11.675 -24.985 1.00 95.44 374 PRO A C 1
ATOM 2960 O O . PRO A 1 374 ? 5.442 -11.666 -25.613 1.00 95.44 374 PRO A O 1
ATOM 2963 N N . ALA A 1 375 ? 6.546 -11.768 -23.652 1.00 95.19 375 ALA A N 1
ATOM 2964 C CA . ALA A 1 375 ? 5.350 -11.887 -22.829 1.00 95.19 375 ALA A CA 1
ATOM 2965 C C . ALA A 1 375 ? 4.528 -10.588 -22.806 1.00 95.19 375 ALA A C 1
ATOM 2967 O O . ALA A 1 375 ? 3.311 -10.655 -22.968 1.00 95.19 375 ALA A O 1
ATOM 2968 N N . THR A 1 376 ? 5.160 -9.410 -22.706 1.00 95.75 376 THR A N 1
ATOM 2969 C CA . THR A 1 376 ? 4.440 -8.121 -22.726 1.00 95.75 376 THR A CA 1
ATOM 2970 C C . THR A 1 376 ? 3.673 -7.910 -24.030 1.00 95.75 376 THR A C 1
ATOM 2972 O O . THR A 1 376 ? 2.621 -7.289 -24.014 1.00 95.75 376 THR A O 1
ATOM 2975 N N . ARG A 1 377 ? 4.130 -8.464 -25.161 1.00 91.50 377 ARG A N 1
ATOM 2976 C CA . ARG A 1 377 ? 3.379 -8.412 -26.434 1.00 91.50 377 ARG A CA 1
ATOM 2977 C C . ARG A 1 377 ? 2.188 -9.360 -26.496 1.00 91.50 377 ARG A C 1
ATOM 2979 O O . ARG A 1 377 ? 1.260 -9.115 -27.259 1.00 91.50 377 ARG A O 1
ATOM 2986 N N . SER A 1 378 ? 2.244 -10.454 -25.744 1.00 91.31 378 SER A N 1
ATOM 2987 C CA . SER A 1 378 ? 1.239 -11.525 -25.777 1.00 91.31 378 SER A CA 1
ATOM 2988 C C . SER A 1 378 ? 0.141 -11.339 -24.725 1.00 91.31 378 SER A C 1
ATOM 2990 O O . SER A 1 378 ? -0.853 -12.063 -24.722 1.00 91.31 378 SER A O 1
ATOM 2992 N N . HIS A 1 379 ? 0.320 -10.377 -23.824 1.00 93.62 379 HIS A N 1
ATOM 2993 C CA . HIS A 1 379 ? -0.561 -10.112 -22.698 1.00 93.62 379 HIS A CA 1
ATOM 2994 C C . HIS A 1 379 ? -0.910 -8.623 -22.620 1.00 93.62 379 HIS A C 1
ATOM 2996 O O . HIS A 1 379 ? -0.258 -7.776 -23.229 1.00 93.62 379 HIS A O 1
ATOM 3002 N N . SER A 1 380 ? -1.972 -8.298 -21.889 1.00 93.00 380 SER A N 1
ATOM 3003 C CA . SER A 1 380 ? -2.403 -6.918 -21.700 1.00 93.00 380 SER A CA 1
ATOM 3004 C C . SER A 1 380 ? -1.446 -6.134 -20.798 1.00 93.00 380 SER A C 1
ATOM 3006 O O . SER A 1 380 ? -0.601 -6.685 -20.082 1.00 93.00 380 SER A O 1
ATOM 3008 N N . GLN A 1 381 ? -1.575 -4.810 -20.858 1.00 96.25 381 GLN A N 1
ATOM 3009 C CA . GLN A 1 381 ? -0.994 -3.925 -19.857 1.00 96.25 381 GLN A CA 1
ATOM 3010 C C . GLN A 1 381 ? -1.617 -4.204 -18.483 1.00 96.25 381 GLN A C 1
ATOM 3012 O O . GLN A 1 381 ? -2.761 -4.637 -18.389 1.00 96.25 381 GLN A O 1
ATOM 3017 N N . VAL A 1 382 ? -0.862 -3.951 -17.420 1.00 96.88 382 VAL A N 1
ATOM 3018 C CA . VAL A 1 382 ? -1.284 -4.122 -16.030 1.00 96.88 382 VAL A CA 1
ATOM 3019 C C . VAL A 1 382 ? -1.621 -2.750 -15.473 1.00 96.88 382 VAL A C 1
ATOM 3021 O O . VAL A 1 382 ? -0.721 -1.984 -15.163 1.00 96.88 382 VAL A O 1
ATOM 3024 N N . TRP A 1 383 ? -2.901 -2.419 -15.343 1.00 96.19 383 TRP A N 1
ATOM 3025 C CA . TRP A 1 383 ? -3.357 -1.127 -14.818 1.00 96.19 383 TRP A CA 1
ATOM 3026 C C . TRP A 1 383 ? -4.026 -1.232 -13.453 1.00 96.19 383 TRP A C 1
ATOM 3028 O O . TRP A 1 383 ? -4.137 -0.233 -12.750 1.00 96.19 383 TRP A O 1
ATOM 3038 N N . GLN A 1 384 ? -4.427 -2.432 -13.046 1.00 95.69 384 GLN A N 1
ATOM 3039 C CA . GLN A 1 384 ? -5.059 -2.703 -11.766 1.00 95.69 384 GLN A CA 1
ATOM 3040 C C . GLN A 1 384 ? -4.293 -3.775 -11.000 1.00 95.69 384 GLN A C 1
ATOM 3042 O O . GLN A 1 384 ? -3.876 -4.790 -11.567 1.00 95.69 384 GLN A O 1
ATOM 3047 N N . LEU A 1 385 ? -4.143 -3.548 -9.696 1.00 95.62 385 LEU A N 1
ATOM 3048 C CA . LEU A 1 385 ? -3.500 -4.468 -8.769 1.00 95.62 385 LEU A CA 1
ATOM 3049 C C . LEU A 1 385 ? -4.439 -4.788 -7.599 1.00 95.62 385 LEU A C 1
ATOM 3051 O O . LEU A 1 385 ? -5.173 -3.905 -7.146 1.00 95.62 385 LEU A O 1
ATOM 3055 N N . PRO A 1 386 ? -4.430 -6.038 -7.103 1.00 93.81 386 PRO A N 1
ATOM 3056 C CA . PRO A 1 386 ? -5.110 -6.388 -5.870 1.00 93.81 386 PRO A CA 1
ATOM 3057 C C . PRO A 1 386 ? -4.409 -5.706 -4.697 1.00 93.81 386 PRO A C 1
ATOM 3059 O O . PRO A 1 386 ? -3.179 -5.734 -4.597 1.00 93.81 386 PRO A O 1
ATOM 3062 N N . VAL A 1 387 ? -5.195 -5.111 -3.810 1.00 93.25 387 VAL A N 1
ATOM 3063 C CA . VAL A 1 387 ? -4.715 -4.390 -2.636 1.00 93.25 387 VAL A CA 1
ATOM 3064 C C . VAL A 1 387 ? -5.400 -4.870 -1.361 1.00 93.25 387 VAL A C 1
ATOM 3066 O O . VAL A 1 387 ? -6.570 -5.254 -1.377 1.00 93.25 387 VAL A O 1
ATOM 3069 N N . LEU A 1 388 ? -4.656 -4.827 -0.260 1.00 89.94 388 LEU A N 1
ATOM 3070 C CA . LEU A 1 388 ? -5.132 -4.995 1.107 1.00 89.94 388 LEU A CA 1
ATOM 3071 C C . LEU A 1 388 ? -4.997 -3.663 1.833 1.00 89.94 388 LEU A C 1
ATOM 3073 O O . LEU A 1 388 ? -3.951 -3.021 1.756 1.00 89.94 388 LEU A O 1
ATOM 3077 N N . PHE A 1 389 ? -6.038 -3.273 2.555 1.00 88.00 389 PHE A N 1
ATOM 3078 C CA . PHE A 1 389 ? -5.996 -2.084 3.389 1.00 88.00 389 PHE A CA 1
ATOM 3079 C C . PHE A 1 389 ? -5.440 -2.408 4.775 1.00 88.00 389 PHE A C 1
ATOM 3081 O O . PHE A 1 389 ? -5.927 -3.313 5.452 1.00 88.00 389 PHE A O 1
ATOM 3088 N N . LEU A 1 390 ? -4.438 -1.643 5.195 1.00 83.25 390 LEU A N 1
ATOM 3089 C CA . LEU A 1 390 ? -3.854 -1.686 6.526 1.00 83.25 390 LEU A CA 1
ATOM 3090 C C . LEU A 1 390 ? -3.656 -0.254 7.008 1.00 83.25 390 LEU A C 1
ATOM 3092 O O . LEU A 1 390 ? -2.868 0.505 6.451 1.00 83.25 390 LEU A O 1
ATOM 3096 N N . ARG A 1 391 ? -4.393 0.128 8.046 1.00 81.19 391 ARG A N 1
ATOM 3097 C CA . ARG A 1 391 ? -4.384 1.498 8.553 1.00 81.19 391 ARG A CA 1
ATOM 3098 C C . ARG A 1 391 ? -3.121 1.796 9.360 1.00 81.19 391 ARG A C 1
ATOM 3100 O O . ARG A 1 391 ? -2.915 1.207 10.408 1.00 81.19 391 ARG A O 1
ATOM 3107 N N . GLU A 1 392 ? -2.324 2.794 9.009 1.00 77.75 392 GLU A N 1
ATOM 3108 C CA . GLU A 1 392 ? -1.073 3.051 9.749 1.00 77.75 392 GLU A CA 1
ATOM 3109 C C . GLU A 1 392 ? -1.317 3.363 11.241 1.00 77.75 392 GLU A C 1
ATOM 3111 O O . GLU A 1 392 ? -0.522 3.046 12.133 1.00 77.75 392 GLU A O 1
ATOM 3116 N N . ALA A 1 393 ? -2.464 3.981 11.536 1.00 72.12 393 ALA A N 1
ATOM 3117 C CA . ALA A 1 393 ? -2.861 4.317 12.893 1.00 72.12 393 ALA A CA 1
ATOM 3118 C C . ALA A 1 393 ? -2.927 3.093 13.834 1.00 72.12 393 ALA A C 1
ATOM 3120 O O . ALA A 1 393 ? -2.533 3.195 14.992 1.00 72.12 393 ALA A O 1
ATOM 3121 N N . SER A 1 394 ? -3.378 1.943 13.333 1.00 73.12 394 SER A N 1
ATOM 3122 C CA . SER A 1 394 ? -3.773 0.797 14.165 1.00 73.12 394 SER A CA 1
ATOM 3123 C C . SER A 1 394 ? -2.756 -0.347 14.174 1.00 73.12 394 SER A C 1
ATOM 3125 O O . SER A 1 394 ? -3.003 -1.373 14.818 1.00 73.12 394 SER A O 1
ATOM 3127 N N . TRP A 1 395 ? -1.642 -0.208 13.451 1.00 73.12 395 TRP A N 1
ATOM 3128 C CA . TRP A 1 395 ? -0.775 -1.328 13.095 1.00 73.12 395 TRP A CA 1
ATOM 3129 C C . TRP A 1 395 ? 0.686 -1.121 13.516 1.00 73.12 395 TRP A C 1
ATOM 3131 O O . TRP A 1 395 ? 1.196 0.002 13.473 1.00 73.12 395 TRP A O 1
ATOM 3141 N N . PRO A 1 396 ? 1.380 -2.191 13.954 1.00 64.19 396 PRO A N 1
ATOM 3142 C CA . PRO A 1 396 ? 2.802 -2.126 14.225 1.00 64.19 396 PRO A CA 1
ATOM 3143 C C . PRO A 1 396 ? 3.597 -2.002 12.933 1.00 64.19 396 PRO A C 1
ATOM 3145 O O . PRO A 1 396 ? 3.329 -2.654 11.925 1.00 64.19 396 PRO A O 1
ATOM 3148 N N . THR A 1 397 ? 4.655 -1.218 13.039 1.00 65.75 397 THR A N 1
ATOM 3149 C CA . THR A 1 397 ? 5.716 -1.127 12.049 1.00 65.75 397 THR A CA 1
ATOM 3150 C C . THR A 1 397 ? 7.020 -1.408 12.787 1.00 65.75 397 THR A C 1
ATOM 3152 O O . THR A 1 397 ? 7.111 -1.164 13.992 1.00 65.75 397 THR A O 1
ATOM 3155 N N . VAL A 1 398 ? 8.020 -1.979 12.122 1.00 61.28 398 VAL A N 1
ATOM 3156 C CA . VAL A 1 398 ? 9.333 -2.237 12.724 1.00 61.28 398 VAL A CA 1
ATOM 3157 C C . VAL A 1 398 ? 10.432 -1.611 11.881 1.00 61.28 398 VAL A C 1
ATOM 3159 O O . VAL A 1 398 ? 10.413 -1.704 10.658 1.00 61.28 398 VAL A O 1
ATOM 3162 N N . ARG A 1 399 ? 11.427 -0.990 12.519 1.00 62.97 399 ARG A N 1
ATOM 3163 C CA . ARG A 1 399 ? 12.653 -0.572 11.828 1.00 62.97 399 ARG A CA 1
ATOM 3164 C C . ARG A 1 399 ? 13.539 -1.795 11.693 1.00 62.97 399 ARG A C 1
ATOM 3166 O O . ARG A 1 399 ? 14.123 -2.247 12.668 1.00 62.97 399 ARG A O 1
ATOM 3173 N N . TYR A 1 400 ? 13.610 -2.363 10.497 1.00 61.28 400 TYR A N 1
ATOM 3174 C CA . TYR A 1 400 ? 14.157 -3.705 10.283 1.00 61.28 400 TYR A CA 1
ATOM 3175 C C . TYR A 1 400 ? 15.574 -3.932 10.857 1.00 61.28 400 TYR A C 1
ATOM 3177 O O . TYR A 1 400 ? 15.831 -5.000 11.399 1.00 61.28 400 TYR A O 1
ATOM 3185 N N . ARG A 1 401 ? 16.495 -2.958 10.806 1.00 61.28 401 ARG A N 1
ATOM 3186 C CA . ARG A 1 401 ? 17.843 -3.075 11.405 1.00 61.28 401 ARG A CA 1
ATOM 3187 C C . ARG A 1 401 ? 17.822 -3.108 12.930 1.00 61.28 401 ARG A C 1
ATOM 3189 O O . ARG A 1 401 ? 18.491 -3.955 13.506 1.00 61.28 401 ARG A O 1
ATOM 3196 N N . GLU A 1 402 ? 17.058 -2.221 13.561 1.00 61.00 402 GLU A N 1
ATOM 3197 C CA . GLU A 1 402 ? 16.869 -2.215 15.021 1.00 61.00 402 GLU A CA 1
ATOM 3198 C C . GLU A 1 402 ? 16.149 -3.499 15.456 1.00 61.00 402 GLU A C 1
ATOM 3200 O O . GLU A 1 402 ? 16.514 -4.151 16.429 1.00 61.00 402 GLU A O 1
ATOM 3205 N N . TYR A 1 403 ? 15.183 -3.930 14.652 1.00 57.81 403 TYR A N 1
ATOM 3206 C CA . TYR A 1 403 ? 14.430 -5.155 14.845 1.00 57.81 403 TYR A CA 1
ATOM 3207 C C . TYR A 1 403 ? 15.302 -6.422 14.742 1.00 57.81 403 TYR A C 1
ATOM 3209 O O . TYR A 1 403 ? 15.206 -7.299 15.597 1.00 57.81 403 TYR A O 1
ATOM 3217 N N . LEU A 1 404 ? 16.198 -6.515 13.749 1.00 56.53 404 LEU A N 1
ATOM 3218 C CA . LEU A 1 404 ? 17.172 -7.611 13.631 1.00 56.53 404 LEU A CA 1
ATOM 3219 C C . LEU A 1 404 ? 18.286 -7.550 14.684 1.00 56.53 404 LEU A C 1
ATOM 3221 O O . LEU A 1 404 ? 18.829 -8.593 15.040 1.00 56.53 404 LEU A O 1
ATOM 3225 N N . GLY A 1 405 ? 18.626 -6.354 15.168 1.00 54.34 405 GLY A N 1
ATOM 3226 C CA . GLY A 1 405 ? 19.572 -6.147 16.267 1.00 54.34 405 GLY A CA 1
ATOM 3227 C C . GLY A 1 405 ? 19.031 -6.560 17.640 1.00 54.34 405 GLY A C 1
ATOM 3228 O O . GLY A 1 405 ? 19.794 -6.582 18.599 1.00 54.34 405 GLY A O 1
ATOM 3229 N N . GLY A 1 406 ? 17.742 -6.918 17.733 1.00 51.94 406 GLY A N 1
ATOM 3230 C CA . GLY A 1 406 ? 17.058 -7.256 18.986 1.00 51.94 406 GLY A CA 1
ATOM 3231 C C . GLY A 1 406 ? 16.580 -6.035 19.779 1.00 51.94 406 GLY A C 1
ATOM 3232 O O . GLY A 1 406 ? 16.135 -6.185 20.916 1.00 51.94 406 GLY A O 1
ATOM 3233 N N . ASP A 1 407 ? 16.654 -4.832 19.199 1.00 49.06 407 ASP A N 1
ATOM 3234 C CA . ASP A 1 407 ? 16.632 -3.587 19.966 1.00 49.06 407 ASP A CA 1
ATOM 3235 C C . ASP A 1 407 ? 15.232 -3.050 20.290 1.00 49.06 407 ASP A C 1
ATOM 3237 O O . ASP A 1 407 ? 15.100 -2.490 21.376 1.00 49.06 407 ASP A O 1
ATOM 3241 N N . ARG A 1 408 ? 14.202 -3.213 19.429 1.00 53.34 408 ARG A N 1
ATOM 3242 C CA . ARG A 1 408 ? 12.748 -2.958 19.681 1.00 53.34 408 ARG A CA 1
ATOM 3243 C C . ARG A 1 408 ? 11.924 -3.002 18.378 1.00 53.34 408 ARG A C 1
ATOM 3245 O O . ARG A 1 408 ? 12.446 -2.784 17.289 1.00 53.34 408 ARG A O 1
ATOM 3252 N N . ALA A 1 409 ? 10.610 -3.218 18.490 1.00 54.88 409 ALA A N 1
ATOM 3253 C CA . ALA A 1 409 ? 9.643 -2.836 17.455 1.00 54.88 409 ALA A CA 1
ATOM 3254 C C . ALA A 1 409 ? 9.299 -1.343 17.616 1.00 54.88 409 ALA A C 1
ATOM 3256 O O . ALA A 1 409 ? 8.953 -0.914 18.717 1.00 54.88 409 ALA A O 1
ATOM 3257 N N . VAL A 1 410 ? 9.396 -0.557 16.540 1.00 56.50 410 VAL A N 1
ATOM 3258 C CA . VAL A 1 410 ? 9.133 0.892 16.549 1.00 56.50 410 VAL A CA 1
ATOM 3259 C C . VAL A 1 410 ? 8.160 1.218 15.430 1.00 56.50 410 VAL A C 1
ATOM 3261 O O . VAL A 1 410 ? 8.521 1.152 14.255 1.00 56.50 410 VAL A O 1
ATOM 3264 N N . ARG A 1 411 ? 6.936 1.597 15.796 1.00 62.28 411 ARG A N 1
ATOM 3265 C CA . ARG A 1 411 ? 5.938 2.047 14.826 1.00 62.28 411 ARG A CA 1
ATOM 3266 C C . ARG A 1 411 ? 6.347 3.383 14.219 1.00 62.28 411 ARG A C 1
ATOM 3268 O O . ARG A 1 411 ? 6.840 4.265 14.928 1.00 62.28 411 ARG A O 1
ATOM 3275 N N . VAL A 1 412 ? 6.090 3.532 12.924 1.00 65.62 412 VAL A N 1
ATOM 3276 C CA . VAL A 1 412 ? 6.249 4.813 12.244 1.00 65.62 412 VAL A CA 1
ATOM 3277 C C . VAL A 1 412 ? 5.041 5.687 12.519 1.00 65.62 412 VAL A C 1
ATOM 3279 O O . VAL A 1 412 ? 3.900 5.239 12.519 1.00 65.62 412 VAL A O 1
ATOM 3282 N N . ASP A 1 413 ? 5.317 6.940 12.864 1.00 70.88 413 ASP A N 1
ATOM 3283 C CA . ASP A 1 413 ? 4.266 7.904 13.147 1.00 70.88 413 ASP A CA 1
ATOM 3284 C C . ASP A 1 413 ? 3.404 8.102 11.887 1.00 70.88 413 ASP A C 1
ATOM 3286 O O . ASP A 1 413 ? 3.967 8.421 10.835 1.00 70.88 413 ASP A O 1
ATOM 3290 N N . PRO A 1 414 ? 2.066 7.969 11.965 1.00 71.62 414 PRO A N 1
ATOM 3291 C CA . PRO A 1 414 ? 1.163 8.267 10.852 1.00 71.62 414 PRO A CA 1
ATOM 3292 C C . PRO A 1 414 ? 1.381 9.643 10.204 1.00 71.62 414 PRO A C 1
ATOM 3294 O O . PRO A 1 414 ? 1.108 9.810 9.012 1.00 71.62 414 PRO A O 1
ATOM 3297 N N . LEU A 1 415 ? 1.917 10.623 10.943 1.00 75.50 415 LEU A N 1
ATOM 3298 C CA . LEU A 1 415 ? 2.329 11.925 10.419 1.00 75.50 415 LEU A CA 1
ATOM 3299 C C . LEU A 1 415 ? 3.357 11.793 9.291 1.00 75.50 415 LEU A C 1
ATOM 3301 O O . LEU A 1 415 ? 3.366 12.624 8.390 1.00 75.50 415 LEU A O 1
ATOM 3305 N N . VAL A 1 416 ? 4.204 10.763 9.294 1.00 79.69 416 VAL A N 1
ATOM 3306 C CA . VAL A 1 416 ? 5.146 10.505 8.197 1.00 79.69 416 VAL A CA 1
ATOM 3307 C C . VAL A 1 416 ? 4.385 10.317 6.887 1.00 79.69 416 VAL A C 1
ATOM 3309 O O . VAL A 1 416 ? 4.623 11.054 5.934 1.00 79.69 416 VAL A O 1
ATOM 3312 N N . TYR A 1 417 ? 3.409 9.409 6.847 1.00 82.50 417 TYR A N 1
ATOM 3313 C CA . TYR A 1 417 ? 2.632 9.158 5.630 1.00 82.50 417 TYR A CA 1
ATOM 3314 C C . TYR A 1 417 ? 1.725 10.324 5.247 1.00 82.50 417 TYR A C 1
ATOM 3316 O O . TYR A 1 417 ? 1.535 10.562 4.051 1.00 82.50 417 TYR A O 1
ATOM 3324 N N . GLN A 1 418 ? 1.223 11.075 6.233 1.00 81.38 418 GLN A N 1
ATOM 3325 C CA . GLN A 1 418 ? 0.528 12.336 5.984 1.00 81.38 418 GLN A CA 1
ATOM 3326 C C . GLN A 1 418 ? 1.451 13.347 5.296 1.00 81.38 418 GLN A C 1
ATOM 3328 O O . GLN A 1 418 ? 1.077 13.924 4.282 1.00 81.38 418 GLN A O 1
ATOM 3333 N N . ARG A 1 419 ? 2.672 13.543 5.802 1.00 84.56 419 ARG A N 1
ATOM 3334 C CA . ARG A 1 419 ? 3.636 14.473 5.204 1.00 84.56 419 ARG A CA 1
ATOM 3335 C C . ARG A 1 419 ? 4.047 14.044 3.813 1.00 84.56 419 ARG A C 1
ATOM 3337 O O . ARG A 1 419 ? 4.085 14.880 2.924 1.00 84.56 419 ARG A O 1
ATOM 3344 N N . MET A 1 420 ? 4.243 12.750 3.588 1.00 87.56 420 MET A N 1
ATOM 3345 C CA . MET A 1 420 ? 4.432 12.235 2.234 1.00 87.56 420 MET A CA 1
ATOM 3346 C C . MET A 1 420 ? 3.217 12.541 1.348 1.00 87.56 420 MET A C 1
ATOM 3348 O O . MET A 1 420 ? 3.348 12.703 0.141 1.00 87.56 420 MET A O 1
ATOM 3352 N N . ASN A 1 421 ? 1.994 12.532 1.901 1.00 87.88 421 ASN A N 1
ATOM 3353 C CA . ASN A 1 421 ? 0.766 12.827 1.143 1.00 87.88 421 ASN A CA 1
ATOM 3354 C C . ASN A 1 421 ? 0.676 14.301 0.749 1.00 87.88 421 ASN A C 1
ATOM 3356 O O . ASN A 1 421 ? 0.111 14.621 -0.289 1.00 87.88 421 ASN A O 1
ATOM 3360 N N . GLU A 1 422 ? 1.262 15.176 1.557 1.00 88.62 422 GLU A N 1
ATOM 3361 C CA . GLU A 1 422 ? 1.406 16.602 1.266 1.00 88.62 422 GLU A CA 1
ATOM 3362 C C . GLU A 1 422 ? 2.589 16.884 0.318 1.00 88.62 422 GLU A C 1
ATOM 3364 O O . GLU A 1 422 ? 2.515 17.813 -0.482 1.00 88.62 422 GLU A O 1
ATOM 3369 N N . ASP A 1 423 ? 3.649 16.071 0.368 1.00 91.69 423 ASP A N 1
ATOM 3370 C CA . ASP A 1 423 ? 4.847 16.186 -0.468 1.00 91.69 423 ASP A CA 1
ATOM 3371 C C . ASP A 1 423 ? 5.247 14.831 -1.077 1.00 91.69 423 ASP A C 1
ATOM 3373 O O . ASP A 1 423 ? 5.877 13.980 -0.440 1.00 91.69 423 ASP A O 1
ATOM 3377 N N . ALA A 1 424 ? 4.915 14.658 -2.358 1.00 91.12 424 ALA A N 1
ATOM 3378 C CA . ALA A 1 424 ? 5.166 13.432 -3.108 1.00 91.12 424 ALA A CA 1
ATOM 3379 C C . ALA A 1 424 ? 6.657 13.145 -3.382 1.00 91.12 424 ALA A C 1
ATOM 3381 O O . ALA A 1 424 ? 6.968 12.055 -3.859 1.00 91.12 424 ALA A O 1
ATOM 3382 N N . SER A 1 425 ? 7.570 14.089 -3.117 1.00 92.69 425 SER A N 1
ATOM 3383 C CA . SER A 1 425 ? 9.023 13.885 -3.256 1.00 92.69 425 SER A CA 1
ATOM 3384 C C . SER A 1 425 ? 9.646 13.146 -2.067 1.00 92.69 425 SER A C 1
ATOM 3386 O O . SER A 1 425 ? 10.788 12.678 -2.148 1.00 92.69 425 SER A O 1
ATOM 3388 N N . LEU A 1 426 ? 8.905 13.031 -0.961 1.00 92.94 426 LEU A N 1
ATOM 3389 C CA . LEU A 1 426 ? 9.357 12.336 0.233 1.00 92.94 426 LEU A CA 1
ATOM 3390 C C . LEU A 1 426 ? 9.333 10.818 0.028 1.00 92.94 426 LEU A C 1
ATOM 3392 O O . LEU A 1 426 ? 8.343 10.253 -0.436 1.00 92.94 426 LEU A O 1
ATOM 3396 N N . VAL A 1 427 ? 10.405 10.152 0.451 1.00 91.62 427 VAL A N 1
ATOM 3397 C CA . VAL A 1 427 ? 10.525 8.689 0.467 1.00 91.62 427 VAL A CA 1
ATOM 3398 C C . VAL A 1 427 ? 10.958 8.185 1.831 1.00 91.62 427 VAL A C 1
ATOM 3400 O O . VAL A 1 427 ? 11.680 8.849 2.573 1.00 91.62 427 VAL A O 1
ATOM 3403 N N . LEU A 1 428 ? 10.540 6.975 2.155 1.00 87.19 428 LEU A N 1
ATOM 3404 C CA . LEU A 1 428 ? 11.061 6.208 3.266 1.00 87.19 428 LEU A CA 1
ATOM 3405 C C . LEU A 1 428 ? 12.468 5.682 2.932 1.00 87.19 428 LEU A C 1
ATOM 3407 O O . LEU A 1 428 ? 12.805 5.463 1.762 1.00 87.19 428 LEU A O 1
ATOM 3411 N N . PRO A 1 429 ? 13.319 5.479 3.949 1.00 78.50 429 PRO A N 1
ATOM 3412 C CA . PRO A 1 429 ? 14.682 5.028 3.729 1.00 78.50 429 PRO A CA 1
ATOM 3413 C C . PRO A 1 429 ? 14.706 3.577 3.234 1.00 78.50 429 PRO A C 1
ATOM 3415 O O . PRO A 1 429 ? 14.016 2.705 3.758 1.00 78.50 429 PRO A O 1
ATOM 3418 N N . ALA A 1 430 ? 15.543 3.306 2.232 1.00 70.19 430 ALA A N 1
ATOM 3419 C CA . ALA A 1 430 ? 15.647 1.984 1.623 1.00 70.19 430 ALA A CA 1
ATOM 3420 C C . ALA A 1 430 ? 16.222 0.918 2.582 1.00 70.19 430 ALA A C 1
ATOM 3422 O O . ALA A 1 430 ? 16.986 1.208 3.501 1.00 70.19 430 ALA A O 1
ATOM 3423 N N . HIS A 1 431 ? 15.890 -0.345 2.303 1.00 59.56 431 HIS A N 1
ATOM 3424 C CA . HIS A 1 431 ? 16.528 -1.585 2.786 1.00 59.56 431 HIS A CA 1
ATOM 3425 C C . HIS A 1 431 ? 16.965 -1.613 4.244 1.00 59.56 431 HIS A C 1
ATOM 3427 O O . HIS A 1 431 ? 18.087 -1.260 4.621 1.00 59.56 431 HIS A O 1
ATOM 3433 N N . GLY A 1 432 ? 16.097 -2.176 5.071 1.00 55.38 432 GLY A N 1
ATOM 3434 C CA . GLY A 1 432 ? 16.435 -2.452 6.452 1.00 55.38 432 GLY A CA 1
ATOM 3435 C C . GLY A 1 432 ? 16.404 -1.214 7.352 1.00 55.38 432 GLY A C 1
ATOM 3436 O O . GLY A 1 432 ? 16.535 -1.340 8.563 1.00 55.38 432 GLY A O 1
ATOM 3437 N N . GLN A 1 433 ? 16.261 -0.023 6.775 1.00 54.06 433 GLN A N 1
ATOM 3438 C CA . GLN A 1 433 ? 16.226 1.246 7.498 1.00 54.06 433 GLN A CA 1
ATOM 3439 C C . GLN A 1 433 ? 14.811 1.839 7.551 1.00 54.06 433 GLN A C 1
ATOM 3441 O O . GLN A 1 433 ? 14.517 2.615 8.461 1.00 54.06 433 GLN A O 1
ATOM 3446 N N . GLY A 1 434 ? 13.954 1.462 6.596 1.00 54.38 434 GLY A N 1
ATOM 3447 C CA . GLY A 1 434 ? 12.554 1.867 6.501 1.00 54.38 434 GLY A CA 1
ATOM 3448 C C . GLY A 1 434 ? 11.616 1.137 7.468 1.00 54.38 434 GLY A C 1
ATOM 3449 O O . GLY A 1 434 ? 11.992 0.106 8.044 1.00 54.38 434 GLY A O 1
ATOM 3450 N N . PRO A 1 435 ? 10.408 1.692 7.670 1.00 59.44 435 PRO A N 1
ATOM 3451 C CA . PRO A 1 435 ? 9.324 1.004 8.350 1.00 59.44 435 PRO A CA 1
ATOM 3452 C C . PRO A 1 435 ? 8.970 -0.295 7.636 1.00 59.44 435 PRO A C 1
ATOM 3454 O O . PRO A 1 435 ? 8.813 -0.319 6.424 1.00 59.44 435 PRO A O 1
ATOM 3457 N N . TYR A 1 436 ? 8.778 -1.362 8.398 1.00 63.66 436 TYR A N 1
ATOM 3458 C CA . TYR A 1 436 ? 8.351 -2.643 7.873 1.00 63.66 436 TYR A CA 1
ATOM 3459 C C . TYR A 1 436 ? 7.113 -3.170 8.591 1.00 63.66 436 TYR A C 1
ATOM 3461 O O . TYR A 1 436 ? 7.127 -3.298 9.814 1.00 63.66 436 TYR A O 1
ATOM 3469 N N . HIS A 1 437 ? 6.063 -3.523 7.850 1.00 63.28 437 HIS A N 1
ATOM 3470 C CA . HIS A 1 437 ? 4.824 -4.058 8.432 1.00 63.28 437 HIS A CA 1
ATOM 3471 C C . HIS A 1 437 ? 4.837 -5.581 8.643 1.00 63.28 437 HIS A C 1
ATOM 3473 O O . HIS A 1 437 ? 3.848 -6.136 9.110 1.00 63.28 437 HIS A O 1
ATOM 3479 N N . LEU A 1 438 ? 5.951 -6.268 8.338 1.00 59.59 438 LEU A N 1
ATOM 3480 C CA . LEU A 1 438 ? 6.104 -7.732 8.480 1.00 59.59 438 LEU A CA 1
ATOM 3481 C C . LEU A 1 438 ? 5.007 -8.546 7.755 1.00 59.59 438 LEU A C 1
ATOM 3483 O O . LEU A 1 438 ? 4.794 -9.722 8.050 1.00 59.59 438 LEU A O 1
ATOM 3487 N N . THR A 1 439 ? 4.317 -7.929 6.794 1.00 57.84 439 THR A N 1
ATOM 3488 C CA . THR A 1 439 ? 3.212 -8.508 6.017 1.00 57.84 439 THR A CA 1
ATOM 3489 C C . THR A 1 439 ? 3.686 -9.559 5.018 1.00 57.84 439 THR A C 1
ATOM 3491 O O . THR A 1 439 ? 2.914 -10.429 4.631 1.00 57.84 439 THR A O 1
ATOM 3494 N N . ASP A 1 440 ? 4.971 -9.549 4.664 1.00 52.47 440 ASP A N 1
ATOM 3495 C CA . ASP A 1 440 ? 5.646 -10.560 3.841 1.00 52.47 440 ASP A CA 1
ATOM 3496 C C . ASP A 1 440 ? 5.669 -11.959 4.474 1.00 52.47 440 ASP A C 1
ATOM 3498 O O . ASP A 1 440 ? 5.824 -12.966 3.780 1.00 52.47 440 ASP A O 1
ATOM 3502 N N . ARG A 1 441 ? 5.553 -12.016 5.804 1.00 54.69 441 ARG A N 1
ATOM 3503 C CA . ARG A 1 441 ? 5.477 -13.252 6.585 1.00 54.69 441 ARG A CA 1
ATOM 3504 C C . ARG A 1 441 ? 4.045 -13.758 6.695 1.00 54.69 441 ARG A C 1
ATOM 3506 O O . ARG A 1 441 ? 3.817 -14.909 7.056 1.00 54.69 441 ARG A O 1
ATOM 3513 N N . GLU A 1 442 ? 3.059 -12.940 6.366 1.00 59.28 442 GLU A N 1
ATOM 3514 C CA . GLU A 1 442 ? 1.681 -13.393 6.378 1.00 59.28 442 GLU A CA 1
ATOM 3515 C C . GLU A 1 442 ? 1.347 -14.107 5.075 1.00 59.28 442 GLU A C 1
ATOM 3517 O O . GLU A 1 442 ? 1.706 -13.702 3.967 1.00 59.28 442 GLU A O 1
ATOM 3522 N N . LEU A 1 443 ? 0.678 -15.246 5.213 1.00 66.12 443 LEU A N 1
ATOM 3523 C CA . LEU A 1 443 ? 0.335 -16.071 4.074 1.00 66.12 443 LEU A CA 1
ATOM 3524 C C . LEU A 1 443 ? -0.855 -15.397 3.397 1.00 66.12 443 LEU A C 1
ATOM 3526 O O . LEU A 1 443 ? -1.980 -15.556 3.848 1.00 66.12 443 LEU A O 1
ATOM 3530 N N . VAL A 1 444 ? -0.602 -14.643 2.331 1.00 75.44 444 VAL A N 1
ATOM 3531 C CA . VAL A 1 444 ? -1.636 -13.983 1.519 1.00 75.44 444 VAL A CA 1
ATOM 3532 C C . VAL A 1 444 ? -1.877 -14.721 0.194 1.00 75.44 444 VAL A C 1
ATOM 3534 O O . VAL A 1 444 ? -0.978 -15.413 -0.303 1.00 75.44 444 VAL A O 1
ATOM 3537 N N . PRO A 1 445 ? -3.086 -14.617 -0.385 1.00 79.88 445 PRO A N 1
ATOM 3538 C CA . PRO A 1 445 ? -3.410 -15.224 -1.669 1.00 79.88 445 PRO A CA 1
ATOM 3539 C C . PRO A 1 445 ? -2.623 -14.602 -2.839 1.00 79.88 445 PRO A C 1
ATOM 3541 O O . PRO A 1 445 ? -2.301 -13.418 -2.804 1.00 79.88 445 PRO A O 1
ATOM 3544 N N . TRP A 1 446 ? -2.337 -15.381 -3.892 1.00 86.62 446 TRP A N 1
ATOM 3545 C CA . TRP A 1 446 ? -1.745 -14.902 -5.147 1.00 86.62 446 TRP A CA 1
ATOM 3546 C C . TRP A 1 446 ? -2.794 -14.784 -6.254 1.00 86.62 446 TRP A C 1
ATOM 3548 O O . TRP A 1 446 ? -3.630 -15.667 -6.441 1.00 86.62 446 TRP A O 1
ATOM 3558 N N . PHE A 1 447 ? -2.715 -13.712 -7.030 1.00 89.56 447 PHE A N 1
ATOM 3559 C CA . PHE A 1 447 ? -3.677 -13.360 -8.066 1.00 89.56 447 PHE A CA 1
ATOM 3560 C C . PHE A 1 447 ? -3.029 -13.351 -9.445 1.00 89.56 447 PHE A C 1
ATOM 3562 O O . PHE A 1 447 ? -1.936 -12.809 -9.613 1.00 89.56 447 PHE A O 1
ATOM 3569 N N . ASP A 1 448 ? -3.719 -13.897 -10.447 1.00 91.69 448 ASP A N 1
ATOM 3570 C CA . ASP A 1 448 ? -3.283 -13.839 -11.844 1.00 91.69 448 ASP A CA 1
ATOM 3571 C C . ASP A 1 448 ? -3.528 -12.438 -12.420 1.00 91.69 448 ASP A C 1
ATOM 3573 O O . ASP A 1 448 ? -4.572 -12.128 -12.998 1.00 91.69 448 ASP A O 1
ATOM 3577 N N . ILE A 1 449 ? -2.540 -11.570 -12.232 1.00 93.75 449 ILE A N 1
ATOM 3578 C CA . ILE A 1 449 ? -2.602 -10.155 -12.605 1.00 93.75 449 ILE A CA 1
ATOM 3579 C C . ILE A 1 449 ? -2.821 -9.959 -14.106 1.00 93.75 449 ILE A C 1
ATOM 3581 O O . ILE A 1 449 ? -3.564 -9.062 -14.507 1.00 93.75 449 ILE A O 1
ATOM 3585 N N . LEU A 1 450 ? -2.217 -10.805 -14.943 1.00 92.81 450 LEU A N 1
ATOM 3586 C CA . LEU A 1 450 ? -2.382 -10.712 -16.391 1.00 92.81 450 LEU A CA 1
ATOM 3587 C C . LEU A 1 450 ? -3.798 -11.088 -16.815 1.00 92.81 450 LEU A C 1
ATOM 3589 O O . LEU A 1 450 ? -4.297 -10.518 -17.777 1.00 92.81 450 LEU A O 1
ATOM 3593 N N . ALA A 1 451 ? -4.453 -12.027 -16.127 1.00 91.25 451 ALA A N 1
ATOM 3594 C CA . ALA A 1 451 ? -5.854 -12.350 -16.378 1.00 91.25 451 ALA A CA 1
ATOM 3595 C C . ALA A 1 451 ? -6.810 -11.252 -15.880 1.00 91.25 451 ALA A C 1
ATOM 3597 O O . ALA A 1 451 ? -7.767 -10.935 -16.582 1.00 91.25 451 ALA A O 1
ATOM 3598 N N . ILE A 1 452 ? -6.520 -10.644 -14.722 1.00 90.81 452 ILE A N 1
ATOM 3599 C CA . ILE A 1 452 ? -7.299 -9.528 -14.151 1.00 90.81 452 ILE A CA 1
ATOM 3600 C C . ILE A 1 452 ? -7.391 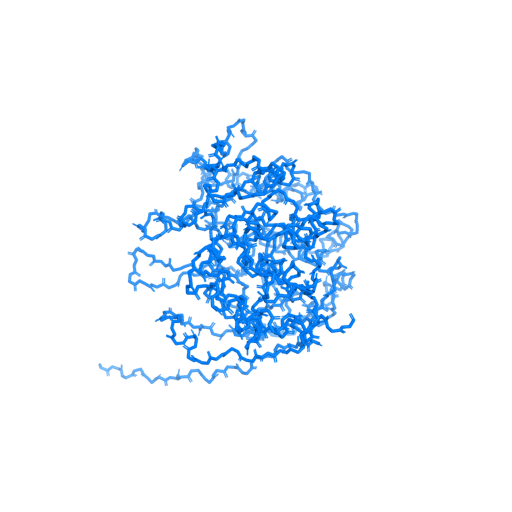-8.353 -15.128 1.00 90.81 452 ILE A C 1
ATOM 3602 O O . ILE A 1 452 ? -8.444 -7.744 -15.258 1.00 90.81 452 ILE A O 1
ATOM 3606 N N . ASN A 1 453 ? -6.308 -8.061 -15.846 1.00 92.00 453 ASN A N 1
ATOM 3607 C CA . ASN A 1 453 ? -6.211 -6.888 -16.711 1.00 92.00 453 ASN A CA 1
ATOM 3608 C C . ASN A 1 453 ? -6.544 -7.174 -18.191 1.00 92.00 453 ASN A C 1
ATOM 3610 O O . ASN A 1 453 ? -6.097 -6.436 -19.066 1.00 92.00 453 ASN A O 1
ATOM 3614 N N . ARG A 1 454 ? -7.246 -8.269 -18.528 1.00 86.50 454 ARG A N 1
ATOM 3615 C CA . ARG A 1 454 ? -7.618 -8.576 -19.933 1.00 86.50 454 ARG A CA 1
ATOM 3616 C C . ARG A 1 454 ? -8.834 -7.805 -20.444 1.00 86.50 454 ARG A C 1
ATOM 3618 O O . ARG A 1 454 ? -9.059 -7.819 -21.652 1.00 86.50 454 ARG A O 1
ATOM 3625 N N . THR A 1 455 ? -9.632 -7.243 -19.541 1.00 57.50 455 THR A N 1
ATOM 3626 C CA . THR A 1 455 ? -10.929 -6.612 -19.832 1.00 57.50 455 THR A CA 1
ATOM 3627 C C . THR A 1 455 ? -10.808 -5.178 -20.292 1.00 57.50 455 THR A C 1
ATOM 3629 O O . THR A 1 455 ? -10.056 -4.430 -19.626 1.00 57.50 455 THR A O 1
#

Secondary structure (DSSP, 8-state):
---------------EEESS-EEPPPHHHHHHSTT-------GGGT--S---SGGGGGGGGTS-HHHIIIIIHHHHHHHHTT--S---S-B-TT-EEEETTTTTEEEE--SSHHHHHHHHHHHHTSSPPS----SEEEEEPPP-S----SSPPPP-EEEEE-S------HHHHHHHHHHHTT-S-HHHHHHHHH-TTPPP---HHHHHHHHHHHTTS---HHHHHHHHHHHHHHHHHHTSEEEEEEEETTEEEEEEEEETTTSB--SPPPHHHHHHHHHHHHHT-BPPEEE-TT-BEEE-HHHHHHHHHHHHHTT--GGG-STT-HHHHHHHHHHHHHHHHHHHHHHHHHHHHHHHHHHHSHHHHHHIIIIIHHHHHHS----EEEEEE--GGGS--EEHHHHHTTS---PPPHHHHHHHHH-TTEEPPTTTTSEE--GGGS-PPEE-HHHHTT-

pLDDT: mean 78.81, std 17.27, range [25.31, 98.38]

Radius of gyration: 23.13 Å; chains: 1; bounding box: 53×60×65 Å

Sequence (455 aa):
MFQRDGIHPRGAKMNFRTVLPYREPDAAFYADLKHITVLDHQPSEAFEGGEDAEPFIALDRFVSAESRDAFYGPRLELAQRGILGHDFISRFPGTHVPDLGNAGQVRSVGSLAYDRFLRLARWQGGVLDESTEPVFTTGSTPRAGVWPWAFPEPELMTIIPAPTRSVVSDLRLKLFLDQLLLDQDPLRLIESAWSPRTGSKHGKTTQEVAKEILGRRDPNPPFLFELEDALACATWMQNHSSVGRGFYRGCWLEVSLMHLTAIRNTELAQTARVLQELRSLITRGFAPIVVNEYNANVDGTHRQTASWLWNLLHGLSVTALDLSSDQFYTHVASFLARHVDLMGPVTAREVLRILAELIVDPASHRVLATEILPATRSHSQVWQLPVLFLREASWPTVRYREYLGGDRAVRVDPLVYQRMNEDASLVLPAHGQGPYHLTDRELVPWFDILAINRT

Foldseek 3Di:
DDDDDDPPPPPDDWDKDFPFFFDAPDPVVVVVLVQDDQDAAQLVVVDPDDDDLVLLVLLCVQDPPCCSVRPQSSQLVCLQVVVWDDPHAFDAQQQWAFQPPPDRDIDGCIDALVSVQVSQQVQQQHFDDPDPDDQWDKDWDDALVLFLAPDDQDTFIATGGDPHDDRHHPVVNVVLQVVLLVDPCNLQSLVCSQPVPDDDPQDPSLVVSVCSSCVVGRDHPSNSSSSSVSSLQSNVNSVFAFRMFTDDSRHTFTKTKDFLLLAAEFAADDLVLLLVLLLCLVVPFDFAFEAAPLSYGQGCNSNSLNLLLLQLLAPDALVQLASPHPSNNVSNVVSCVVPVVSRFSRSNNRNSSSSSVLSPDPVSSCCCNPPRSVVSHVFDRQGMGMYTYDYLSRAWWALQQCSVVSNGGHRRRVVLVVVCSVPVSYHYYDDSRGTHSNSVSPSGIGGNRRSVRRD